Protein AF-A0A1T4S7A8-F1 (afdb_monomer)

Sequence (485 aa):
QTMPAKTAANAIKAVIYYQDGATTKTITIPLTGEWKAGVTKEYKLSQRNSSWGYTFTLADENKAYDYQGNETSSNIAFKVTSYRHSGTTQQPVAWKISKYEEWDYTLNGGTGGWVDKGETKPDWLGDLTDHGNGGTAAEVGNTAVKPAVSDKLAAYNQVLKNATPKGSAGNPYNLANPGGNGTKNHIEETANCYLISAPGHYCIPLVYGNAIKNGITNTKSYQTSNSGTYILRHFKDHAGQDITDPWITQSNSGANAPDNAKVVWADESGLVTHLGLTGSGTNAFVKFEVPASAIKNGNAVIAVTKGGTVVWSWHLWFAPQDALNTVTCTNFQNHEYKFTQETLGWKYTALKVSTYSAPRKVRVKVEQTVANGGVKQFAYITITQNPGNARQGYSTFYQFGRKDAFPGTDTTPDGSFNKDGGDNMSVTNGIQHPETFYTWGSSWYNSPPTGYSYYNLWSMDNTVTGYNDNAVVKTIYDPCPAGFH

Secondary structure (DSSP, 8-state):
-BPPPTT-TT--EEEEEEEETTEEEEEEEE--SB--TT---------SS-SSEEEEEEES-EEEE-TTS-B-SS--EEEEEEEEEETTEEEE--EEEEEEEEEETTHHHHT-EEEE-TT---TTB-----EE--EEEEEE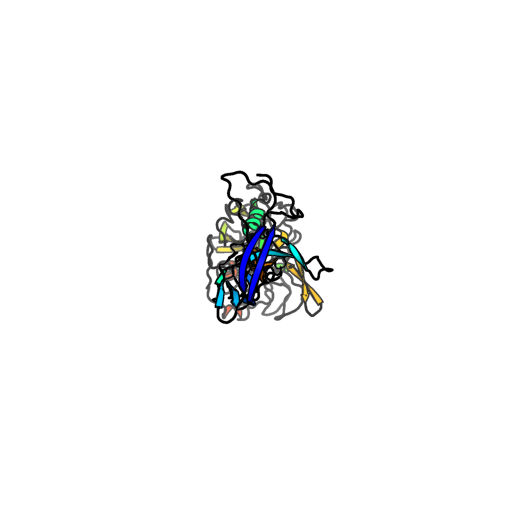EE--B---EEE-HHHHHHHHHHSPPB--SSS-EETT-TTTTT-TT---B--SEEEE-S-EEEEEESB-TT-EETTEE-GGGTB-S--STT--SB-B-TTS-B--SSBTTTTTTTTT---EEEEEEESSTTSSEEEEEE--GGG-EEEEEE-TTT--SEEEEEEEEETTEEEEEEEEEE--GGGG-EEEEE-TTS-EEEEESS-TT-EEEEEEEES-SS-EEEEEEEEESS-BTTB--EEEEEEEE---EEEEEE--B--TT--PPBPSSS--SEE--BS--TT---HHHHHH-TTBPPPSSHHHHSPTTTS---S-SSBTT----S---PPP-B-TT--PBTT--

Solvent-accessible surface area (backbone atoms only — not comparable to full-atom values): 26026 Å² total; per-residue (Å²): 92,81,51,46,54,76,84,41,97,79,38,52,61,52,73,49,79,48,68,62,83,94,42,82,46,76,49,77,43,66,47,65,60,76,51,58,88,96,66,90,83,90,84,85,90,78,77,62,66,61,90,51,48,74,48,69,46,74,42,60,41,62,38,38,25,41,29,74,33,49,76,68,61,91,46,67,46,32,33,40,26,18,25,34,33,50,92,91,48,73,44,56,34,35,32,30,60,67,34,31,25,39,61,39,57,74,37,77,89,55,75,32,43,79,40,83,48,48,74,55,78,60,86,57,49,48,64,60,63,51,63,48,64,44,20,90,61,67,46,81,31,47,65,46,44,50,58,43,66,44,73,44,46,68,55,56,26,46,50,27,37,68,31,75,63,37,52,34,93,91,54,37,22,18,70,28,10,67,91,62,74,13,42,75,95,50,49,39,38,34,40,16,23,46,80,43,40,44,17,32,17,35,25,42,66,48,47,47,19,28,21,33,45,82,60,35,82,26,59,61,16,48,41,50,89,67,79,57,77,45,44,70,34,60,38,61,39,38,84,63,42,62,63,74,42,50,35,38,37,51,14,66,86,34,76,51,40,61,78,47,52,47,68,40,27,15,62,47,58,61,48,70,38,80,65,33,73,46,75,53,65,99,60,22,28,44,32,33,30,27,42,52,91,43,42,46,62,24,40,35,32,41,32,34,15,40,96,84,43,29,53,43,64,36,30,39,26,24,42,60,76,65,42,69,37,72,43,80,47,68,48,99,84,71,50,79,44,77,41,52,64,41,63,71,48,48,22,75,78,36,36,34,36,30,83,48,88,61,64,49,38,37,39,37,33,40,30,41,75,64,56,52,66,82,44,56,53,68,50,63,35,38,44,35,34,36,50,48,69,42,86,40,62,41,38,45,44,69,56,91,56,43,34,48,59,37,75,62,57,93,61,36,77,36,58,47,75,41,82,71,58,46,42,67,51,38,70,29,52,50,38,46,34,50,40,46,37,58,46,91,44,65,17,54,71,35,63,49,92,81,16,53,44,50,50,20,38,40,22,45,79,41,86,65,84,81,94,76,90,71,86,76,37,48,11,39,28,24,44,40,37,63,98,55,117

Organism: NCBI:txid28136

Foldseek 3Di:
DAADDQPDPPFDWDWDWDDDDPDIDIDIHRDHGDDDPPDDDDDDDDDLFDPKAWDWDKPPQEWEAALQWHTDPVRFKIWIATWIDDDPDIGFFKKFFFWKWWWDQPPPVRNIDTHTPTRDDDPQWDDWDGIDRHDRGIDIIGTTGHRQKDFCQVVQFVQQLPPDAAAAPVGAFEQQCVVVSRHLVAGAFFAQEGERRYWYKHKYAQFQGGQDHRRDGDVLQAADPDDDLQADHFHAWLVRDGFPDRHLCPTPNRPRPFDWKFWAFWLFPQQWAPWTWDDHDRSIITMTGGDSVGQHFTKTKMFTHHPLFTGAIHIYGYGHPQQQPWDWDADPVRDIDTDGPHDAGKGWPTWMWGPDDAKIKMWIKMWGPDARSNHIDIDIRIYIYGIDTDGDTFGWDDDPLAQATEDRDCRTPGHHAAAEPEQPDDSNCRRRNSRYDYDDDDQQPPTPPSHPPHQPSQANPGPDDDDDPDDRHGHSRHNDDPPHD

Radius of gyration: 39.29 Å; Cα contacts (8 Å, |Δi|>4): 1199; chains: 1; bounding box: 102×43×109 Å

pLDDT: mean 93.63, std 7.42, range [60.34, 98.88]

Structure (mmCIF, N/CA/C/O backbone):
data_AF-A0A1T4S7A8-F1
#
_entry.id   AF-A0A1T4S7A8-F1
#
loop_
_atom_site.group_PDB
_atom_site.id
_atom_site.type_symbol
_atom_site.label_atom_id
_atom_site.label_alt_id
_atom_site.label_comp_id
_atom_site.label_asym_id
_atom_site.label_entity_id
_atom_site.label_seq_id
_atom_site.pdbx_PDB_ins_code
_atom_site.Cartn_x
_atom_site.Cartn_y
_atom_site.Cartn_z
_atom_site.occupancy
_atom_site.B_iso_or_equiv
_atom_site.auth_seq_id
_atom_site.auth_comp_id
_atom_site.auth_asym_id
_atom_site.auth_atom_id
_atom_site.pdbx_PDB_model_num
ATOM 1 N N . GLN A 1 1 ? -65.223 15.170 58.448 1.00 61.84 1 GLN A N 1
ATOM 2 C CA . GLN A 1 1 ? -64.993 15.552 59.857 1.00 61.84 1 GLN A CA 1
ATOM 3 C C . GLN A 1 1 ? -63.563 16.067 59.949 1.00 61.84 1 GLN A C 1
ATOM 5 O O . GLN A 1 1 ? -62.657 15.370 59.498 1.00 61.84 1 GLN A O 1
ATOM 10 N N . THR A 1 2 ? -63.355 17.298 60.417 1.00 63.62 2 THR A N 1
ATOM 11 C CA . THR A 1 2 ? -62.003 17.855 60.595 1.00 63.62 2 THR A CA 1
ATOM 12 C C . THR A 1 2 ? -61.425 17.260 61.871 1.00 63.62 2 THR A C 1
ATOM 14 O O . THR A 1 2 ? -62.004 17.427 62.944 1.00 63.62 2 THR A O 1
ATOM 17 N N . MET A 1 3 ? -60.349 16.479 61.753 1.00 67.62 3 MET A N 1
ATOM 18 C CA . MET A 1 3 ? -59.767 15.823 62.922 1.00 67.62 3 MET A CA 1
ATOM 19 C C . MET A 1 3 ? -58.987 16.827 63.780 1.00 67.62 3 MET A C 1
ATOM 21 O O . MET A 1 3 ? -58.442 17.792 63.236 1.00 67.62 3 MET A O 1
ATOM 25 N N . PRO A 1 4 ? -58.912 16.618 65.109 1.00 69.44 4 PRO A N 1
ATOM 26 C CA . PRO A 1 4 ? -58.115 17.465 65.990 1.00 69.44 4 PRO A CA 1
ATOM 27 C C . PRO A 1 4 ? -56.652 17.545 65.533 1.00 69.44 4 PRO A C 1
ATOM 29 O O . PRO A 1 4 ? -56.124 16.612 64.924 1.00 69.44 4 PRO A O 1
ATOM 32 N N . ALA A 1 5 ? -55.978 18.654 65.846 1.00 65.50 5 ALA A N 1
ATOM 33 C CA . ALA A 1 5 ? -54.561 18.829 65.534 1.00 65.50 5 ALA A CA 1
ATOM 34 C C . ALA A 1 5 ? -53.704 17.694 66.130 1.00 65.50 5 ALA A C 1
ATOM 36 O O . ALA A 1 5 ? -54.042 17.129 67.168 1.00 65.50 5 ALA A O 1
ATOM 37 N N . LYS A 1 6 ? -52.548 17.400 65.512 1.00 60.34 6 LYS A N 1
ATOM 38 C CA . LYS A 1 6 ? -51.633 16.309 65.919 1.00 60.34 6 LYS A CA 1
ATOM 39 C C . LYS A 1 6 ? -51.266 16.328 67.413 1.00 60.34 6 LYS A C 1
ATOM 41 O O . LYS A 1 6 ? -50.976 15.282 67.985 1.00 60.34 6 LYS A O 1
ATOM 46 N N . THR A 1 7 ? -51.246 17.515 68.015 1.00 68.31 7 THR A N 1
ATOM 47 C CA . THR A 1 7 ? -50.867 17.786 69.409 1.00 68.31 7 THR A CA 1
ATOM 48 C C . THR A 1 7 ? -52.060 17.912 70.360 1.00 68.31 7 THR A C 1
ATOM 50 O O . THR A 1 7 ? -51.862 18.148 71.549 1.00 68.31 7 THR A O 1
ATOM 53 N N . ALA A 1 8 ? -53.295 17.773 69.872 1.00 71.00 8 ALA A N 1
ATOM 54 C CA . ALA A 1 8 ? -54.484 17.870 70.706 1.00 71.00 8 ALA A CA 1
ATOM 55 C C . ALA A 1 8 ? -54.552 16.700 71.699 1.00 71.00 8 ALA A C 1
ATOM 57 O O . ALA A 1 8 ? -54.282 15.551 71.338 1.00 71.00 8 ALA A O 1
ATOM 58 N N . ALA A 1 9 ? -54.994 16.980 72.929 1.00 69.88 9 ALA A N 1
ATOM 59 C CA . ALA A 1 9 ? -55.158 15.967 73.975 1.00 69.88 9 ALA A CA 1
ATOM 60 C C . ALA A 1 9 ? -56.047 14.785 73.527 1.00 69.88 9 ALA A C 1
ATOM 62 O O . ALA A 1 9 ? -55.781 13.641 73.887 1.00 69.88 9 ALA A O 1
ATOM 63 N N . ASN A 1 10 ? -57.026 15.057 72.653 1.00 76.25 10 ASN A N 1
ATOM 64 C CA . ASN A 1 10 ? -57.996 14.087 72.134 1.00 76.25 10 ASN A CA 1
ATOM 65 C C . ASN A 1 10 ? -57.784 13.759 70.642 1.00 76.25 10 ASN A C 1
ATOM 67 O O . ASN A 1 10 ? -58.750 13.528 69.915 1.00 76.25 10 ASN A O 1
ATOM 71 N N . ALA A 1 11 ? -56.543 13.788 70.144 1.00 78.25 11 ALA A N 1
ATOM 72 C CA . ALA A 1 11 ? -56.258 13.382 68.767 1.00 78.25 11 ALA A CA 1
ATOM 73 C C . ALA A 1 11 ? -56.730 11.941 68.493 1.00 78.25 11 ALA A C 1
ATOM 75 O O . ALA A 1 11 ? -56.517 11.042 69.309 1.00 78.25 11 ALA A O 1
ATOM 76 N N . ILE A 1 12 ? -57.327 11.721 67.317 1.00 79.69 12 ILE A N 1
ATOM 77 C CA . ILE A 1 12 ? -57.690 10.385 66.832 1.00 79.69 12 ILE A CA 1
ATOM 78 C C . ILE A 1 12 ? -56.399 9.665 66.439 1.00 79.69 12 ILE A C 1
ATOM 80 O O . ILE A 1 12 ? -55.554 10.227 65.739 1.00 79.69 12 ILE A O 1
ATOM 84 N N . LYS A 1 13 ? -56.220 8.428 66.905 1.00 83.88 13 LYS A N 1
ATOM 85 C CA . LYS A 1 13 ? -54.982 7.664 66.713 1.00 83.88 13 LYS A CA 1
ATOM 86 C C . LYS A 1 13 ? -55.289 6.332 66.044 1.00 83.88 13 LYS A C 1
ATOM 88 O O . LYS A 1 13 ? -56.190 5.622 66.479 1.00 83.88 13 LYS A O 1
ATOM 93 N N . ALA A 1 14 ? -54.506 5.977 65.032 1.00 84.88 14 ALA A N 1
ATOM 94 C CA . ALA A 1 14 ? -54.388 4.593 64.602 1.00 84.88 14 ALA A CA 1
ATOM 95 C C . ALA A 1 14 ? -53.380 3.904 65.522 1.00 84.88 14 ALA A C 1
ATOM 97 O O . ALA A 1 14 ? -52.242 4.362 65.658 1.00 84.88 14 ALA A O 1
ATOM 98 N N . VAL A 1 15 ? -53.811 2.827 66.173 1.00 86.00 15 VAL A N 1
ATOM 99 C CA . VAL A 1 15 ? -52.968 2.030 67.063 1.00 86.00 15 VAL A CA 1
ATOM 100 C C . VAL A 1 15 ? -52.779 0.663 66.433 1.00 86.00 15 VAL A C 1
ATOM 102 O O . VAL A 1 15 ? -53.748 -0.034 66.144 1.00 86.00 15 VAL A O 1
ATOM 105 N N . ILE A 1 16 ? -51.525 0.301 66.200 1.00 84.31 16 ILE A N 1
ATOM 106 C CA . ILE A 1 16 ? -51.136 -0.984 65.635 1.00 84.31 16 ILE A CA 1
ATOM 107 C C . ILE A 1 16 ? -50.426 -1.758 66.736 1.00 84.31 16 ILE A C 1
ATOM 109 O O . ILE A 1 16 ? -49.355 -1.357 67.199 1.00 84.31 16 ILE A O 1
ATOM 113 N N . TYR A 1 17 ? -51.031 -2.869 67.140 1.00 85.25 17 TYR A N 1
ATOM 114 C CA . TYR A 1 17 ? -50.421 -3.845 68.032 1.00 85.25 17 TYR A CA 1
ATOM 115 C C . TYR A 1 17 ? -49.762 -4.929 67.187 1.00 85.25 17 TYR A C 1
ATOM 117 O O . TYR A 1 17 ? -50.389 -5.471 66.277 1.00 85.25 17 TYR A O 1
ATOM 125 N N . TYR A 1 18 ? -48.501 -5.234 67.469 1.00 79.50 18 TYR A N 1
ATOM 126 C CA . TYR A 1 18 ? -47.769 -6.287 66.773 1.00 79.50 18 TYR A CA 1
ATOM 127 C C . TYR A 1 18 ? -46.798 -6.995 67.720 1.00 79.50 18 TYR A C 1
ATOM 129 O O . TYR A 1 18 ? -46.448 -6.475 68.779 1.00 79.50 18 TYR A O 1
ATOM 137 N N . GLN A 1 19 ? -46.379 -8.199 67.341 1.00 76.19 19 GLN A N 1
ATOM 138 C CA . GLN A 1 19 ? -45.348 -8.956 68.049 1.00 76.19 19 GLN A CA 1
ATOM 139 C C . GLN A 1 19 ? -44.025 -8.831 67.290 1.00 76.19 19 GLN A C 1
ATOM 141 O O . GLN A 1 19 ? -43.987 -9.016 66.074 1.00 76.19 19 GLN A O 1
ATOM 146 N N . ASP A 1 20 ? -42.948 -8.527 68.007 1.00 66.69 20 ASP A N 1
ATOM 147 C CA . ASP A 1 20 ? -41.573 -8.625 67.518 1.00 66.69 20 ASP A CA 1
ATOM 148 C C . ASP A 1 20 ? -40.878 -9.738 68.315 1.00 66.69 20 ASP A C 1
ATOM 150 O O . ASP A 1 20 ? -40.495 -9.556 69.477 1.00 66.69 20 ASP A O 1
ATOM 154 N N . GLY A 1 21 ? -40.847 -10.943 67.740 1.00 70.50 21 GLY A N 1
ATOM 155 C CA . GLY A 1 21 ? -40.558 -12.168 68.486 1.00 70.50 21 GLY A CA 1
ATOM 156 C C . GLY A 1 21 ? -41.607 -12.416 69.578 1.00 70.50 21 GLY A C 1
ATOM 157 O O . GLY A 1 21 ? -42.804 -12.401 69.307 1.00 70.50 21 GLY A O 1
ATOM 158 N N . ALA A 1 22 ? -41.161 -12.625 70.819 1.00 75.75 22 ALA A N 1
ATOM 159 C CA . ALA A 1 22 ? -42.039 -12.787 71.985 1.00 75.75 22 ALA A CA 1
ATOM 160 C C . ALA A 1 22 ? -42.458 -11.451 72.639 1.00 75.75 22 ALA A C 1
ATOM 162 O O . ALA A 1 22 ? -43.148 -11.451 73.656 1.00 75.75 22 ALA A O 1
ATOM 163 N N . THR A 1 23 ? -42.010 -10.309 72.102 1.00 67.50 23 THR A N 1
ATOM 164 C CA . THR A 1 23 ? -42.239 -8.992 72.710 1.00 67.50 23 THR A CA 1
ATOM 165 C C . THR A 1 23 ? -43.406 -8.284 72.037 1.00 67.50 23 THR A C 1
ATOM 167 O O . THR A 1 23 ? -43.358 -7.990 70.842 1.00 67.50 23 THR A O 1
ATOM 170 N N . THR A 1 24 ? -44.425 -7.925 72.818 1.00 85.00 24 THR A N 1
ATOM 171 C CA . THR A 1 24 ? -45.547 -7.116 72.326 1.00 85.00 24 THR A CA 1
ATOM 172 C C . THR A 1 24 ? -45.124 -5.660 72.183 1.00 85.00 24 THR A C 1
ATOM 174 O O . THR A 1 24 ? -44.632 -5.047 73.130 1.00 85.00 24 THR A O 1
ATOM 177 N N . LYS A 1 25 ? -45.322 -5.097 70.991 1.00 80.62 25 LYS A N 1
ATOM 178 C CA . LYS A 1 25 ? -45.017 -3.705 70.664 1.00 80.62 25 LYS A CA 1
ATOM 179 C C . LYS A 1 25 ? -46.260 -2.983 70.153 1.00 80.62 25 LYS A C 1
ATOM 181 O O . LYS A 1 25 ? -47.140 -3.570 69.523 1.00 80.62 25 LYS A O 1
ATOM 186 N N . THR A 1 26 ? -46.291 -1.677 70.396 1.00 86.88 26 THR A N 1
ATOM 187 C CA . THR A 1 26 ? -47.402 -0.803 70.012 1.00 86.88 26 THR A CA 1
ATOM 188 C C . THR A 1 26 ? -46.864 0.383 69.232 1.00 86.88 26 THR A C 1
ATOM 190 O O . THR A 1 26 ? -45.968 1.086 69.700 1.00 86.88 26 THR A O 1
ATOM 193 N N . ILE A 1 27 ? -47.417 0.619 68.046 1.00 84.19 27 ILE A N 1
ATOM 194 C CA . ILE A 1 27 ? -47.185 1.838 67.272 1.00 84.19 27 ILE A CA 1
ATOM 195 C C . ILE A 1 27 ? -48.461 2.663 67.299 1.00 84.19 27 ILE A C 1
ATOM 197 O O . ILE A 1 27 ? -49.530 2.189 66.923 1.00 84.19 27 ILE A O 1
ATOM 201 N N . THR A 1 28 ? -48.324 3.916 67.716 1.00 84.94 28 THR A N 1
ATOM 202 C CA . THR A 1 28 ? -49.435 4.857 67.828 1.00 84.94 28 THR A CA 1
ATOM 203 C C . THR A 1 28 ? -49.195 6.019 66.879 1.00 84.94 28 THR A C 1
ATOM 205 O O . THR A 1 28 ? -48.266 6.804 67.067 1.00 84.94 28 THR A O 1
ATOM 208 N N . ILE A 1 29 ? -50.040 6.134 65.859 1.00 83.56 29 ILE A N 1
ATOM 209 C CA . ILE A 1 29 ? -49.948 7.161 64.824 1.00 83.56 29 ILE A CA 1
ATOM 210 C C . ILE A 1 29 ? -51.109 8.137 65.033 1.00 83.56 29 ILE A C 1
ATOM 212 O O . ILE A 1 29 ? -52.262 7.741 64.848 1.00 83.56 29 ILE A O 1
ATOM 216 N N . PRO A 1 30 ? -50.858 9.404 65.412 1.00 83.81 30 PRO A N 1
ATOM 217 C CA . PRO A 1 30 ? -51.907 10.412 65.403 1.00 83.81 30 PRO A CA 1
ATOM 218 C C . PRO A 1 30 ? -52.336 10.648 63.955 1.00 83.81 30 PRO A C 1
ATOM 220 O O . PRO A 1 30 ? -51.517 11.005 63.104 1.00 83.81 30 PRO A O 1
ATOM 223 N N . LEU A 1 31 ? -53.614 10.423 63.675 1.00 81.19 31 LEU A N 1
ATOM 224 C CA . LEU A 1 31 ? -54.183 10.712 62.373 1.00 81.19 31 LEU A CA 1
ATOM 225 C C . LEU A 1 31 ? -54.424 12.221 62.284 1.00 81.19 31 LEU A C 1
ATOM 227 O O . LEU A 1 31 ? -54.896 12.846 63.233 1.00 81.19 31 LEU A O 1
ATOM 231 N N . THR A 1 32 ? -54.103 12.817 61.141 1.00 74.38 32 THR A N 1
ATOM 232 C CA . THR A 1 32 ? -54.242 14.259 60.904 1.00 74.38 32 THR A CA 1
ATOM 233 C C . THR A 1 32 ? -54.945 14.529 59.574 1.00 74.38 32 THR A C 1
ATOM 235 O O . THR A 1 32 ? -55.102 13.630 58.743 1.00 74.38 32 THR A O 1
ATOM 238 N N . GLY A 1 33 ? -55.373 15.778 59.369 1.00 74.12 33 GLY A N 1
ATOM 239 C CA . GLY A 1 33 ? -56.018 16.235 58.137 1.00 74.12 33 GLY A CA 1
ATOM 240 C C . GLY A 1 33 ? -57.536 16.037 58.112 1.00 74.12 33 GLY A C 1
ATOM 241 O O . GLY A 1 33 ? -58.158 15.628 59.094 1.00 74.12 33 GLY A O 1
ATOM 242 N N . GLU A 1 34 ? -58.143 16.358 56.970 1.00 74.88 34 GLU A N 1
ATOM 243 C CA . GLU A 1 34 ? -59.584 16.227 56.761 1.00 74.88 34 GLU A CA 1
ATOM 244 C C . GLU A 1 34 ? -59.941 14.887 56.124 1.00 74.88 34 GLU A C 1
ATOM 246 O O . GLU A 1 34 ? -59.479 14.543 55.031 1.00 74.88 34 GLU A O 1
ATOM 251 N N . TRP A 1 35 ? -60.814 14.143 56.800 1.00 76.31 35 TRP A N 1
ATOM 252 C CA . TRP A 1 35 ? -61.383 12.906 56.282 1.00 76.31 35 TRP A CA 1
ATOM 253 C C . TRP A 1 35 ? -62.824 13.168 55.849 1.00 76.31 35 TRP A C 1
ATOM 255 O O . TRP A 1 35 ? -63.692 13.518 56.660 1.00 76.31 35 TRP A O 1
ATOM 265 N N . LYS A 1 36 ? -63.065 13.045 54.540 1.00 77.88 36 LYS A N 1
ATOM 266 C CA . LYS A 1 36 ? -64.404 13.097 53.945 1.00 77.88 36 LYS A CA 1
ATOM 267 C C . LYS A 1 36 ? -65.018 11.699 53.992 1.00 77.88 36 LYS A C 1
ATOM 269 O O . LYS A 1 36 ? -64.318 10.713 53.767 1.00 77.88 36 LYS A O 1
ATOM 274 N N . ALA A 1 37 ? -66.311 11.624 54.297 1.00 76.81 37 ALA A N 1
ATOM 275 C CA . ALA A 1 37 ? -67.037 10.359 54.277 1.00 76.81 37 ALA A CA 1
ATOM 276 C C . ALA A 1 37 ? -66.936 9.714 52.880 1.00 76.81 37 ALA A C 1
ATOM 278 O O . ALA A 1 37 ? -67.014 10.418 51.875 1.00 76.81 37 ALA A O 1
ATOM 279 N N . GLY A 1 38 ? -66.727 8.396 52.832 1.00 80.50 38 GLY A N 1
ATOM 280 C CA . GLY A 1 38 ? -66.602 7.633 51.583 1.00 80.50 38 GLY A CA 1
ATOM 281 C C . GLY A 1 38 ? -65.219 7.647 50.913 1.00 80.50 38 GLY A C 1
ATOM 282 O O . GLY A 1 38 ? -65.090 7.115 49.816 1.00 80.50 38 GLY A O 1
ATOM 283 N N . VAL A 1 39 ? -64.182 8.226 51.535 1.00 75.94 39 VAL A N 1
ATOM 284 C CA . VAL A 1 39 ? -62.817 8.276 50.973 1.00 75.94 39 VAL A CA 1
ATOM 285 C C . VAL A 1 39 ? -61.867 7.344 51.729 1.00 75.94 39 VAL A C 1
ATOM 287 O O . VAL A 1 39 ? -61.840 7.336 52.957 1.00 75.94 39 VAL A O 1
ATOM 290 N N . THR A 1 40 ? -61.029 6.617 50.987 1.00 80.62 40 THR A N 1
ATOM 291 C CA . THR A 1 40 ? -59.960 5.767 51.534 1.00 80.62 40 THR A CA 1
ATOM 292 C C . THR A 1 40 ? -58.657 6.556 51.672 1.00 80.62 40 THR A C 1
ATOM 294 O O . THR A 1 40 ? -58.283 7.321 50.780 1.00 80.62 40 THR A O 1
ATOM 297 N N . LYS A 1 41 ? -57.942 6.366 52.785 1.00 72.25 41 LYS A N 1
ATOM 298 C CA . LYS A 1 41 ? -56.580 6.876 52.996 1.00 72.25 41 LYS A CA 1
ATOM 299 C C . LYS A 1 41 ? -55.659 5.702 53.308 1.00 72.25 41 LYS A C 1
ATOM 301 O O .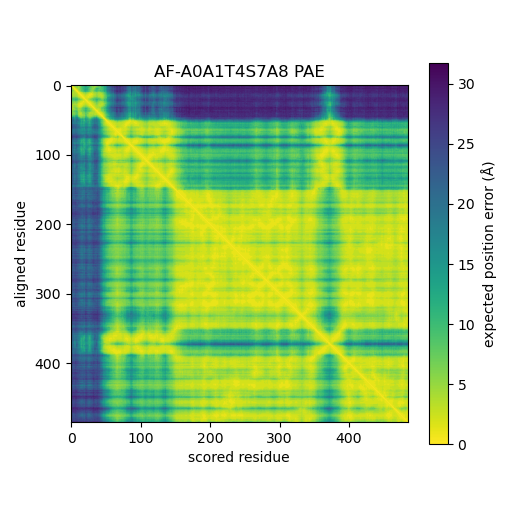 LYS A 1 41 ? -55.949 4.916 54.205 1.00 72.25 41 LYS A O 1
ATOM 306 N N . GLU A 1 42 ? -54.555 5.600 52.580 1.00 76.81 42 GLU A N 1
ATOM 307 C CA . GLU A 1 42 ? -53.570 4.534 52.755 1.00 76.81 42 GLU A CA 1
ATOM 308 C C . GLU A 1 42 ? -52.430 5.003 53.670 1.00 76.81 42 GLU A C 1
ATOM 310 O O . GLU A 1 42 ? -51.829 6.054 53.445 1.00 76.81 42 GLU A O 1
ATOM 315 N N . TYR A 1 43 ? -52.128 4.210 54.699 1.00 70.56 43 TYR A N 1
ATOM 316 C CA . TYR A 1 43 ? -50.990 4.410 55.597 1.00 70.56 43 TYR A CA 1
ATOM 317 C C . TYR A 1 43 ? -50.056 3.208 55.471 1.00 70.56 43 TYR A C 1
ATOM 319 O O . TYR A 1 43 ? -50.498 2.069 55.602 1.00 70.56 43 TYR A O 1
ATOM 327 N N . LYS A 1 44 ? -48.762 3.450 55.229 1.00 65.38 44 LYS A N 1
ATOM 328 C CA . LYS A 1 44 ? -47.750 2.390 55.104 1.00 65.38 44 LYS A CA 1
ATOM 329 C C . LYS A 1 44 ? -46.887 2.328 56.354 1.00 65.38 44 LYS A C 1
ATOM 331 O O . LYS A 1 44 ? -46.301 3.329 56.760 1.00 65.38 44 LYS A O 1
ATOM 336 N N . LEU A 1 45 ? -46.791 1.137 56.937 1.00 68.25 45 LEU A N 1
ATOM 337 C CA . LEU A 1 45 ? -45.836 0.839 57.993 1.00 68.25 45 LEU A CA 1
ATOM 338 C C . LEU A 1 45 ? -44.532 0.355 57.353 1.00 68.25 45 LEU A C 1
ATOM 340 O O . LEU A 1 45 ? -44.521 -0.639 56.633 1.00 68.25 45 LEU A O 1
ATOM 344 N N . SER A 1 46 ? -43.432 1.052 57.622 1.00 63.38 46 SER A N 1
ATOM 345 C CA . SER A 1 46 ? -42.098 0.656 57.169 1.00 63.38 46 SER A CA 1
ATOM 346 C C . SER A 1 46 ? -41.118 0.685 58.330 1.00 63.38 46 SER A C 1
ATOM 348 O O . SER A 1 46 ? -41.098 1.644 59.104 1.00 63.38 46 SER A O 1
ATOM 350 N N . GLN A 1 47 ? -40.265 -0.328 58.425 1.00 64.31 47 GLN A N 1
ATOM 351 C CA . GLN A 1 47 ? -39.195 -0.373 59.410 1.00 64.31 47 GLN A CA 1
ATOM 352 C C . GLN A 1 47 ? -37.932 0.261 58.817 1.00 64.31 47 GLN A C 1
ATOM 354 O O . GLN A 1 47 ? -37.436 -0.190 57.790 1.00 64.31 47 GLN A O 1
ATOM 359 N N . ARG A 1 48 ? -37.412 1.320 59.452 1.00 63.09 48 ARG A N 1
ATOM 360 C CA . ARG A 1 48 ? -36.217 2.034 58.961 1.00 63.09 48 ARG A CA 1
ATOM 361 C C . ARG A 1 48 ? -34.937 1.201 59.108 1.00 63.09 48 ARG A C 1
ATOM 363 O O . ARG A 1 48 ? -34.083 1.237 58.227 1.00 63.09 48 ARG A O 1
ATOM 370 N N . ASN A 1 49 ? -34.847 0.433 60.195 1.00 67.56 49 ASN A N 1
ATOM 371 C CA . ASN A 1 49 ? -33.733 -0.461 60.514 1.00 67.56 49 ASN A CA 1
ATOM 372 C C . ASN A 1 49 ? -34.273 -1.888 60.641 1.00 67.56 49 ASN A C 1
ATOM 374 O O . ASN A 1 49 ? -34.984 -2.191 61.600 1.00 67.56 49 ASN A O 1
ATOM 378 N N . SER A 1 50 ? -33.971 -2.742 59.667 1.00 72.38 50 SER A N 1
ATOM 379 C CA . SER A 1 50 ? -34.347 -4.153 59.679 1.00 72.38 50 SER A CA 1
ATOM 380 C C . SER A 1 50 ? -33.279 -4.973 60.402 1.00 72.38 50 SER A C 1
ATOM 382 O O . SER A 1 50 ? -32.087 -4.746 60.206 1.00 72.38 50 SER A O 1
ATOM 384 N N . SER A 1 51 ? -33.700 -5.957 61.198 1.00 80.75 51 SER A N 1
ATOM 385 C CA . SER A 1 51 ? -32.809 -6.973 61.780 1.00 80.75 51 SER A CA 1
ATOM 386 C C . SER A 1 51 ? -32.310 -7.998 60.753 1.00 80.75 51 SER A C 1
ATOM 388 O O . SER A 1 51 ? -31.518 -8.872 61.095 1.00 80.75 51 SER A O 1
ATOM 390 N N . TRP A 1 52 ? -32.777 -7.921 59.504 1.00 87.44 52 TRP A N 1
ATOM 391 C CA . TRP A 1 52 ? -32.345 -8.806 58.432 1.00 87.44 52 TRP A CA 1
ATOM 392 C C . TRP A 1 52 ? -30.940 -8.427 57.954 1.00 87.44 52 TRP A C 1
ATOM 394 O O . TRP A 1 52 ? -30.652 -7.253 57.712 1.00 87.44 52 TRP A O 1
ATOM 404 N N . GLY A 1 53 ? -30.086 -9.431 57.765 1.00 89.75 53 GLY A N 1
ATOM 405 C CA . GLY A 1 53 ? -28.823 -9.280 57.050 1.00 89.75 53 GLY A CA 1
ATOM 406 C C . GLY A 1 53 ? -29.095 -9.143 55.556 1.00 89.75 53 GLY A C 1
ATOM 407 O O . GLY A 1 53 ? -29.932 -9.862 55.019 1.00 89.75 53 GLY A O 1
ATOM 408 N N . TYR A 1 54 ? -28.432 -8.205 54.884 1.00 93.75 54 TYR A N 1
ATOM 409 C CA . TYR A 1 54 ? -28.549 -8.024 53.437 1.00 93.75 54 TYR A CA 1
ATOM 410 C C . TYR A 1 54 ? -27.275 -8.531 52.776 1.00 93.75 54 TYR A C 1
ATOM 412 O O . TYR A 1 54 ? -26.175 -8.143 53.163 1.00 93.75 54 TYR A O 1
ATOM 420 N N . THR A 1 55 ? -27.441 -9.378 51.769 1.00 95.06 55 THR A N 1
ATOM 421 C CA . THR A 1 55 ? -26.357 -9.922 50.963 1.00 95.06 55 THR A CA 1
ATOM 422 C C . THR A 1 55 ? -26.484 -9.368 49.557 1.00 95.06 55 THR A C 1
ATOM 424 O O . THR A 1 55 ? -27.527 -9.508 48.916 1.00 95.06 55 THR A O 1
ATOM 427 N N . PHE A 1 56 ? -25.409 -8.744 49.089 1.00 97.31 56 PHE A N 1
ATOM 428 C CA . PHE A 1 56 ? -25.253 -8.320 47.711 1.00 97.31 56 PHE A CA 1
ATOM 429 C C . PHE A 1 56 ? -23.858 -8.716 47.246 1.00 97.31 56 PHE A C 1
ATOM 431 O O . PHE A 1 56 ? -22.861 -8.325 47.852 1.00 97.31 56 PHE A O 1
ATOM 438 N N . THR A 1 57 ? -23.788 -9.503 46.185 1.00 97.25 57 THR A N 1
ATOM 439 C CA . THR A 1 57 ? -22.525 -9.906 45.576 1.00 97.25 57 THR A CA 1
ATOM 440 C C . THR A 1 57 ? -22.631 -9.690 44.085 1.00 97.25 57 THR A C 1
ATOM 442 O O . THR A 1 57 ? -23.580 -10.152 43.452 1.00 97.25 57 THR A O 1
ATOM 445 N N . LEU A 1 58 ? -21.644 -8.986 43.547 1.00 96.38 58 LEU A N 1
ATOM 446 C CA . LEU A 1 58 ? -21.415 -8.867 42.123 1.00 96.38 58 LEU A CA 1
ATOM 447 C C . LEU A 1 58 ? -20.165 -9.684 41.806 1.00 96.38 58 LEU A C 1
ATOM 449 O O . LEU A 1 58 ? -19.117 -9.453 42.399 1.00 96.38 58 LEU A O 1
ATOM 453 N N . ALA A 1 59 ? -20.291 -10.656 40.913 1.00 95.00 59 ALA A N 1
ATOM 454 C CA . ALA A 1 59 ? -19.157 -11.384 40.361 1.00 95.00 59 ALA A CA 1
ATOM 455 C C . ALA A 1 59 ? -18.993 -11.036 38.882 1.00 95.00 59 ALA A C 1
ATOM 457 O O . ALA A 1 59 ? -19.933 -10.560 38.235 1.00 95.00 59 ALA A O 1
ATOM 458 N N . ASP A 1 60 ? -17.799 -11.306 38.350 1.00 94.12 60 ASP A N 1
ATOM 459 C CA . ASP A 1 60 ? -17.472 -11.059 36.947 1.00 94.12 60 ASP A CA 1
ATOM 460 C C . ASP A 1 60 ? -17.596 -9.556 36.586 1.00 94.12 60 ASP A C 1
ATOM 462 O O . ASP A 1 60 ? -18.127 -9.170 35.550 1.00 94.12 60 ASP A O 1
ATOM 466 N N . GLU A 1 61 ? -17.109 -8.683 37.470 1.00 92.38 61 GLU A N 1
ATOM 467 C CA . GLU A 1 61 ? -17.349 -7.229 37.460 1.00 92.38 61 GLU A CA 1
ATOM 468 C C . GLU A 1 61 ? -16.611 -6.433 36.371 1.00 92.38 61 GLU A C 1
ATOM 470 O O . GLU A 1 61 ? -16.933 -5.271 36.138 1.00 92.38 61 GLU A O 1
ATOM 475 N N . ASN A 1 62 ? -15.640 -7.032 35.682 1.00 94.44 62 ASN A N 1
ATOM 476 C CA . ASN A 1 62 ? -14.871 -6.364 34.634 1.00 94.44 62 ASN A CA 1
ATOM 477 C C . ASN A 1 62 ? -15.221 -6.937 33.262 1.00 94.44 62 ASN A C 1
ATOM 479 O O . ASN A 1 62 ? -15.232 -8.155 33.077 1.00 94.44 62 ASN A O 1
ATOM 483 N N . LYS A 1 63 ? -15.490 -6.046 32.305 1.00 95.19 63 LYS A N 1
ATOM 484 C CA . LYS A 1 63 ? -15.850 -6.374 30.924 1.00 95.19 63 LYS A CA 1
ATOM 485 C C . LYS A 1 63 ? -14.956 -5.612 29.967 1.00 95.19 63 LYS A C 1
ATOM 487 O O . LYS A 1 63 ? -14.814 -4.395 30.092 1.00 95.19 63 LYS A O 1
ATOM 492 N N . ALA A 1 64 ? -14.359 -6.319 29.017 1.00 96.19 64 ALA A N 1
ATOM 493 C CA . ALA A 1 64 ? -13.508 -5.731 27.996 1.00 96.19 64 ALA A CA 1
ATOM 494 C C . ALA A 1 64 ? -14.066 -6.024 26.604 1.00 96.19 64 ALA A C 1
ATOM 496 O O . ALA A 1 64 ? -14.479 -7.147 26.317 1.00 96.19 64 ALA A O 1
ATOM 497 N N . TYR A 1 65 ? -14.047 -5.003 25.756 1.00 96.62 65 TYR A N 1
ATOM 498 C CA . TYR A 1 65 ? -14.451 -5.072 24.362 1.00 96.62 65 TYR A CA 1
ATOM 499 C C . TYR A 1 65 ? -13.378 -4.470 23.464 1.00 96.62 65 TYR A C 1
ATOM 501 O O . TYR A 1 65 ? -12.653 -3.550 23.861 1.00 96.62 65 TYR A O 1
ATOM 509 N N . ASP A 1 66 ? -13.313 -4.943 22.227 1.00 94.94 66 ASP A N 1
ATOM 510 C CA . ASP A 1 66 ? -12.551 -4.282 21.179 1.00 94.94 66 ASP A CA 1
ATOM 511 C C . ASP A 1 66 ? -13.330 -3.101 20.558 1.00 94.94 66 ASP A C 1
ATOM 513 O O . ASP A 1 66 ? -14.500 -2.823 20.850 1.00 94.94 66 ASP A O 1
ATOM 517 N N . TYR A 1 67 ? -12.661 -2.374 19.669 1.00 93.00 67 TYR A N 1
ATOM 518 C CA . TYR A 1 67 ? -13.228 -1.238 18.940 1.00 93.00 67 TYR A CA 1
ATOM 519 C C . TYR A 1 67 ? -14.373 -1.621 17.981 1.00 93.00 67 TYR A C 1
ATOM 521 O O . TYR A 1 67 ? -15.159 -0.753 17.587 1.00 93.00 67 TYR A O 1
ATOM 529 N N . GLN A 1 68 ? -14.486 -2.905 17.626 1.00 92.81 68 GLN A N 1
ATOM 530 C CA . GLN A 1 68 ? -15.569 -3.468 16.817 1.00 92.81 68 GLN A CA 1
ATOM 531 C C . GLN A 1 68 ? -16.779 -3.872 17.672 1.00 92.81 68 GLN A C 1
ATOM 533 O O . GLN A 1 68 ? -17.840 -4.138 17.120 1.00 92.81 68 GLN A O 1
ATOM 538 N N . GLY A 1 69 ? -16.647 -3.855 18.999 1.00 93.94 69 GLY A N 1
ATOM 539 C CA . GLY A 1 69 ? -17.692 -4.238 19.942 1.00 93.94 69 GLY A CA 1
ATOM 540 C C . GLY A 1 69 ? -17.722 -5.729 20.272 1.00 93.94 69 GLY A C 1
ATOM 541 O O . GLY A 1 69 ? -18.671 -6.176 20.914 1.00 93.94 69 GLY A O 1
ATOM 542 N N . ASN A 1 70 ? -16.695 -6.490 19.886 1.00 94.50 70 ASN A N 1
ATOM 543 C CA . ASN A 1 70 ? -16.561 -7.884 20.294 1.00 94.50 70 ASN A CA 1
ATOM 544 C C . ASN A 1 70 ? -16.054 -7.950 21.733 1.00 94.50 70 ASN A C 1
ATOM 546 O O . ASN A 1 70 ? -15.171 -7.186 22.124 1.00 94.50 70 ASN A O 1
ATOM 550 N N . GLU A 1 71 ? -16.608 -8.868 22.519 1.00 93.56 71 GLU A N 1
ATOM 551 C CA . GLU A 1 71 ? -16.134 -9.148 23.872 1.00 93.56 71 GLU A CA 1
ATOM 552 C C . GLU A 1 71 ? -14.749 -9.809 23.813 1.00 93.56 71 GLU A C 1
ATOM 554 O O . GLU A 1 71 ? -14.507 -10.685 22.984 1.00 93.56 71 GLU A O 1
ATOM 559 N N . THR A 1 72 ? -13.825 -9.360 24.664 1.00 93.62 72 THR A N 1
ATOM 560 C CA . THR A 1 72 ? -12.434 -9.844 24.686 1.00 93.62 72 THR A CA 1
ATOM 561 C C . THR A 1 72 ? -11.995 -10.379 26.047 1.00 93.62 72 THR A C 1
ATOM 563 O O . THR A 1 72 ? -10.878 -10.876 26.171 1.00 93.62 72 THR A O 1
ATOM 566 N N . SER A 1 73 ? -12.820 -10.256 27.090 1.00 88.06 73 SER A N 1
ATOM 567 C CA . SER A 1 73 ? -12.522 -10.780 28.431 1.00 88.06 73 SER A CA 1
ATOM 568 C C . SER A 1 73 ? -12.873 -12.266 28.613 1.00 88.06 73 SER A C 1
ATOM 570 O O . SER A 1 73 ? -12.618 -12.803 29.689 1.00 88.06 73 SER A O 1
ATOM 572 N N . SER A 1 74 ? -13.419 -12.947 27.593 1.00 86.06 74 SER A N 1
ATOM 573 C CA . SER A 1 74 ? -13.938 -14.326 27.682 1.00 86.06 74 SER A CA 1
ATOM 574 C C . SER A 1 74 ? -14.987 -14.508 28.789 1.00 86.06 74 SER A C 1
ATOM 576 O O . SER A 1 74 ? -15.185 -15.603 29.314 1.00 86.06 74 SER A O 1
ATOM 578 N N . ASN A 1 75 ? -15.646 -13.417 29.177 1.00 84.62 75 ASN A N 1
ATOM 579 C CA . ASN A 1 75 ? -16.548 -13.340 30.314 1.00 84.62 75 ASN A CA 1
ATOM 580 C C . ASN A 1 75 ? -17.640 -12.301 30.038 1.00 84.62 75 ASN A C 1
ATOM 582 O O . ASN A 1 75 ? -17.642 -11.200 30.590 1.00 84.62 75 ASN A O 1
ATOM 586 N N . ILE A 1 76 ? -18.575 -12.667 29.161 1.00 82.75 76 ILE A N 1
ATOM 587 C CA . ILE A 1 76 ? -19.592 -11.756 28.618 1.00 82.75 76 ILE A CA 1
ATOM 588 C C . ILE A 1 76 ? -20.656 -11.314 29.630 1.00 82.75 76 ILE A C 1
ATOM 590 O O . ILE A 1 76 ? -21.296 -10.281 29.437 1.00 82.75 76 ILE A O 1
ATOM 594 N N . ALA A 1 77 ? -20.835 -12.064 30.720 1.00 92.31 77 ALA A N 1
ATOM 595 C CA . ALA A 1 77 ? -21.905 -11.826 31.675 1.00 92.31 77 ALA A CA 1
ATOM 596 C C . ALA A 1 77 ? -21.379 -11.468 33.067 1.00 92.31 77 ALA A C 1
ATOM 598 O O . ALA A 1 77 ? -20.364 -11.993 33.516 1.00 92.31 77 ALA A O 1
ATOM 599 N N . PHE A 1 78 ? -22.059 -10.560 33.756 1.00 95.12 78 PHE A N 1
ATOM 600 C CA . PHE A 1 78 ? -21.885 -10.340 35.189 1.00 95.12 78 PHE A CA 1
ATOM 601 C C . PHE A 1 78 ? -22.928 -11.150 35.961 1.00 95.12 78 PHE A C 1
ATOM 603 O O . PHE A 1 78 ? -23.940 -11.577 35.399 1.00 95.12 78 PHE A O 1
ATOM 610 N N . LYS A 1 79 ? -22.692 -11.378 37.252 1.00 97.06 79 LYS A N 1
ATOM 611 C CA . LYS A 1 79 ? -23.590 -12.184 38.087 1.00 97.06 79 LYS A CA 1
ATOM 612 C C . LYS A 1 79 ? -23.952 -11.441 39.357 1.00 97.06 79 LYS A C 1
ATOM 614 O O . LYS A 1 79 ? -23.058 -11.008 40.082 1.00 97.06 79 LYS A O 1
ATOM 619 N N . VAL A 1 80 ? -25.248 -11.315 39.627 1.00 98.12 80 VAL A N 1
ATOM 620 C CA . VAL A 1 80 ? -25.772 -10.614 40.802 1.00 98.12 80 VAL A CA 1
ATOM 621 C C . VAL A 1 80 ? -26.468 -11.598 41.729 1.00 98.12 80 VAL A C 1
ATOM 623 O O . VAL A 1 80 ? -27.463 -12.215 41.362 1.00 98.12 80 VAL A O 1
ATOM 626 N N . THR A 1 81 ? -25.984 -11.695 42.962 1.00 98.25 81 THR A N 1
ATOM 627 C CA . THR A 1 81 ? -26.690 -1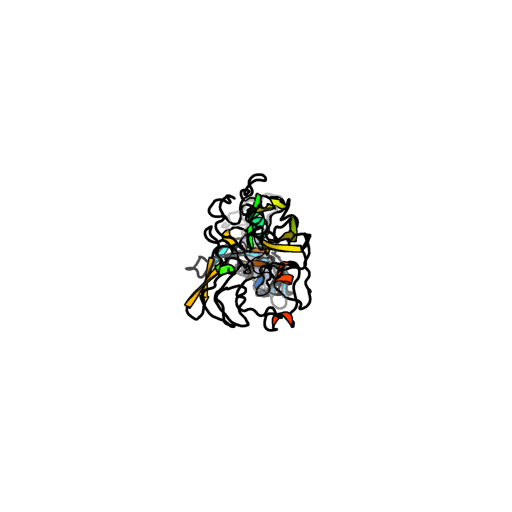2.364 44.059 1.00 98.25 81 THR A CA 1
ATOM 628 C C . THR A 1 81 ? -27.200 -11.291 45.004 1.00 98.25 81 THR A C 1
ATOM 630 O O . THR A 1 81 ? -26.412 -10.503 45.523 1.00 98.25 81 THR A O 1
ATOM 633 N N . SER A 1 82 ? -28.514 -11.234 45.222 1.00 98.00 82 SER A N 1
ATOM 634 C CA . SER A 1 82 ? -29.140 -10.150 45.983 1.00 98.00 82 SER A CA 1
ATOM 635 C C . SER A 1 82 ? -30.330 -10.651 46.789 1.00 98.00 82 SER A C 1
ATOM 637 O O . SER A 1 82 ? -31.419 -10.873 46.260 1.00 98.00 82 SER A O 1
ATOM 639 N N . TYR A 1 83 ? -30.140 -10.816 48.092 1.00 97.31 83 TYR A N 1
ATOM 640 C CA . TYR A 1 83 ? -31.188 -11.265 49.001 1.00 97.31 83 TYR A CA 1
ATOM 641 C C . TYR A 1 83 ? -30.989 -10.666 50.390 1.00 97.31 83 TYR A C 1
ATOM 643 O O . TYR A 1 83 ? -29.973 -10.044 50.699 1.00 97.31 83 TYR A O 1
ATOM 651 N N . ARG A 1 84 ? -31.980 -10.857 51.249 1.00 94.62 84 ARG A N 1
ATOM 652 C CA . ARG A 1 84 ? -31.876 -10.600 52.682 1.00 94.62 84 ARG A CA 1
ATOM 653 C C . ARG A 1 84 ? -32.202 -11.864 53.457 1.00 94.62 84 ARG A C 1
ATOM 655 O O . ARG A 1 84 ? -32.966 -12.698 52.974 1.00 94.62 84 ARG A O 1
ATOM 662 N N . HIS A 1 85 ? -31.660 -12.001 54.658 1.00 92.31 85 HIS A N 1
ATOM 663 C CA . HIS A 1 85 ? -31.890 -13.159 55.508 1.00 92.31 85 HIS A CA 1
ATOM 664 C C . HIS A 1 85 ? -32.139 -12.784 56.972 1.00 92.31 85 HIS A C 1
ATOM 666 O O . HIS A 1 85 ? -31.616 -11.795 57.482 1.00 92.31 85 HIS A O 1
ATOM 672 N N . SER A 1 86 ? -32.932 -13.598 57.661 1.00 89.38 86 SER A N 1
ATOM 673 C CA . SER A 1 86 ? -33.121 -13.545 59.112 1.00 89.38 86 SER A CA 1
ATOM 674 C C . SER A 1 86 ? -33.272 -14.972 59.630 1.00 89.38 86 SER A C 1
ATOM 676 O O . SER A 1 86 ? -34.167 -15.704 59.201 1.00 89.38 86 SER A O 1
ATOM 678 N N . GLY A 1 87 ? -32.344 -15.408 60.487 1.00 85.81 87 GLY A N 1
ATOM 679 C CA . GLY A 1 87 ? -32.204 -16.825 60.827 1.00 85.81 87 GLY A CA 1
ATOM 680 C C . GLY A 1 87 ? -32.014 -17.678 59.566 1.00 85.81 87 GLY A C 1
ATOM 681 O O . GLY A 1 87 ? -31.117 -17.414 58.768 1.00 85.81 87 GLY A O 1
ATOM 682 N N . THR A 1 88 ? -32.885 -18.667 59.370 1.00 86.69 88 THR A N 1
ATOM 683 C CA . THR A 1 88 ? -32.908 -19.556 58.194 1.00 86.69 88 THR A CA 1
ATOM 684 C C . THR A 1 88 ? -33.773 -19.040 57.039 1.00 86.69 88 THR A C 1
ATOM 686 O O . THR A 1 88 ? -33.780 -19.642 55.968 1.00 86.69 88 THR A O 1
ATOM 689 N N . THR A 1 89 ? -34.512 -17.941 57.223 1.00 89.62 89 THR A N 1
ATOM 690 C CA . THR A 1 89 ? -35.397 -17.404 56.179 1.00 89.62 89 THR A CA 1
ATOM 691 C C . THR A 1 89 ? -34.604 -16.502 55.244 1.00 89.62 89 THR A C 1
ATOM 693 O O . THR A 1 89 ? -33.932 -15.579 55.703 1.00 89.62 89 THR A O 1
ATOM 696 N N . GLN A 1 90 ? -34.719 -16.730 53.936 1.00 94.19 90 GLN A N 1
ATOM 697 C CA . GLN A 1 90 ? -34.107 -15.919 52.882 1.00 94.19 90 GLN A CA 1
ATOM 698 C C . GLN A 1 90 ? -35.201 -15.331 51.988 1.00 94.19 90 GLN A C 1
ATOM 700 O O . GLN A 1 90 ? -36.195 -15.994 51.697 1.00 94.19 90 GLN A O 1
ATOM 705 N N . GLN A 1 91 ? -35.036 -14.079 51.567 1.00 94.69 91 GLN A N 1
ATOM 706 C CA . GLN A 1 91 ? -35.968 -13.400 50.669 1.00 94.69 91 GLN A CA 1
ATOM 707 C C . GLN A 1 91 ? -35.211 -12.650 49.574 1.00 94.69 91 GLN A C 1
ATOM 709 O O . GLN A 1 91 ? -34.251 -11.943 49.897 1.00 94.69 91 GLN A O 1
ATOM 714 N N . PRO A 1 92 ? -35.645 -12.756 48.307 1.00 96.88 92 PRO A N 1
ATOM 715 C CA . PRO A 1 92 ? -35.036 -12.018 47.212 1.00 96.88 92 PRO A CA 1
ATOM 716 C C . PRO A 1 92 ? -35.172 -10.511 47.438 1.00 96.88 92 PRO A C 1
ATOM 718 O O . PRO A 1 92 ? -36.170 -10.026 47.981 1.00 96.88 92 PRO A O 1
ATOM 721 N N . VAL A 1 93 ? -34.147 -9.768 47.031 1.00 96.75 93 VAL A N 1
ATOM 722 C CA . VAL A 1 93 ? -34.163 -8.306 47.021 1.00 96.75 93 VAL A CA 1
ATOM 723 C C . VAL A 1 93 ? -33.838 -7.871 45.606 1.00 96.75 93 VAL A C 1
ATOM 725 O O . VAL A 1 93 ? -32.706 -8.044 45.156 1.00 96.75 93 VAL A O 1
ATOM 728 N N . ALA A 1 94 ? -34.815 -7.280 44.921 1.00 98.25 94 ALA A N 1
ATOM 729 C CA . ALA A 1 94 ? -34.618 -6.789 43.565 1.00 98.25 94 ALA A CA 1
ATOM 730 C C . ALA A 1 94 ? -33.459 -5.790 43.501 1.00 98.25 94 ALA A C 1
ATOM 732 O O . ALA A 1 94 ? -33.244 -5.011 44.439 1.00 98.25 94 ALA A O 1
ATOM 733 N N . TRP A 1 95 ? -32.736 -5.787 42.392 1.00 98.19 95 TRP A N 1
ATOM 734 C CA . TRP A 1 95 ? -31.626 -4.878 42.131 1.00 98.19 95 TRP A CA 1
ATOM 735 C C . TRP A 1 95 ? -31.858 -4.129 40.824 1.00 98.19 95 TRP A C 1
ATOM 737 O O . TRP A 1 95 ? -32.639 -4.554 39.974 1.00 98.19 95 TRP A O 1
ATOM 747 N N . LYS A 1 96 ? -31.193 -2.984 40.686 1.00 97.75 96 LYS A N 1
ATOM 748 C CA . LYS A 1 96 ? -31.205 -2.185 39.463 1.00 97.75 96 LYS A CA 1
ATOM 749 C C . LYS A 1 96 ? -29.872 -1.489 39.242 1.00 97.75 96 LYS A C 1
ATOM 751 O O . LYS A 1 96 ? -29.126 -1.252 40.195 1.00 97.75 96 LYS A O 1
ATOM 756 N N . ILE A 1 97 ? -29.616 -1.089 38.007 1.00 97.19 97 ILE A N 1
ATOM 757 C CA . ILE A 1 97 ? -28.620 -0.069 37.709 1.00 97.19 97 ILE A CA 1
ATOM 758 C C . ILE A 1 97 ? -29.172 1.285 38.150 1.00 97.19 97 ILE A C 1
ATOM 760 O O . ILE A 1 97 ? -30.313 1.636 37.850 1.00 97.19 97 ILE A O 1
ATOM 764 N N . SER A 1 98 ? -28.374 2.040 38.899 1.00 96.12 98 SER A N 1
ATOM 765 C CA . SER A 1 98 ? -28.780 3.348 39.431 1.00 96.12 98 SER A CA 1
ATOM 766 C C . SER A 1 98 ? -27.882 4.498 39.008 1.00 96.12 98 SER A C 1
ATOM 768 O O . SER A 1 98 ? -28.221 5.647 39.272 1.00 96.12 98 SER A O 1
ATOM 770 N N . LYS A 1 99 ? -26.716 4.215 38.418 1.00 97.25 99 LYS A N 1
ATOM 771 C CA . LYS A 1 99 ? -25.733 5.253 38.114 1.00 97.25 99 LYS A CA 1
ATOM 772 C C . LYS A 1 99 ? -24.718 4.805 37.068 1.00 97.25 99 LYS A C 1
ATOM 774 O O . LYS A 1 99 ? -24.287 3.651 37.090 1.00 97.25 99 LYS A O 1
ATOM 779 N N . TYR A 1 100 ? -24.271 5.748 36.249 1.00 98.19 100 TYR A N 1
ATOM 780 C CA . TYR A 1 100 ? -23.131 5.620 35.349 1.00 98.19 100 TYR A CA 1
ATOM 781 C C . TYR A 1 100 ? -22.067 6.663 35.682 1.00 98.19 100 TYR A C 1
ATOM 783 O O . TYR A 1 100 ? -22.371 7.812 36.002 1.00 98.19 100 TYR A O 1
ATOM 791 N N . GLU A 1 101 ? -20.805 6.267 35.579 1.00 98.12 101 GLU A N 1
ATOM 792 C CA . GLU A 1 101 ? -19.656 7.160 35.678 1.00 98.12 101 GLU A CA 1
ATOM 793 C C . GLU A 1 101 ? -18.704 6.878 34.518 1.00 98.12 101 GLU A C 1
ATOM 795 O O . GLU A 1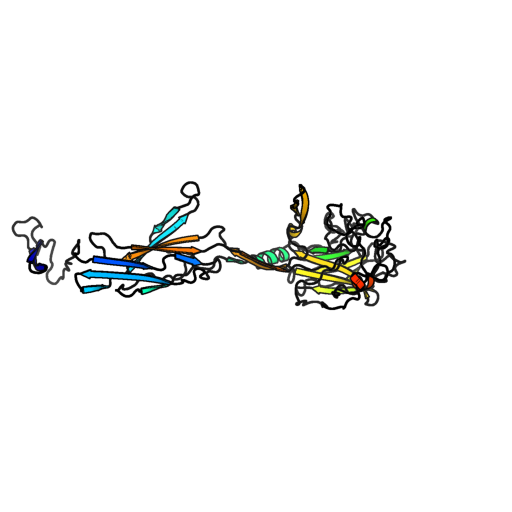 101 ? -18.408 5.720 34.242 1.00 98.12 101 GLU A O 1
ATOM 800 N N . GLU A 1 102 ? -18.210 7.905 33.834 1.00 97.38 102 GLU A N 1
ATOM 801 C CA . GLU A 1 102 ? -17.256 7.743 32.728 1.00 97.38 102 GLU A CA 1
ATOM 802 C C . GLU A 1 102 ? -15.859 8.185 33.143 1.00 97.38 102 GLU A C 1
ATOM 804 O O . GLU A 1 102 ? -15.696 9.140 33.903 1.00 97.38 102 GLU A O 1
ATOM 809 N N . TRP A 1 103 ? -14.843 7.474 32.661 1.00 97.56 103 TRP A N 1
ATOM 810 C CA . TRP A 1 103 ? -13.456 7.822 32.941 1.00 97.56 103 TRP A CA 1
ATOM 811 C C . TRP A 1 103 ? -13.004 8.998 32.077 1.00 97.56 103 TRP A C 1
ATOM 813 O O . TRP A 1 103 ? -13.041 8.928 30.849 1.00 97.56 103 TRP A O 1
ATOM 823 N N . ASP A 1 104 ? -12.518 10.049 32.725 1.00 96.25 104 ASP A N 1
ATOM 824 C CA . ASP A 1 104 ? -11.916 11.214 32.092 1.00 96.25 104 ASP A CA 1
ATOM 825 C C . ASP A 1 104 ? -10.415 11.232 32.393 1.00 96.25 104 ASP A C 1
ATOM 827 O O . ASP A 1 104 ? -10.008 11.352 33.548 1.00 96.25 104 ASP A O 1
ATOM 831 N N . TYR A 1 105 ? -9.587 11.098 31.353 1.00 95.25 105 TYR A N 1
ATOM 832 C CA . TYR A 1 105 ? -8.124 11.078 31.466 1.00 95.25 105 TYR A CA 1
ATOM 833 C C . TYR A 1 105 ? -7.516 12.453 31.781 1.00 95.25 105 TYR A C 1
ATOM 835 O O . TYR A 1 105 ? -6.361 12.516 32.185 1.00 95.25 105 TYR A O 1
ATOM 843 N N . THR A 1 106 ? -8.257 13.550 31.607 1.00 95.44 106 THR A N 1
ATOM 844 C CA . THR A 1 106 ? -7.739 14.913 31.810 1.00 95.44 106 THR A CA 1
ATOM 845 C C . THR A 1 106 ? -7.748 15.343 33.278 1.00 95.44 106 THR A C 1
ATOM 847 O O . THR A 1 106 ? -7.031 16.266 33.668 1.00 95.44 106 THR A O 1
ATOM 850 N N . LEU A 1 107 ? -8.521 14.650 34.119 1.00 94.81 107 LEU A N 1
ATOM 851 C CA . LEU A 1 107 ? -8.605 14.927 35.549 1.00 94.81 107 LEU A CA 1
ATOM 852 C C . LEU A 1 107 ? -7.308 14.574 36.286 1.00 94.81 107 LEU A C 1
ATOM 854 O O . LEU A 1 107 ? -6.477 13.797 35.812 1.00 94.81 107 LEU A O 1
ATOM 858 N N . ASN A 1 108 ? -7.157 15.137 37.489 1.00 94.94 108 ASN A N 1
ATOM 859 C CA . ASN A 1 108 ? -6.073 14.818 38.423 1.00 94.94 108 ASN A CA 1
ATOM 860 C C . ASN A 1 108 ? -4.669 14.962 37.802 1.00 94.94 108 ASN A C 1
ATOM 862 O O . ASN A 1 108 ? -3.814 14.089 37.955 1.00 94.94 108 ASN A O 1
ATOM 866 N N . GLY A 1 109 ? -4.446 16.044 37.048 1.00 88.19 109 GLY A N 1
ATOM 867 C CA . GLY A 1 109 ? -3.159 16.310 36.398 1.00 88.19 109 GLY A CA 1
ATOM 868 C C . GLY A 1 109 ? -2.790 15.292 35.314 1.00 88.19 109 GLY A C 1
ATOM 869 O O . GLY A 1 109 ? -1.610 15.024 35.119 1.00 88.19 109 GLY A O 1
ATOM 870 N N . GLY A 1 110 ? -3.783 14.694 34.644 1.00 89.38 110 GLY A N 1
ATOM 871 C CA . GLY A 1 110 ? -3.574 13.691 33.593 1.00 89.38 110 GLY A CA 1
ATOM 872 C C . GLY A 1 110 ? -3.544 12.238 34.082 1.00 89.38 110 GLY A C 1
ATOM 873 O O . GLY A 1 110 ? -3.359 11.328 33.277 1.00 89.38 110 GLY A O 1
ATOM 874 N N . THR A 1 111 ? -3.729 11.993 35.384 1.00 91.69 111 THR A N 1
ATOM 875 C CA . THR A 1 111 ? -3.814 10.625 35.940 1.00 91.69 111 THR A CA 1
ATOM 876 C C . THR A 1 111 ? -5.216 10.015 35.815 1.00 91.69 111 THR A C 1
ATOM 878 O O . THR A 1 111 ? -5.384 8.800 35.919 1.00 91.69 111 THR A O 1
ATOM 881 N N . GLY A 1 112 ? -6.208 10.853 35.511 1.00 94.88 112 GLY A N 1
ATOM 882 C CA . GLY A 1 112 ? -7.583 10.481 35.224 1.00 94.88 112 GLY A CA 1
ATOM 883 C C . GLY A 1 112 ? -8.478 10.318 36.454 1.00 94.88 112 GLY A C 1
ATOM 884 O O . GLY A 1 112 ? -8.019 10.279 37.597 1.00 94.88 112 GLY A O 1
ATOM 885 N N . GLY A 1 113 ? -9.790 10.254 36.226 1.00 96.81 113 GLY A N 1
ATOM 886 C CA . GLY A 1 113 ? -10.791 10.079 37.278 1.00 96.81 113 GLY A CA 1
ATOM 887 C C . GLY A 1 113 ? -12.184 9.736 36.747 1.00 96.81 113 GLY A C 1
ATOM 888 O O . GLY A 1 113 ? -12.467 9.890 35.563 1.00 96.81 113 GLY A O 1
ATOM 889 N N . TRP A 1 114 ? -13.061 9.264 37.636 1.00 97.44 114 TRP A N 1
ATOM 890 C CA . TRP A 1 114 ? -14.460 8.958 37.316 1.00 97.44 114 TRP A CA 1
ATOM 891 C C . TRP A 1 114 ? -15.334 10.213 37.405 1.00 97.44 114 TRP A C 1
ATOM 893 O O . TRP A 1 114 ? -15.358 10.877 38.441 1.00 97.44 114 TRP A O 1
ATOM 903 N N . VAL A 1 115 ? -16.089 10.499 36.345 1.00 96.94 115 VAL A N 1
ATOM 904 C CA . VAL A 1 115 ? -17.055 11.601 36.269 1.00 96.94 115 VAL A CA 1
ATOM 905 C C . VAL A 1 115 ? -18.470 11.050 36.347 1.00 96.94 115 VAL A C 1
ATOM 907 O O . VAL A 1 115 ? -18.845 10.190 35.555 1.00 96.94 115 VAL A O 1
ATOM 910 N N . ASP A 1 116 ? -19.267 11.586 37.267 1.00 96.31 116 ASP A N 1
ATOM 911 C CA . ASP A 1 116 ? -20.680 11.249 37.433 1.00 96.31 116 ASP A CA 1
ATOM 912 C C . ASP A 1 116 ? -21.520 11.640 36.207 1.00 96.31 116 ASP A C 1
ATOM 914 O O . ASP A 1 116 ? -21.498 12.794 35.775 1.00 96.31 116 ASP A O 1
ATOM 918 N N . LYS A 1 117 ? -22.264 10.677 35.653 1.00 95.81 117 LYS A N 1
ATOM 919 C CA . LYS A 1 117 ? -23.210 10.870 34.542 1.00 95.81 117 LYS A CA 1
ATOM 920 C C . LYS A 1 117 ? -24.669 10.647 34.958 1.00 95.81 117 LYS A C 1
ATOM 922 O O . LYS A 1 117 ? -25.562 10.685 34.112 1.00 95.81 117 LYS A O 1
ATOM 927 N N . GLY A 1 118 ? -24.932 10.447 36.249 1.00 96.00 118 GLY A N 1
ATOM 928 C CA . GLY A 1 118 ? -26.264 10.179 36.778 1.00 96.00 118 GLY A CA 1
ATOM 929 C C . GLY A 1 118 ? -26.848 8.875 36.235 1.00 96.00 118 GLY A C 1
ATOM 930 O O . GLY A 1 118 ? -26.147 7.874 36.097 1.00 96.00 118 GLY A O 1
ATOM 931 N N . GLU A 1 119 ? -28.143 8.883 35.927 1.00 94.88 119 GLU A N 1
ATOM 932 C CA . GLU A 1 119 ? -28.878 7.717 35.411 1.00 94.88 119 GLU A CA 1
ATOM 933 C C . GLU A 1 119 ? -28.806 7.589 33.875 1.00 94.88 119 GLU A C 1
ATOM 935 O O . GLU A 1 119 ? -29.327 6.632 33.301 1.00 94.88 119 GLU A O 1
ATOM 940 N N . THR A 1 120 ? -28.140 8.526 33.192 1.00 92.19 120 THR A N 1
ATOM 941 C CA . THR A 1 120 ? -28.035 8.538 31.729 1.00 92.19 120 THR A CA 1
ATOM 942 C C . THR A 1 120 ? -27.017 7.503 31.255 1.00 92.19 120 THR A C 1
ATOM 944 O O . THR A 1 120 ? -25.815 7.648 31.480 1.00 92.19 120 THR A O 1
ATOM 947 N N . LYS A 1 121 ? -27.494 6.466 30.557 1.00 94.75 121 LYS A N 1
ATOM 948 C CA . LYS A 1 121 ? -26.636 5.457 29.922 1.00 94.75 121 LYS A CA 1
ATOM 949 C C . LYS A 1 121 ? -25.775 6.112 28.825 1.00 94.75 121 LYS A C 1
ATOM 951 O O . LYS A 1 121 ? -26.356 6.725 27.932 1.00 94.75 121 LYS A O 1
ATOM 956 N N . PRO A 1 122 ? -24.435 5.960 28.834 1.00 95.62 122 PRO A N 1
ATOM 957 C CA . PRO A 1 122 ? -23.586 6.474 27.761 1.00 95.62 122 PRO A CA 1
ATOM 958 C C . PRO A 1 122 ? -23.967 5.918 26.386 1.00 95.62 122 PRO A C 1
ATOM 960 O O . PRO A 1 122 ? -24.194 4.716 26.236 1.00 95.62 122 PRO A O 1
ATOM 963 N N . ASP A 1 123 ? -23.958 6.775 25.363 1.00 95.06 123 ASP A N 1
ATOM 964 C CA . ASP A 1 123 ? -24.420 6.424 24.012 1.00 95.06 123 ASP A CA 1
ATOM 965 C C . ASP A 1 123 ? -23.636 5.283 23.365 1.00 95.06 123 ASP A C 1
ATOM 967 O O . ASP A 1 123 ? -24.165 4.588 22.497 1.00 95.06 123 ASP A O 1
ATOM 971 N N . TRP A 1 124 ? -22.375 5.095 23.759 1.00 95.25 124 TRP A N 1
ATOM 972 C CA . TRP A 1 124 ? -21.514 4.044 23.226 1.00 95.25 124 TRP A CA 1
ATOM 973 C C . TRP A 1 124 ? -21.744 2.676 23.875 1.00 95.25 124 TRP A C 1
ATOM 975 O O . TRP A 1 124 ? -21.243 1.682 23.353 1.00 95.25 124 TRP A O 1
ATOM 985 N N . LEU A 1 125 ? -22.516 2.595 24.962 1.00 96.06 125 LEU A N 1
ATOM 986 C CA . LEU A 1 125 ? -22.984 1.315 25.481 1.00 96.06 125 LEU A CA 1
ATOM 987 C C . LEU A 1 125 ? -24.128 0.772 24.624 1.00 96.06 125 LEU A C 1
ATOM 989 O O . LEU A 1 125 ? -24.986 1.508 24.131 1.00 96.06 125 LEU A O 1
ATOM 993 N N . GLY A 1 126 ? -24.123 -0.545 24.452 1.00 94.88 126 GLY A N 1
ATOM 994 C CA . GLY A 1 126 ? -25.202 -1.297 23.830 1.00 94.88 126 GLY A CA 1
ATOM 995 C C . GLY A 1 126 ? -26.285 -1.663 24.843 1.00 94.88 126 GLY A C 1
ATOM 996 O O . GLY A 1 126 ? -26.600 -0.897 25.765 1.00 94.88 126 GLY A O 1
ATOM 997 N N . ASP A 1 127 ? -26.860 -2.844 24.656 1.00 93.00 127 ASP A N 1
ATOM 998 C CA . ASP A 1 127 ? -27.832 -3.410 25.584 1.00 93.00 127 ASP A CA 1
ATOM 999 C C . ASP A 1 127 ? -27.147 -3.918 26.854 1.00 93.00 127 ASP A C 1
ATOM 1001 O O . ASP A 1 127 ? -26.030 -4.441 26.835 1.00 93.00 127 ASP A O 1
ATOM 1005 N N . LEU A 1 128 ? -27.822 -3.705 27.977 1.00 93.69 128 LEU A N 1
ATOM 1006 C CA . LEU A 1 128 ? -27.315 -3.981 29.310 1.00 93.69 128 LEU A CA 1
ATOM 1007 C C . LEU A 1 128 ? -28.475 -4.497 30.152 1.00 93.69 128 LEU A C 1
ATOM 1009 O O . LEU A 1 128 ? -29.534 -3.871 30.170 1.00 93.69 128 LEU A O 1
ATOM 1013 N N . THR A 1 129 ? -28.285 -5.615 30.851 1.00 96.00 129 THR A N 1
ATOM 1014 C CA . THR A 1 129 ? -29.266 -6.064 31.846 1.00 96.00 129 THR A CA 1
ATOM 1015 C C . THR A 1 129 ? -29.283 -5.059 32.994 1.00 96.00 129 THR A C 1
ATOM 1017 O O . THR A 1 129 ? -28.297 -4.919 33.714 1.00 96.00 129 THR A O 1
ATOM 1020 N N . ASP A 1 130 ? -30.384 -4.331 33.150 1.00 95.75 130 ASP A N 1
ATOM 1021 C CA . ASP A 1 130 ? -30.458 -3.157 34.022 1.00 95.75 130 ASP A CA 1
ATOM 1022 C C . ASP A 1 130 ? -31.239 -3.374 35.320 1.00 95.75 130 ASP A C 1
ATOM 1024 O O . ASP A 1 130 ? -31.201 -2.517 36.206 1.00 95.75 130 ASP A O 1
ATOM 1028 N N . HIS A 1 131 ? -31.890 -4.523 35.478 1.00 97.25 131 HIS A N 1
ATOM 1029 C CA . HIS A 1 131 ? -32.575 -4.914 36.703 1.00 97.25 131 HIS A CA 1
ATOM 1030 C C . HIS A 1 131 ? -32.694 -6.434 36.836 1.00 97.25 131 HIS A C 1
ATOM 1032 O O . HIS A 1 131 ? -32.531 -7.180 35.871 1.00 97.25 131 HIS A O 1
ATOM 1038 N N . GLY A 1 132 ? -33.026 -6.874 38.047 1.00 97.50 132 GLY A N 1
ATOM 1039 C CA . GLY A 1 132 ? -33.332 -8.265 38.350 1.00 97.50 132 GLY A CA 1
ATOM 1040 C C . GLY A 1 132 ? -34.121 -8.406 39.647 1.00 97.50 132 GLY A C 1
ATOM 1041 O O . GLY A 1 132 ? -34.206 -7.470 40.452 1.00 97.50 132 GLY A O 1
ATOM 1042 N N . ASN A 1 133 ? -34.740 -9.569 39.843 1.00 97.75 133 ASN A N 1
ATOM 1043 C CA . ASN A 1 133 ? -35.612 -9.823 40.993 1.00 97.75 133 ASN A CA 1
ATOM 1044 C C . ASN A 1 133 ? -34.809 -10.116 42.265 1.00 97.75 133 ASN A C 1
ATOM 1046 O O . ASN A 1 133 ? -35.322 -9.950 43.375 1.00 97.75 133 ASN A O 1
ATOM 1050 N N . GLY A 1 134 ? -33.540 -10.493 42.106 1.00 96.69 134 GLY A N 1
ATOM 1051 C CA . GLY A 1 134 ? -32.694 -10.958 43.186 1.00 96.69 134 GLY A CA 1
ATOM 1052 C C . GLY A 1 134 ? -33.076 -12.361 43.650 1.00 96.69 134 GLY A C 1
ATOM 1053 O O . GLY A 1 134 ? -34.060 -12.969 43.236 1.00 96.69 134 GLY A O 1
ATOM 1054 N N . GLY A 1 135 ? -32.274 -12.889 44.557 1.00 97.19 135 GLY A N 1
ATOM 1055 C CA . GLY A 1 135 ? -32.371 -14.256 45.027 1.00 97.19 135 GLY A CA 1
ATOM 1056 C C . GLY A 1 135 ? -31.047 -14.738 45.590 1.00 97.19 135 GLY A C 1
ATOM 1057 O O . GLY A 1 135 ? -30.055 -14.008 45.638 1.00 97.19 135 GLY A O 1
ATOM 1058 N N . THR A 1 136 ? -31.068 -15.980 46.054 1.00 96.12 136 THR A N 1
ATOM 1059 C CA . THR A 1 136 ? -29.898 -16.693 46.578 1.00 96.12 136 THR A CA 1
ATOM 1060 C C . THR A 1 136 ? -29.084 -17.338 45.459 1.00 96.12 136 THR A C 1
ATOM 1062 O O . THR A 1 136 ? -27.875 -17.504 45.600 1.00 96.12 136 THR A O 1
ATOM 1065 N N . ALA A 1 137 ? -29.732 -17.658 44.337 1.00 96.88 137 ALA A N 1
ATOM 1066 C CA . ALA A 1 137 ? -29.071 -17.981 43.083 1.00 96.88 137 ALA A CA 1
ATOM 1067 C C . ALA A 1 137 ? -28.631 -16.694 42.374 1.00 96.88 137 ALA A C 1
ATOM 1069 O O . ALA A 1 137 ? -29.330 -15.681 42.423 1.00 96.88 137 ALA A O 1
ATOM 1070 N N . ALA A 1 138 ? -27.480 -16.752 41.709 1.00 96.81 138 ALA A N 1
ATOM 1071 C CA . ALA A 1 138 ? -26.962 -15.618 40.966 1.00 96.81 138 ALA A CA 1
ATOM 1072 C C . ALA A 1 138 ? -27.766 -15.400 39.674 1.00 96.81 138 ALA A C 1
ATOM 1074 O O . ALA A 1 138 ? -27.897 -16.310 38.855 1.00 96.81 138 ALA A O 1
ATOM 1075 N N . GLU A 1 139 ? -28.269 -14.184 39.481 1.00 97.69 139 GLU A N 1
ATOM 1076 C CA . GLU A 1 139 ? -28.886 -13.749 38.232 1.00 97.69 139 GLU A CA 1
ATOM 1077 C C . GLU A 1 139 ? -27.796 -13.303 37.251 1.00 97.69 139 GLU A C 1
ATOM 1079 O O . GLU A 1 139 ? -26.899 -12.534 37.605 1.00 97.69 139 GLU A O 1
ATOM 1084 N N . VAL A 1 140 ? -27.861 -13.808 36.020 1.00 96.56 140 VAL A N 1
ATOM 1085 C CA . VAL A 1 140 ? -26.896 -13.513 34.953 1.00 96.56 140 VAL A CA 1
ATOM 1086 C C . VAL A 1 140 ? -27.342 -12.256 34.210 1.00 96.56 140 VAL A C 1
ATOM 1088 O O . VAL A 1 140 ? -28.474 -12.190 33.735 1.00 96.56 140 VAL A O 1
ATOM 1091 N N . GLY A 1 141 ? -26.451 -11.276 34.088 1.00 95.44 141 GLY A N 1
ATOM 1092 C CA . GLY A 1 141 ? -26.674 -10.056 33.321 1.00 95.44 141 GLY A CA 1
ATOM 1093 C C . GLY A 1 141 ? -25.654 -9.897 32.202 1.00 95.44 141 GLY A C 1
ATOM 1094 O O . GLY A 1 141 ? -24.483 -10.220 32.372 1.00 95.44 141 GLY A O 1
ATOM 1095 N N . ASN A 1 142 ? -26.089 -9.389 31.054 1.00 93.94 142 ASN A N 1
ATOM 1096 C CA . ASN A 1 142 ? -25.244 -9.202 29.875 1.00 93.94 142 ASN A CA 1
ATOM 1097 C C . ASN A 1 142 ? -24.858 -7.736 29.707 1.00 93.94 142 ASN A C 1
ATOM 1099 O O . ASN A 1 142 ? -25.617 -6.843 30.085 1.00 93.94 142 ASN A O 1
ATOM 1103 N N . THR A 1 143 ? -23.700 -7.501 29.095 1.00 94.75 143 THR A N 1
ATOM 1104 C CA . THR A 1 143 ? -23.213 -6.174 28.703 1.00 94.75 143 THR A CA 1
ATOM 1105 C C . THR A 1 143 ? -22.927 -6.151 27.200 1.00 94.75 143 THR A C 1
ATOM 1107 O O . THR A 1 143 ? -22.613 -7.182 26.601 1.00 94.75 143 THR A O 1
ATOM 1110 N N . ALA A 1 144 ? -22.997 -4.975 26.581 1.00 95.19 144 ALA A N 1
ATOM 1111 C CA . ALA A 1 144 ? -22.588 -4.763 25.197 1.00 95.19 144 ALA A CA 1
ATOM 1112 C C . ALA A 1 144 ? -22.099 -3.326 24.986 1.00 95.19 144 ALA A C 1
ATOM 1114 O O . ALA A 1 144 ? -22.438 -2.413 25.744 1.00 95.19 144 ALA A O 1
ATOM 1115 N N . VAL A 1 145 ? -21.334 -3.113 23.917 1.00 96.12 145 VAL A N 1
ATOM 1116 C CA . VAL A 1 145 ? -20.872 -1.793 23.467 1.00 96.12 145 VAL A CA 1
ATOM 1117 C C . VAL A 1 145 ? -21.142 -1.647 21.974 1.00 96.12 145 VAL A C 1
ATOM 1119 O O . VAL A 1 145 ? -21.206 -2.635 21.245 1.00 96.12 145 VAL A O 1
ATOM 1122 N N . LYS A 1 146 ? -21.295 -0.414 21.500 1.00 95.88 146 LYS A N 1
ATOM 1123 C CA . LYS A 1 146 ? -21.455 -0.133 20.074 1.00 95.88 146 LYS A CA 1
ATOM 1124 C C . LYS A 1 146 ? -20.082 -0.095 19.386 1.00 95.88 146 LYS A C 1
ATOM 1126 O O . LYS A 1 146 ? -19.134 0.466 19.957 1.00 95.88 146 LYS A O 1
ATOM 1131 N N . PRO A 1 147 ? -19.963 -0.619 18.152 1.00 93.25 147 PRO A N 1
ATOM 1132 C CA . PRO A 1 147 ? -18.777 -0.407 17.333 1.00 93.25 147 PRO A CA 1
ATOM 1133 C C . PRO A 1 147 ? -18.525 1.094 17.157 1.00 93.25 147 PRO A C 1
ATOM 1135 O O . PRO A 1 147 ? -19.456 1.870 16.942 1.00 93.25 147 PRO A O 1
ATOM 1138 N N . ALA A 1 148 ? -17.268 1.515 17.230 1.00 88.56 148 ALA A N 1
ATOM 1139 C CA . ALA A 1 148 ? -16.886 2.913 17.034 1.00 88.56 148 ALA A CA 1
ATOM 1140 C C . ALA A 1 148 ? -15.693 2.987 16.091 1.00 88.56 148 ALA A C 1
ATOM 1142 O O . ALA A 1 148 ? -14.580 3.366 16.459 1.00 88.56 148 ALA A O 1
ATOM 1143 N N . VAL A 1 149 ? -15.962 2.570 14.857 1.00 86.94 149 VAL A N 1
ATOM 1144 C CA . VAL A 1 149 ? -14.978 2.404 13.795 1.00 86.94 149 VAL A CA 1
ATOM 1145 C C . VAL A 1 149 ? -15.280 3.390 12.679 1.00 86.94 149 VAL A C 1
ATOM 1147 O O . VAL A 1 149 ? -16.401 3.451 12.182 1.00 86.94 149 VAL A O 1
ATOM 1150 N N . SER A 1 150 ? -14.269 4.140 12.257 1.00 88.06 150 SER A N 1
ATOM 1151 C CA . SER A 1 150 ? -14.314 4.901 11.014 1.00 88.06 150 SER A CA 1
ATOM 1152 C C . SER A 1 150 ? -13.644 4.074 9.924 1.00 88.06 150 SER A C 1
ATOM 1154 O O . SER A 1 150 ? -12.454 3.767 10.026 1.00 88.06 150 SER A O 1
ATOM 1156 N N . ASP A 1 151 ? -14.405 3.711 8.890 1.00 86.19 151 ASP A N 1
ATOM 1157 C CA . ASP A 1 151 ? -13.833 3.172 7.658 1.00 86.19 151 ASP A CA 1
ATOM 1158 C C . ASP A 1 151 ? -13.213 4.320 6.859 1.00 86.19 151 ASP A C 1
ATOM 1160 O O . ASP A 1 151 ? -13.896 5.238 6.399 1.00 86.19 151 ASP A O 1
ATOM 1164 N N . LYS A 1 152 ? -11.887 4.300 6.762 1.00 92.94 152 LYS A N 1
ATOM 1165 C CA . LYS A 1 152 ? -11.095 5.298 6.052 1.00 92.94 152 LYS A CA 1
ATOM 1166 C C . LYS A 1 152 ? -10.741 4.846 4.641 1.00 92.94 152 LYS A C 1
ATOM 1168 O O . LYS A 1 152 ? -10.303 5.691 3.871 1.00 92.94 152 LYS A O 1
ATOM 1173 N N . LEU A 1 153 ? -10.942 3.578 4.268 1.00 94.88 153 LEU A N 1
ATOM 1174 C CA . LEU A 1 153 ? -10.578 3.080 2.939 1.00 94.88 153 LEU A CA 1
ATOM 1175 C C . LEU A 1 153 ? -11.474 3.682 1.854 1.00 94.88 153 LEU A C 1
ATOM 1177 O O . LEU A 1 153 ? -10.989 4.139 0.821 1.00 94.88 153 LEU A O 1
ATOM 1181 N N . ALA A 1 154 ? -12.782 3.750 2.115 1.00 92.00 154 ALA A N 1
ATOM 1182 C CA . ALA A 1 154 ? -13.719 4.408 1.208 1.00 92.00 154 ALA A CA 1
ATOM 1183 C C . ALA A 1 154 ? -13.352 5.888 1.004 1.00 92.00 154 ALA A C 1
ATOM 1185 O O . ALA A 1 154 ? -13.299 6.362 -0.129 1.00 92.00 154 ALA A O 1
ATOM 1186 N N . ALA A 1 155 ? -13.028 6.599 2.089 1.00 93.50 155 ALA A N 1
ATOM 1187 C CA . ALA A 1 155 ? -12.591 7.992 2.028 1.00 93.50 155 ALA A CA 1
ATOM 1188 C C . ALA A 1 155 ? -11.251 8.153 1.287 1.00 93.50 155 ALA A C 1
ATOM 1190 O O . ALA A 1 155 ? -11.126 9.049 0.459 1.00 93.50 155 ALA A O 1
ATOM 1191 N N . TYR A 1 156 ? -10.284 7.263 1.528 1.00 95.38 156 TYR A N 1
ATOM 1192 C CA . TYR A 1 156 ? -8.989 7.234 0.842 1.00 95.38 156 TYR A CA 1
ATOM 1193 C C . TYR A 1 156 ? -9.162 7.114 -0.679 1.00 95.38 156 TYR A C 1
ATOM 1195 O O . TYR A 1 156 ? -8.598 7.895 -1.440 1.00 95.38 156 TYR A O 1
ATOM 1203 N N . ASN A 1 157 ? -10.028 6.204 -1.127 1.00 96.69 157 ASN A N 1
ATOM 1204 C CA . ASN A 1 157 ? -10.350 6.047 -2.546 1.00 96.69 157 ASN A CA 1
ATOM 1205 C C . ASN A 1 157 ? -11.156 7.217 -3.110 1.00 96.69 157 ASN A C 1
ATOM 1207 O O . ASN A 1 157 ? -10.958 7.607 -4.259 1.00 96.69 157 ASN A O 1
ATOM 1211 N N . GLN A 1 158 ? -12.032 7.819 -2.307 1.00 95.56 158 GLN A N 1
ATOM 1212 C CA . GLN A 1 158 ? -12.785 8.995 -2.728 1.00 95.56 158 GLN A CA 1
ATOM 1213 C C . GLN A 1 158 ? -11.879 10.211 -2.968 1.00 95.56 158 GLN A C 1
ATOM 1215 O O . GLN A 1 158 ? -12.162 10.993 -3.873 1.00 95.56 158 GLN A O 1
ATOM 1220 N N . VAL A 1 159 ? -10.781 10.355 -2.215 1.00 96.56 159 VAL A N 1
ATOM 1221 C CA . VAL A 1 159 ? -9.773 11.404 -2.457 1.00 96.56 159 VAL A CA 1
ATOM 1222 C C . VAL A 1 159 ? -9.191 11.280 -3.865 1.00 96.56 159 VAL A C 1
ATOM 1224 O O . VAL A 1 159 ? -9.140 12.281 -4.574 1.00 96.56 159 VAL A O 1
ATOM 1227 N N . LEU A 1 160 ? -8.838 10.066 -4.304 1.00 98.12 160 LEU A N 1
ATOM 1228 C CA . LEU A 1 160 ? -8.336 9.827 -5.663 1.00 98.12 160 LEU A CA 1
ATOM 1229 C C . LEU A 1 160 ? -9.381 10.188 -6.723 1.00 98.12 160 LEU A C 1
ATOM 1231 O O . LEU A 1 160 ? -9.063 10.868 -7.691 1.00 98.12 160 LEU A O 1
ATOM 1235 N N . LYS A 1 161 ? -10.641 9.780 -6.520 1.00 97.75 161 LYS A N 1
ATOM 1236 C CA . LYS A 1 161 ? -11.745 10.054 -7.459 1.00 97.75 161 LYS A CA 1
ATOM 1237 C C . LYS A 1 161 ? -12.079 11.539 -7.589 1.00 97.75 161 LYS A C 1
ATOM 1239 O O . LYS A 1 161 ? -12.427 11.989 -8.675 1.00 97.75 161 LYS A O 1
ATOM 1244 N N . ASN A 1 162 ? -11.994 12.282 -6.486 1.00 97.25 162 ASN A N 1
ATOM 1245 C CA . ASN A 1 162 ? -12.337 13.704 -6.430 1.00 97.25 162 ASN A CA 1
ATOM 1246 C C . ASN A 1 162 ? -11.170 14.628 -6.796 1.00 97.25 162 ASN A C 1
ATOM 1248 O O . ASN A 1 162 ? -11.377 15.836 -6.916 1.00 97.25 162 ASN A O 1
ATOM 1252 N N . ALA A 1 163 ? -9.952 14.099 -6.923 1.00 98.19 163 ALA A N 1
ATOM 1253 C CA . ALA A 1 163 ? -8.798 14.897 -7.295 1.00 98.19 163 ALA A CA 1
ATOM 1254 C C . ALA A 1 163 ? -8.993 15.521 -8.686 1.00 98.19 163 ALA A C 1
ATOM 1256 O O . ALA A 1 163 ? -9.562 14.909 -9.591 1.00 98.19 163 ALA A O 1
ATOM 1257 N N . THR A 1 164 ? -8.504 16.752 -8.857 1.00 98.00 164 THR A N 1
ATOM 1258 C CA . THR A 1 164 ? -8.599 17.476 -10.130 1.00 98.00 164 THR A CA 1
ATOM 1259 C C . THR A 1 164 ? -7.971 16.651 -11.256 1.00 98.00 164 THR A C 1
ATOM 1261 O O . THR A 1 164 ? -6.777 16.340 -11.158 1.00 98.00 164 THR A O 1
ATOM 1264 N N . PRO A 1 165 ? -8.725 16.334 -12.329 1.00 98.38 165 PRO A N 1
ATOM 1265 C CA . PRO A 1 165 ? -8.201 15.532 -13.419 1.00 98.38 165 PRO A CA 1
ATOM 1266 C C . PRO A 1 165 ? -6.943 16.135 -14.050 1.00 98.38 165 PRO A C 1
ATOM 1268 O O . PRO A 1 165 ? -6.830 17.355 -14.200 1.00 98.38 165 PRO A O 1
ATOM 1271 N N . LYS A 1 166 ? -5.994 15.281 -14.438 1.00 98.25 166 LYS A N 1
ATOM 1272 C CA . LYS A 1 166 ? -4.738 15.691 -15.080 1.00 98.25 166 LYS A CA 1
ATOM 1273 C C . LYS A 1 166 ? -4.797 15.495 -16.594 1.00 98.25 166 LYS A C 1
ATOM 1275 O O . LYS A 1 166 ? -5.202 14.445 -17.080 1.00 98.25 166 LYS A O 1
ATOM 1280 N N . GLY A 1 167 ? -4.323 16.492 -17.340 1.00 98.06 167 GLY A N 1
ATOM 1281 C CA . GLY A 1 167 ? -4.232 16.427 -18.801 1.00 98.06 167 GLY A CA 1
ATOM 1282 C C . GLY A 1 167 ? -5.586 16.322 -19.515 1.00 98.06 167 GLY A C 1
ATOM 1283 O O . GLY A 1 167 ? -6.655 16.422 -18.917 1.00 98.06 167 GLY A O 1
ATOM 1284 N N . SER A 1 168 ? -5.528 16.137 -20.830 1.00 97.62 168 SER A N 1
ATOM 1285 C CA . SER A 1 168 ? -6.681 15.890 -21.702 1.00 97.62 168 SER A CA 1
ATOM 1286 C C . SER A 1 168 ? -6.306 14.899 -22.806 1.00 97.62 168 SER A C 1
ATOM 1288 O O . SER A 1 168 ? -5.123 14.658 -23.043 1.00 97.62 168 SER A O 1
ATOM 1290 N N . ALA A 1 169 ? -7.282 14.344 -23.528 1.00 96.00 169 ALA A N 1
ATOM 1291 C CA . ALA A 1 169 ? -7.004 13.397 -24.613 1.00 96.00 169 ALA A CA 1
ATOM 1292 C C . ALA A 1 169 ? -6.046 13.960 -25.689 1.00 96.00 169 ALA A C 1
ATOM 1294 O O . ALA A 1 169 ? -5.210 13.230 -26.224 1.00 96.00 169 ALA A O 1
ATOM 1295 N N . GLY A 1 170 ? -6.146 15.264 -25.988 1.00 95.69 170 GLY A N 1
ATOM 1296 C CA . GLY A 1 170 ? -5.264 15.958 -26.934 1.00 95.69 170 GLY A CA 1
ATOM 1297 C C . GLY A 1 170 ? -3.926 16.407 -26.334 1.00 95.69 170 GLY A C 1
ATOM 1298 O O . GLY A 1 170 ? -2.936 16.512 -27.056 1.00 95.69 170 GLY A O 1
ATOM 1299 N N . ASN A 1 171 ? -3.878 16.641 -25.020 1.00 97.06 171 ASN A N 1
ATOM 1300 C CA . ASN A 1 171 ? -2.677 17.052 -24.297 1.00 97.06 171 ASN A CA 1
ATOM 1301 C C . ASN A 1 171 ? -2.534 16.246 -22.991 1.00 97.06 171 ASN A C 1
ATOM 1303 O O . ASN A 1 171 ? -2.858 16.756 -21.912 1.00 97.06 171 ASN A O 1
ATOM 1307 N N . PRO A 1 172 ? -2.120 14.969 -23.077 1.00 98.31 172 PRO A N 1
ATOM 1308 C CA . PRO A 1 172 ? -1.983 14.122 -21.902 1.00 98.31 172 PRO A CA 1
ATOM 1309 C C . PRO A 1 172 ? -0.854 14.621 -20.995 1.00 98.31 172 PRO A C 1
ATOM 1311 O O . PRO A 1 172 ? 0.154 15.148 -21.465 1.00 98.31 172 PRO A O 1
ATOM 1314 N N . TYR A 1 173 ? -1.023 14.420 -19.692 1.00 98.69 173 TYR A N 1
ATOM 1315 C CA . TYR A 1 173 ? -0.074 14.801 -18.656 1.00 98.69 173 TYR A CA 1
ATOM 1316 C C . TYR A 1 173 ? 1.164 13.894 -18.694 1.00 98.69 173 TYR A C 1
ATOM 1318 O O . TYR A 1 173 ? 1.057 12.682 -18.504 1.00 98.69 173 TYR A O 1
ATOM 1326 N N . ASN A 1 174 ? 2.341 14.468 -18.942 1.00 98.56 174 ASN A N 1
ATOM 1327 C CA . ASN A 1 174 ? 3.618 13.756 -18.926 1.00 98.56 174 ASN A CA 1
ATOM 1328 C C . ASN A 1 174 ? 4.048 13.427 -17.488 1.00 98.56 174 ASN A C 1
ATOM 1330 O O . ASN A 1 174 ? 4.451 14.314 -16.735 1.00 98.56 174 ASN A O 1
ATOM 1334 N N . LEU A 1 175 ? 4.018 12.146 -17.122 1.00 98.31 175 LEU A N 1
ATOM 1335 C CA . LEU A 1 175 ? 4.403 11.676 -15.786 1.00 98.31 175 LEU A CA 1
ATOM 1336 C C . LEU A 1 175 ? 5.899 11.838 -15.486 1.00 98.31 175 LEU A C 1
ATOM 1338 O O . LEU A 1 175 ? 6.283 11.862 -14.322 1.00 98.31 175 LEU A O 1
ATOM 1342 N N . ALA A 1 176 ? 6.733 12.002 -16.514 1.00 98.00 176 ALA A N 1
ATOM 1343 C CA . ALA A 1 176 ? 8.160 12.285 -16.375 1.00 98.00 176 ALA A CA 1
ATOM 1344 C C . ALA A 1 176 ? 8.476 13.793 -16.289 1.00 98.00 176 ALA A C 1
ATOM 1346 O O . ALA A 1 176 ? 9.628 14.183 -16.448 1.00 98.00 176 ALA A O 1
ATOM 1347 N N . ASN A 1 177 ? 7.471 14.656 -16.101 1.00 97.38 177 ASN A N 1
ATOM 1348 C CA . ASN A 1 177 ? 7.646 16.100 -15.910 1.00 97.38 177 ASN A CA 1
ATOM 1349 C C . ASN A 1 177 ?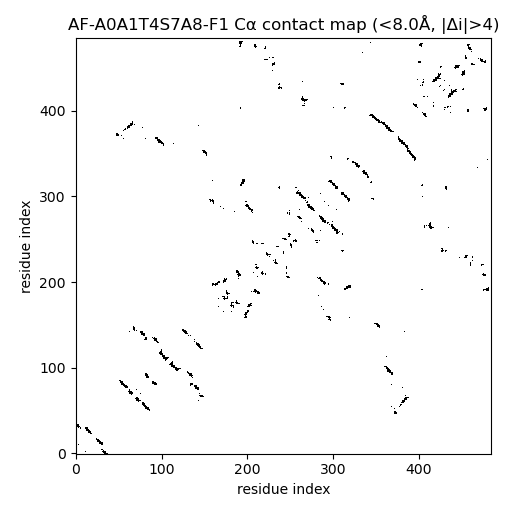 6.666 16.667 -14.859 1.00 97.38 177 ASN A C 1
ATOM 1351 O O . ASN A 1 177 ? 5.843 17.536 -15.177 1.00 97.38 177 ASN A O 1
ATOM 1355 N N . PRO A 1 178 ? 6.681 16.156 -13.615 1.00 92.25 178 PRO A N 1
ATOM 1356 C CA . PRO A 1 178 ? 5.770 16.627 -12.580 1.00 92.25 178 PRO A CA 1
ATOM 1357 C C . PRO A 1 178 ? 5.986 18.110 -12.231 1.00 92.25 178 PRO A C 1
ATOM 1359 O O . PRO A 1 178 ? 4.998 18.832 -12.068 1.00 92.25 178 PRO A O 1
ATOM 1362 N N . GLY A 1 179 ? 7.236 18.593 -12.180 1.00 91.94 179 GLY A N 1
ATOM 1363 C CA . GLY A 1 179 ? 7.567 19.985 -11.860 1.00 91.94 179 GLY A CA 1
ATOM 1364 C C . GLY A 1 179 ? 7.121 20.981 -12.935 1.00 91.94 179 GLY A C 1
ATOM 1365 O O . GLY A 1 179 ? 6.671 22.082 -12.620 1.00 91.94 179 GLY A O 1
ATOM 1366 N N . GLY A 1 180 ? 7.143 20.576 -14.208 1.00 93.50 180 GLY A N 1
ATOM 1367 C CA . GLY A 1 180 ? 6.649 21.357 -15.348 1.00 93.50 180 GLY A CA 1
ATOM 1368 C C . GLY A 1 180 ? 5.163 21.153 -15.660 1.00 93.50 180 GLY A C 1
ATOM 1369 O O . GLY A 1 180 ? 4.755 21.298 -16.818 1.00 93.50 180 GLY A O 1
ATOM 1370 N N . ASN A 1 181 ? 4.360 20.770 -14.660 1.00 94.12 181 ASN A N 1
ATOM 1371 C CA . ASN A 1 181 ? 2.919 20.516 -14.770 1.00 94.12 181 ASN A CA 1
ATOM 1372 C C . ASN A 1 181 ? 2.544 19.540 -15.907 1.00 94.12 181 ASN A C 1
ATOM 1374 O O . ASN A 1 181 ? 1.534 19.711 -16.590 1.00 94.12 181 ASN A O 1
ATOM 1378 N N . GLY A 1 182 ? 3.372 18.517 -16.123 1.00 96.56 182 GLY A N 1
ATOM 1379 C CA . GLY A 1 182 ? 3.138 17.463 -17.106 1.00 96.56 182 GLY A CA 1
ATOM 1380 C C . GLY A 1 182 ? 3.252 17.909 -18.561 1.00 96.56 182 GLY A C 1
ATOM 1381 O O . GLY A 1 182 ? 2.682 17.261 -19.439 1.00 96.56 182 GLY A O 1
ATOM 1382 N N . THR A 1 183 ? 3.966 18.998 -18.853 1.00 96.25 183 THR A N 1
ATOM 1383 C CA . THR A 1 183 ? 4.163 19.442 -20.241 1.00 96.25 183 THR A CA 1
ATOM 1384 C C . THR A 1 183 ? 5.002 18.420 -21.019 1.00 96.25 183 THR A C 1
ATOM 1386 O O . THR A 1 183 ? 6.037 17.961 -20.539 1.00 96.25 183 THR A O 1
ATOM 1389 N N . LYS A 1 184 ? 4.577 18.062 -22.237 1.00 95.00 184 LYS A N 1
ATOM 1390 C CA . LYS A 1 184 ? 5.221 17.012 -23.051 1.00 95.00 184 LYS A CA 1
ATOM 1391 C C . LYS A 1 184 ? 6.565 17.390 -23.673 1.00 95.00 184 LYS A C 1
ATOM 1393 O O . LYS A 1 184 ? 7.368 16.510 -23.945 1.00 95.00 184 LYS A O 1
ATOM 1398 N N . ASN A 1 185 ? 6.796 18.671 -23.948 1.00 92.12 185 ASN A N 1
ATOM 1399 C CA . ASN A 1 185 ? 8.021 19.138 -24.611 1.00 92.12 185 ASN A CA 1
ATOM 1400 C C . ASN A 1 185 ? 9.249 19.152 -23.684 1.00 92.12 185 ASN A C 1
ATOM 1402 O O . ASN A 1 185 ? 10.338 19.511 -24.122 1.00 92.12 185 ASN A O 1
ATOM 1406 N N . HIS A 1 186 ? 9.067 18.787 -22.417 1.00 94.56 186 HIS A N 1
ATOM 1407 C CA . HIS A 1 186 ? 10.123 18.674 -21.434 1.00 94.56 186 HIS A CA 1
ATOM 1408 C C . HIS A 1 186 ? 9.964 17.363 -20.668 1.00 94.56 186 HIS A C 1
ATOM 1410 O O . HIS A 1 186 ? 8.852 16.953 -20.333 1.00 94.56 186 HIS A O 1
ATOM 1416 N N . ILE A 1 187 ? 11.090 16.711 -20.406 1.00 97.06 187 ILE A N 1
ATOM 1417 C CA . ILE A 1 187 ? 11.206 15.540 -19.546 1.00 97.06 187 ILE A CA 1
ATOM 1418 C C . ILE A 1 187 ? 12.145 15.957 -18.428 1.00 97.06 187 ILE A C 1
ATOM 1420 O O . ILE A 1 187 ? 13.271 16.352 -18.701 1.00 97.06 187 ILE A O 1
ATOM 1424 N N . GLU A 1 188 ? 11.676 15.896 -17.195 1.00 96.56 188 GLU A N 1
ATOM 1425 C CA . GLU A 1 188 ? 12.451 16.241 -16.010 1.00 96.56 188 GLU A CA 1
ATOM 1426 C C . GLU A 1 188 ? 13.299 15.036 -15.583 1.00 96.56 188 GLU A C 1
ATOM 1428 O O . GLU A 1 188 ? 14.528 15.089 -15.629 1.00 96.56 188 GLU A O 1
ATOM 1433 N N . GLU A 1 189 ? 12.648 13.919 -15.256 1.00 96.81 189 GLU A N 1
ATOM 1434 C CA . GLU A 1 189 ? 13.284 12.670 -14.832 1.00 96.81 189 GLU A CA 1
ATOM 1435 C C . GLU A 1 189 ? 12.405 11.475 -15.224 1.00 96.81 189 GLU A C 1
ATOM 1437 O O . GLU A 1 189 ? 11.187 11.479 -15.019 1.00 96.81 189 GLU A O 1
ATOM 1442 N N . THR A 1 190 ? 13.013 10.443 -15.809 1.00 98.31 190 THR A N 1
ATOM 1443 C CA . THR A 1 190 ? 12.322 9.197 -16.164 1.00 98.31 190 THR A CA 1
ATOM 1444 C C . THR A 1 190 ? 12.556 8.119 -15.105 1.00 98.31 190 THR A C 1
ATOM 1446 O O . THR A 1 190 ? 13.564 8.119 -14.406 1.00 98.31 190 THR A O 1
ATOM 1449 N N . ALA A 1 191 ? 11.607 7.198 -14.949 1.00 97.75 191 ALA A N 1
ATOM 1450 C CA . ALA A 1 191 ? 11.661 6.136 -13.948 1.00 97.75 191 ALA A CA 1
ATOM 1451 C C . ALA A 1 191 ? 10.897 4.895 -14.431 1.00 97.75 191 ALA A C 1
ATOM 1453 O O . ALA A 1 191 ? 10.282 4.912 -15.498 1.00 97.75 191 ALA A O 1
ATOM 1454 N N . ASN A 1 192 ? 10.923 3.816 -13.643 1.00 98.31 192 ASN A N 1
ATOM 1455 C CA . ASN A 1 192 ? 10.137 2.610 -13.928 1.00 98.31 192 ASN A CA 1
ATOM 1456 C C . ASN A 1 192 ? 8.819 2.536 -13.148 1.00 98.31 192 ASN A C 1
ATOM 1458 O O . ASN A 1 192 ? 7.940 1.775 -13.546 1.00 98.31 192 ASN A O 1
ATOM 1462 N N . CYS A 1 193 ? 8.651 3.349 -12.102 1.00 98.44 193 CYS A N 1
ATOM 1463 C CA . CYS A 1 193 ? 7.392 3.506 -11.382 1.00 98.44 193 CYS A CA 1
ATOM 1464 C C . CYS A 1 193 ? 6.907 4.959 -11.429 1.00 98.44 193 CYS A C 1
ATOM 1466 O O . CYS A 1 193 ? 7.685 5.891 -11.224 1.00 98.44 193 CYS A O 1
ATOM 1468 N N . TYR A 1 194 ? 5.605 5.149 -11.633 1.00 98.50 194 TYR A N 1
ATOM 1469 C CA . TYR A 1 194 ? 4.951 6.453 -11.584 1.00 98.50 194 TYR A CA 1
ATOM 1470 C C . TYR A 1 194 ? 3.733 6.419 -10.659 1.00 98.50 194 TYR A C 1
ATOM 1472 O O . TYR A 1 194 ? 2.886 5.531 -10.761 1.00 98.50 194 TYR A O 1
ATOM 1480 N N . LEU A 1 195 ? 3.643 7.408 -9.766 1.00 98.25 195 LEU A N 1
ATOM 1481 C CA . LEU A 1 195 ? 2.498 7.592 -8.878 1.00 98.25 195 LEU A CA 1
ATOM 1482 C C . LEU A 1 195 ? 1.349 8.287 -9.624 1.00 98.25 195 LEU A C 1
ATOM 1484 O O . LEU A 1 195 ? 1.539 9.347 -10.221 1.00 98.25 195 LEU A O 1
ATOM 1488 N N . ILE A 1 196 ? 0.147 7.725 -9.533 1.00 98.62 196 ILE A N 1
ATOM 1489 C CA . ILE A 1 196 ? -1.092 8.260 -10.095 1.00 98.62 196 ILE A CA 1
ATOM 1490 C C . ILE A 1 196 ? -2.043 8.618 -8.949 1.00 98.62 196 ILE A C 1
ATOM 1492 O O . ILE A 1 196 ? -2.630 7.745 -8.313 1.00 98.62 196 ILE A O 1
ATOM 1496 N N . SER A 1 197 ? -2.213 9.915 -8.697 1.00 97.94 197 SER A N 1
ATOM 1497 C CA . SER A 1 197 ? -3.012 10.430 -7.574 1.00 97.94 197 SER A CA 1
ATOM 1498 C C . SER A 1 197 ? -4.348 11.066 -7.980 1.00 97.94 197 SER A C 1
ATOM 1500 O O . SER A 1 197 ? -5.059 11.591 -7.123 1.00 97.94 197 SER A O 1
ATOM 1502 N N . ALA A 1 198 ? -4.695 11.043 -9.271 1.00 98.44 198 ALA A N 1
ATOM 1503 C CA . ALA A 1 198 ? -5.904 11.657 -9.817 1.00 98.44 198 ALA A CA 1
ATOM 1504 C C . ALA A 1 198 ? -6.375 10.938 -11.097 1.00 98.44 198 ALA A C 1
ATOM 1506 O O . ALA A 1 198 ? -5.586 10.230 -11.726 1.00 98.44 198 ALA A O 1
ATOM 1507 N N . PRO A 1 199 ? -7.644 11.101 -11.508 1.00 98.81 199 PRO A N 1
ATOM 1508 C CA . PRO A 1 199 ? -8.086 10.719 -12.844 1.00 98.81 199 PRO A CA 1
ATOM 1509 C C . PRO A 1 199 ? -7.447 11.599 -13.923 1.00 98.81 199 PRO A C 1
ATOM 1511 O O . PRO A 1 199 ? -6.900 12.666 -13.640 1.00 98.81 199 PRO A O 1
ATOM 1514 N N . GLY A 1 200 ? -7.566 11.194 -15.186 1.00 98.62 200 GLY A N 1
ATOM 1515 C CA . GLY A 1 200 ? -7.147 12.027 -16.312 1.00 98.62 200 GLY A CA 1
ATOM 1516 C C . GLY A 1 200 ? -6.525 11.262 -17.469 1.00 98.62 200 GLY A C 1
ATOM 1517 O O . GLY A 1 200 ? -6.621 10.041 -17.558 1.00 98.62 200 GLY A O 1
ATOM 1518 N N . HIS A 1 201 ? -5.867 12.002 -18.357 1.00 98.88 201 HIS A N 1
ATOM 1519 C CA . HIS A 1 201 ? -5.121 11.459 -19.485 1.00 98.88 201 HIS A CA 1
ATOM 1520 C C . HIS A 1 201 ? -3.633 11.652 -19.245 1.00 98.88 201 HIS A C 1
ATOM 1522 O O . HIS A 1 201 ? -3.168 12.776 -19.054 1.00 98.88 201 HIS A O 1
ATOM 1528 N N . TYR A 1 202 ? -2.887 10.559 -19.303 1.00 98.88 202 TYR A N 1
ATOM 1529 C CA . TYR A 1 202 ? -1.479 10.501 -18.947 1.00 98.88 202 TYR A CA 1
ATOM 1530 C C . TYR A 1 202 ? -0.636 10.012 -20.113 1.00 98.88 202 TYR A C 1
ATOM 1532 O O . TYR A 1 202 ? -1.120 9.349 -21.035 1.00 98.88 202 TYR A O 1
ATOM 1540 N N . CYS A 1 203 ? 0.648 10.343 -20.069 1.00 98.81 203 CYS A N 1
ATOM 1541 C CA . CYS A 1 203 ? 1.640 9.767 -20.954 1.00 98.81 203 CYS A CA 1
ATOM 1542 C C . CYS A 1 203 ? 2.995 9.596 -20.261 1.00 98.81 203 CYS A C 1
ATOM 1544 O O . CYS A 1 203 ? 3.319 10.313 -19.313 1.00 98.81 203 CYS A O 1
ATOM 1546 N N . ILE A 1 204 ? 3.772 8.631 -20.747 1.00 98.75 204 ILE A N 1
ATOM 1547 C CA . ILE A 1 204 ? 5.142 8.340 -20.317 1.00 98.75 204 ILE A CA 1
ATOM 1548 C C . ILE A 1 204 ? 6.016 8.346 -21.578 1.00 98.75 204 ILE A C 1
ATOM 1550 O O . ILE A 1 204 ? 5.632 7.718 -22.572 1.00 98.75 204 ILE A O 1
ATOM 1554 N N . PRO A 1 205 ? 7.151 9.068 -21.595 1.00 98.56 205 PRO A N 1
ATOM 1555 C CA . PRO A 1 205 ? 8.048 9.073 -22.745 1.00 98.56 205 PRO A CA 1
ATOM 1556 C C . PRO A 1 205 ? 8.641 7.679 -22.965 1.00 98.56 205 PRO A C 1
ATOM 1558 O O . PRO A 1 205 ? 8.926 6.960 -22.009 1.00 98.56 205 PRO A O 1
ATOM 1561 N N . LEU A 1 206 ? 8.850 7.291 -24.226 1.00 98.75 206 LEU A N 1
ATOM 1562 C CA . LEU A 1 206 ? 9.444 5.995 -24.579 1.00 98.75 206 LEU A CA 1
ATOM 1563 C C . LEU A 1 206 ? 10.963 6.003 -24.359 1.00 98.75 206 LEU A C 1
ATOM 1565 O O . LEU A 1 206 ? 11.755 5.990 -25.302 1.00 98.75 206 LEU A O 1
ATOM 1569 N N . VAL A 1 207 ? 11.348 6.040 -23.087 1.00 98.75 207 VAL A N 1
ATOM 1570 C CA . VAL A 1 207 ? 12.719 6.115 -22.577 1.00 98.75 207 VAL A CA 1
ATOM 1571 C C . VAL A 1 207 ? 12.953 4.946 -21.626 1.00 98.75 207 VAL A C 1
ATOM 1573 O O . VAL A 1 207 ? 12.061 4.570 -20.863 1.00 98.75 207 VAL A O 1
ATOM 1576 N N . TYR A 1 208 ? 14.152 4.368 -21.661 1.00 98.69 208 TYR A N 1
ATOM 1577 C CA . TYR A 1 208 ? 14.536 3.292 -20.750 1.00 98.69 208 TYR A CA 1
ATOM 1578 C C . TYR A 1 208 ? 14.667 3.804 -19.311 1.00 98.69 208 TYR A C 1
ATOM 1580 O O . TYR A 1 208 ? 15.632 4.492 -18.996 1.00 98.69 208 TYR A O 1
ATOM 1588 N N . GLY A 1 209 ? 13.733 3.449 -18.425 1.00 97.31 209 GLY A N 1
ATOM 1589 C CA . GLY A 1 209 ? 13.828 3.681 -16.976 1.00 97.31 209 GLY A CA 1
ATOM 1590 C C . GLY A 1 209 ? 14.408 5.049 -16.600 1.00 97.31 209 GLY A C 1
ATOM 1591 O O . GLY A 1 209 ? 13.866 6.073 -16.989 1.00 97.31 209 GLY A O 1
ATOM 1592 N N . ASN A 1 210 ? 15.536 5.073 -15.887 1.00 97.50 210 ASN A N 1
ATOM 1593 C CA . ASN A 1 210 ? 16.233 6.278 -15.408 1.00 97.50 210 ASN A CA 1
ATOM 1594 C C . ASN A 1 210 ? 17.179 6.958 -16.435 1.00 97.50 210 ASN A C 1
ATOM 1596 O O . ASN A 1 210 ? 18.100 7.684 -16.049 1.00 97.50 210 ASN A O 1
ATOM 1600 N N . ALA A 1 211 ? 17.012 6.706 -17.739 1.00 98.44 211 ALA A N 1
ATOM 1601 C CA . ALA A 1 211 ? 17.954 7.160 -18.768 1.00 98.44 211 ALA A CA 1
ATOM 1602 C C . ALA A 1 211 ? 17.891 8.661 -19.102 1.00 98.44 211 ALA A C 1
ATOM 1604 O O . ALA A 1 211 ? 18.783 9.152 -19.797 1.00 98.44 211 ALA A O 1
ATOM 1605 N N . ILE A 1 212 ? 16.910 9.410 -18.589 1.00 98.31 212 ILE A N 1
ATOM 1606 C CA . ILE A 1 212 ? 16.898 10.878 -18.604 1.00 98.31 212 ILE A CA 1
ATOM 1607 C C . ILE A 1 212 ? 16.777 11.395 -17.171 1.00 98.31 212 ILE A C 1
ATOM 1609 O O . ILE A 1 212 ? 15.889 10.982 -16.427 1.00 98.31 212 ILE A O 1
ATOM 1613 N N . LYS A 1 213 ? 17.650 12.338 -16.805 1.00 96.81 213 LYS A N 1
ATOM 1614 C CA . LYS A 1 213 ? 17.635 13.024 -15.510 1.00 96.81 213 LYS A CA 1
ATOM 1615 C C . LYS A 1 213 ? 17.984 14.494 -15.694 1.00 96.81 213 LYS A C 1
ATOM 1617 O O . LYS A 1 213 ? 18.937 14.811 -16.401 1.00 96.81 213 LYS A O 1
ATOM 1622 N N . ASN A 1 214 ? 17.231 15.387 -15.056 1.00 94.75 214 ASN A N 1
ATOM 1623 C CA . ASN A 1 214 ? 17.333 16.839 -15.232 1.00 94.75 214 ASN A CA 1
ATOM 1624 C C . ASN A 1 214 ? 17.265 17.266 -16.714 1.00 94.75 214 ASN A C 1
ATOM 1626 O O . ASN A 1 214 ? 18.006 18.146 -17.152 1.00 94.75 214 ASN A O 1
ATOM 1630 N N . GLY A 1 215 ? 16.424 16.594 -17.507 1.00 94.81 215 GLY A N 1
ATOM 1631 C CA . GLY A 1 215 ? 16.249 16.864 -18.940 1.00 94.81 215 GLY A CA 1
ATOM 1632 C C . GLY A 1 215 ? 17.422 16.533 -19.856 1.00 94.81 215 GLY A C 1
ATOM 1633 O O . GLY A 1 215 ? 17.376 16.885 -21.033 1.00 94.81 215 GLY A O 1
ATOM 1634 N N . ILE A 1 216 ? 18.442 15.831 -19.360 1.00 96.81 216 ILE A N 1
ATOM 1635 C CA . ILE A 1 216 ? 19.582 15.369 -20.158 1.00 96.81 216 ILE A CA 1
ATOM 1636 C C . ILE A 1 216 ? 19.750 13.852 -20.068 1.00 96.81 216 ILE A C 1
ATOM 1638 O O . ILE A 1 216 ? 19.275 13.207 -19.130 1.00 96.81 216 ILE A O 1
ATOM 1642 N N . THR A 1 217 ? 20.453 13.278 -21.044 1.00 98.19 217 THR A N 1
ATOM 1643 C CA . THR A 1 217 ? 20.801 11.853 -21.052 1.00 98.19 217 THR A CA 1
ATOM 1644 C C . THR A 1 217 ? 21.611 11.484 -19.811 1.00 98.19 217 THR A C 1
ATOM 1646 O O . THR A 1 217 ? 22.665 12.058 -19.538 1.00 98.19 217 THR A O 1
ATOM 1649 N N . ASN A 1 218 ? 21.142 10.473 -19.088 1.00 97.94 218 ASN A N 1
ATOM 1650 C CA . ASN A 1 218 ? 21.783 9.919 -17.907 1.00 97.94 218 ASN A CA 1
ATOM 1651 C C . ASN A 1 218 ? 22.497 8.604 -18.248 1.00 97.94 218 ASN A C 1
ATOM 1653 O O . ASN A 1 218 ? 22.063 7.519 -17.855 1.00 97.94 218 ASN A O 1
ATOM 1657 N N . THR A 1 219 ? 23.616 8.690 -18.971 1.00 97.75 219 THR A N 1
ATOM 1658 C CA . THR A 1 219 ? 24.400 7.515 -19.401 1.00 97.75 219 THR A CA 1
ATOM 1659 C C . THR A 1 219 ? 24.833 6.626 -18.231 1.00 97.75 219 THR A C 1
ATOM 1661 O O . THR A 1 219 ? 24.875 5.406 -18.367 1.00 97.75 219 THR A O 1
ATOM 1664 N N . LYS A 1 220 ? 25.058 7.209 -17.044 1.00 96.81 220 LYS A N 1
ATOM 1665 C CA . LYS A 1 220 ? 25.409 6.477 -15.815 1.00 96.81 220 LYS A CA 1
ATOM 1666 C C . LYS A 1 220 ? 24.308 5.542 -15.303 1.00 96.81 220 LYS A C 1
ATOM 1668 O O . LYS A 1 220 ? 24.556 4.775 -14.386 1.00 96.81 220 LYS A O 1
ATOM 1673 N N . SER A 1 221 ? 23.103 5.582 -15.868 1.00 97.69 221 SER A N 1
ATOM 1674 C CA . SER A 1 221 ? 22.043 4.628 -15.522 1.00 97.69 221 SER A CA 1
ATOM 1675 C C . SER A 1 221 ? 22.075 3.339 -16.352 1.00 97.69 221 SER A C 1
ATOM 1677 O O . SER A 1 221 ? 21.438 2.363 -15.960 1.00 97.69 221 SER A O 1
ATOM 1679 N N . TYR A 1 222 ? 22.814 3.299 -17.469 1.00 98.19 222 TYR A N 1
ATOM 1680 C CA . TYR A 1 222 ? 22.886 2.121 -18.348 1.00 98.19 222 TYR A CA 1
ATOM 1681 C C . TYR A 1 222 ? 24.294 1.795 -18.878 1.00 98.19 222 TYR A C 1
ATOM 1683 O O . TYR A 1 222 ? 24.455 0.817 -19.610 1.00 98.19 222 TYR A O 1
ATOM 1691 N N . GLN A 1 223 ? 25.323 2.565 -18.504 1.00 97.81 223 GLN A N 1
ATOM 1692 C CA . GLN A 1 223 ? 26.725 2.260 -18.801 1.00 97.81 223 GLN A CA 1
ATOM 1693 C C . GLN A 1 223 ? 27.656 2.609 -17.629 1.00 97.81 223 GLN A C 1
ATOM 1695 O O . GLN A 1 223 ? 27.460 3.617 -16.948 1.00 97.81 223 GLN A O 1
ATOM 1700 N N . THR A 1 224 ? 28.712 1.812 -17.441 1.00 97.50 224 THR A N 1
ATOM 1701 C CA . THR A 1 224 ? 29.784 2.064 -16.463 1.00 97.50 224 THR A CA 1
ATOM 1702 C C . THR A 1 224 ? 31.163 1.703 -17.007 1.00 97.50 224 THR A C 1
ATOM 1704 O O . THR A 1 224 ? 31.314 0.802 -17.833 1.00 97.50 224 THR A O 1
ATOM 1707 N N . SER A 1 225 ? 32.191 2.389 -16.503 1.00 96.50 225 SER A N 1
ATOM 1708 C CA . SER A 1 225 ? 33.598 2.032 -16.710 1.00 96.50 225 SER A CA 1
ATOM 1709 C C . SER A 1 225 ? 34.087 0.938 -15.756 1.00 96.50 225 SER A C 1
ATOM 1711 O O . SER A 1 225 ? 35.194 0.427 -15.939 1.00 96.50 225 SER A O 1
ATOM 1713 N N . ASN A 1 226 ? 33.297 0.579 -14.735 1.00 95.81 226 ASN A N 1
ATOM 1714 C CA . ASN A 1 226 ? 33.641 -0.498 -13.813 1.00 95.81 226 ASN A CA 1
ATOM 1715 C C . ASN A 1 226 ? 33.833 -1.819 -14.567 1.00 95.81 226 ASN A C 1
ATOM 1717 O O . ASN A 1 226 ? 33.313 -2.042 -15.660 1.00 95.81 226 ASN A O 1
ATOM 1721 N N . SER A 1 227 ? 34.640 -2.708 -13.999 1.00 94.69 227 SER A N 1
ATOM 1722 C CA . SER A 1 227 ? 35.041 -3.951 -14.648 1.00 94.69 227 SER A CA 1
ATOM 1723 C C . SER A 1 227 ? 34.981 -5.128 -13.695 1.00 94.69 227 SER A C 1
ATOM 1725 O O . SER A 1 227 ? 35.096 -4.963 -12.486 1.00 94.69 227 SER A O 1
ATOM 1727 N N . GLY A 1 228 ? 34.802 -6.320 -14.255 1.00 95.44 228 GLY A N 1
ATOM 1728 C CA . GLY A 1 228 ? 34.758 -7.566 -13.503 1.00 95.44 228 GLY A CA 1
ATOM 1729 C C . GLY A 1 228 ? 33.731 -8.525 -14.083 1.00 95.44 228 GLY A C 1
ATOM 1730 O O . GLY A 1 228 ? 32.837 -8.118 -14.823 1.00 95.44 228 GLY A O 1
ATOM 1731 N N . THR A 1 229 ? 33.860 -9.803 -13.734 1.00 96.25 229 THR A N 1
ATOM 1732 C CA . THR A 1 229 ? 32.965 -10.876 -14.196 1.00 96.25 229 THR A CA 1
ATOM 1733 C C . THR A 1 229 ? 31.498 -10.605 -13.850 1.00 96.25 229 THR A C 1
ATOM 1735 O O . THR A 1 229 ? 30.613 -10.918 -14.637 1.00 96.25 229 THR A O 1
ATOM 1738 N N . TYR A 1 230 ? 31.248 -9.975 -12.700 1.00 97.25 230 TYR A N 1
ATOM 1739 C CA . TYR A 1 230 ? 29.909 -9.728 -12.154 1.00 97.25 230 TYR A CA 1
ATOM 1740 C C . TYR A 1 230 ? 29.399 -8.297 -12.382 1.00 97.25 230 TYR A C 1
ATOM 1742 O O .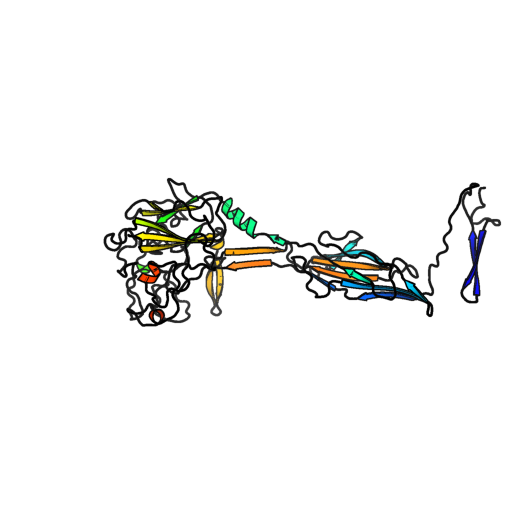 TYR A 1 230 ? 28.421 -7.883 -11.762 1.00 97.25 230 TYR A O 1
ATOM 1750 N N . ILE A 1 231 ? 30.045 -7.530 -13.267 1.00 97.62 231 ILE A N 1
ATOM 1751 C CA . ILE A 1 231 ? 29.659 -6.150 -13.586 1.00 97.62 231 ILE A CA 1
ATOM 1752 C C . ILE A 1 231 ? 29.111 -6.086 -15.009 1.00 97.62 231 ILE A C 1
ATOM 1754 O O . ILE A 1 231 ? 29.833 -6.336 -15.978 1.00 97.62 231 ILE A O 1
ATOM 1758 N N . LEU A 1 232 ? 27.840 -5.704 -15.147 1.00 97.81 232 LEU A N 1
ATOM 1759 C CA . LEU A 1 232 ? 27.243 -5.433 -16.448 1.00 97.81 232 LEU A CA 1
ATOM 1760 C C . LEU A 1 232 ? 27.658 -4.028 -16.893 1.00 97.81 232 LEU A C 1
ATOM 1762 O O . LEU A 1 232 ? 27.120 -3.034 -16.412 1.00 97.81 232 LEU A O 1
ATOM 1766 N N . ARG A 1 233 ? 28.650 -3.947 -17.786 1.00 97.12 233 ARG A N 1
ATOM 1767 C CA . ARG A 1 233 ? 29.204 -2.660 -18.249 1.00 97.12 233 ARG A CA 1
ATOM 1768 C C . ARG A 1 233 ? 28.255 -1.867 -19.135 1.00 97.12 233 ARG A C 1
ATOM 1770 O O . ARG A 1 233 ? 28.201 -0.648 -19.027 1.00 97.12 233 ARG A O 1
ATOM 1777 N N . HIS A 1 234 ? 27.540 -2.570 -20.004 1.00 97.81 234 HIS A N 1
ATOM 1778 C CA . HIS A 1 234 ? 26.562 -2.013 -20.928 1.00 97.81 234 HIS A CA 1
ATOM 1779 C C . HIS A 1 234 ? 25.249 -2.750 -20.704 1.00 97.81 234 HIS A C 1
ATOM 1781 O O . HIS A 1 234 ? 25.180 -3.975 -20.838 1.00 97.81 234 HIS A O 1
ATOM 1787 N N . PHE A 1 235 ? 24.230 -2.012 -20.276 1.00 98.44 235 PHE A N 1
ATOM 1788 C CA . PHE A 1 235 ? 22.924 -2.590 -20.004 1.00 98.44 235 PHE A CA 1
ATOM 1789 C C . PHE A 1 235 ? 22.235 -2.936 -21.320 1.00 98.44 235 PHE A C 1
ATOM 1791 O O . PHE A 1 235 ? 22.488 -2.322 -22.360 1.00 98.44 235 PHE A O 1
ATOM 1798 N N . LYS A 1 236 ? 21.389 -3.961 -21.260 1.00 98.31 236 LYS A N 1
ATOM 1799 C CA . LYS A 1 236 ? 20.827 -4.628 -22.424 1.00 98.31 236 LYS A CA 1
ATOM 1800 C C . LYS A 1 236 ? 19.357 -4.275 -22.618 1.00 98.31 236 LYS A C 1
ATOM 1802 O O . LYS A 1 236 ? 18.619 -4.043 -21.665 1.00 98.31 236 LYS A O 1
ATOM 1807 N N . ASP A 1 237 ? 18.927 -4.263 -23.865 1.00 98.44 237 ASP A N 1
ATOM 1808 C CA . ASP A 1 237 ? 17.520 -4.166 -24.219 1.00 98.44 237 ASP A CA 1
ATOM 1809 C C . ASP A 1 237 ? 16.823 -5.540 -24.190 1.00 98.44 237 ASP A C 1
ATOM 1811 O O . ASP A 1 237 ? 17.401 -6.575 -23.840 1.00 98.44 237 ASP A O 1
ATOM 1815 N N . HIS A 1 238 ? 15.552 -5.548 -24.593 1.00 98.38 238 HIS A N 1
ATOM 1816 C CA . HIS A 1 238 ? 14.736 -6.754 -24.705 1.00 98.38 238 HIS A CA 1
ATOM 1817 C C . HIS A 1 238 ? 15.305 -7.817 -25.660 1.00 98.38 238 HIS A C 1
ATOM 1819 O O . HIS A 1 238 ? 14.924 -8.977 -25.549 1.00 98.38 238 HIS A O 1
ATOM 1825 N N . ALA A 1 239 ? 16.191 -7.458 -26.592 1.00 98.06 239 ALA A N 1
ATOM 1826 C CA . ALA A 1 239 ? 16.823 -8.363 -27.550 1.00 98.06 239 ALA A CA 1
ATOM 1827 C C . ALA A 1 239 ? 18.240 -8.786 -27.111 1.00 98.06 239 ALA A C 1
ATOM 1829 O O . ALA A 1 239 ? 18.969 -9.421 -27.877 1.00 98.06 239 ALA A O 1
ATOM 1830 N N . GLY A 1 240 ? 18.647 -8.430 -25.885 1.00 97.31 240 GLY A N 1
ATOM 1831 C CA . GLY A 1 240 ? 19.980 -8.717 -25.357 1.00 97.31 240 GLY A CA 1
ATOM 1832 C C . GLY A 1 240 ? 21.089 -7.862 -25.982 1.00 97.31 240 GLY A C 1
ATOM 1833 O O . GLY A 1 240 ? 22.270 -8.146 -25.763 1.00 97.31 240 GLY A O 1
ATOM 1834 N N . GLN A 1 241 ? 20.736 -6.827 -26.750 1.00 98.19 241 GLN A N 1
ATOM 1835 C CA . GLN A 1 241 ? 21.685 -5.895 -27.356 1.00 98.19 241 GLN A CA 1
ATOM 1836 C C . GLN A 1 241 ? 22.014 -4.769 -26.386 1.00 98.19 241 GLN A C 1
ATOM 1838 O O . GLN A 1 241 ? 21.191 -4.409 -25.548 1.00 98.19 241 GLN A O 1
ATOM 1843 N N . ASP A 1 242 ? 23.213 -4.201 -26.492 1.00 98.44 242 ASP A N 1
ATOM 1844 C CA . ASP A 1 242 ? 23.561 -3.017 -25.707 1.00 98.44 242 ASP A CA 1
ATOM 1845 C C . ASP A 1 242 ? 22.624 -1.854 -26.044 1.00 98.44 242 ASP A C 1
ATOM 1847 O O . ASP A 1 242 ? 22.278 -1.618 -27.204 1.00 98.44 242 ASP A O 1
ATOM 1851 N N . ILE A 1 243 ? 22.218 -1.104 -25.024 1.00 98.50 243 ILE A N 1
ATOM 1852 C CA . ILE A 1 243 ? 21.438 0.115 -25.221 1.00 98.50 243 ILE A CA 1
ATOM 1853 C C . ILE A 1 243 ? 22.365 1.208 -25.758 1.00 98.50 243 ILE A C 1
ATOM 1855 O O . ILE A 1 243 ? 23.278 1.675 -25.069 1.00 98.50 243 ILE A O 1
ATOM 1859 N N . THR A 1 244 ? 22.109 1.628 -26.997 1.00 97.88 244 THR A N 1
ATOM 1860 C CA . THR A 1 244 ? 22.910 2.649 -27.691 1.00 97.88 244 THR A CA 1
ATOM 1861 C C . THR A 1 244 ? 22.364 4.065 -27.522 1.00 97.88 244 THR A C 1
ATOM 1863 O O . THR A 1 244 ? 23.080 5.023 -27.793 1.00 97.88 244 THR A O 1
ATOM 1866 N N . ASP A 1 245 ? 21.106 4.208 -27.105 1.00 98.25 245 ASP A N 1
ATOM 1867 C CA . ASP A 1 245 ? 20.411 5.490 -26.964 1.00 98.25 245 ASP A CA 1
ATOM 1868 C C . ASP A 1 245 ? 19.368 5.407 -25.827 1.00 98.25 245 ASP A C 1
ATOM 1870 O O . ASP A 1 245 ? 18.745 4.349 -25.671 1.00 98.25 245 ASP A O 1
ATOM 1874 N N . PRO A 1 246 ? 19.161 6.472 -25.020 1.00 98.12 246 PRO A N 1
ATOM 1875 C CA . PRO A 1 246 ? 18.154 6.474 -23.953 1.00 98.12 246 PRO A CA 1
ATOM 1876 C C . PRO A 1 246 ? 16.717 6.289 -24.467 1.00 98.12 246 PRO A C 1
ATOM 1878 O O . PRO A 1 246 ? 15.871 5.755 -23.744 1.00 98.12 246 PRO A O 1
ATOM 1881 N N . TRP A 1 247 ? 16.427 6.715 -25.698 1.00 98.56 247 TRP A N 1
ATOM 1882 C CA . TRP A 1 247 ? 15.115 6.604 -26.317 1.00 98.56 247 TRP A CA 1
ATOM 1883 C C . TRP A 1 247 ? 14.941 5.222 -26.938 1.00 98.56 247 TRP A C 1
ATOM 1885 O O . TRP A 1 247 ? 15.663 4.828 -27.856 1.00 98.56 247 TRP A O 1
ATOM 1895 N N . ILE A 1 248 ? 13.911 4.499 -26.501 1.00 98.69 248 ILE A N 1
ATOM 1896 C CA . ILE A 1 248 ? 13.576 3.159 -27.007 1.00 98.69 248 ILE A CA 1
ATOM 1897 C C . ILE A 1 248 ? 13.375 3.199 -28.530 1.00 98.69 248 ILE A C 1
ATOM 1899 O O . ILE A 1 248 ? 13.788 2.298 -29.250 1.00 98.69 248 ILE A O 1
ATOM 1903 N N . THR A 1 249 ? 12.803 4.287 -29.045 1.00 98.38 249 THR A N 1
ATOM 1904 C CA . THR A 1 249 ? 12.549 4.497 -30.477 1.00 98.38 249 THR A CA 1
ATOM 1905 C C . THR A 1 249 ? 13.795 4.759 -31.315 1.00 98.38 249 THR A C 1
ATOM 1907 O O . THR A 1 249 ? 13.697 4.705 -32.538 1.00 98.38 249 THR A O 1
ATOM 1910 N N . GLN A 1 250 ? 14.931 5.106 -30.708 1.00 98.19 250 GLN A N 1
ATOM 1911 C CA . GLN A 1 250 ? 16.180 5.439 -31.408 1.00 98.19 250 GLN A CA 1
ATOM 1912 C C . GLN A 1 250 ? 17.271 4.395 -31.163 1.00 98.19 250 GLN A C 1
ATOM 1914 O O . GLN A 1 250 ? 18.125 4.172 -32.022 1.00 98.19 250 GLN A O 1
ATOM 1919 N N . SER A 1 251 ? 17.208 3.712 -30.020 1.00 97.00 251 SER A N 1
ATOM 1920 C CA . SER A 1 251 ? 18.138 2.657 -29.640 1.00 97.00 251 SER A CA 1
ATOM 1921 C C . SER A 1 251 ? 18.236 1.570 -30.713 1.00 97.00 251 SER A C 1
ATOM 1923 O O . SER A 1 251 ? 17.236 1.183 -31.330 1.00 97.00 251 SER A O 1
ATOM 1925 N N . ASN A 1 252 ? 19.467 1.116 -30.959 1.00 97.19 252 ASN A N 1
ATOM 1926 C CA . ASN A 1 252 ? 19.824 0.152 -31.995 1.00 97.19 252 ASN A CA 1
ATOM 1927 C C . ASN A 1 252 ? 19.315 0.555 -33.392 1.00 97.19 252 ASN A C 1
ATOM 1929 O O . ASN A 1 252 ? 18.705 -0.235 -34.107 1.00 97.19 252 ASN A O 1
ATOM 1933 N N . SER A 1 253 ? 19.558 1.812 -33.788 1.00 96.69 253 SER A N 1
ATOM 1934 C CA . SER A 1 253 ? 19.122 2.387 -35.077 1.00 96.69 253 SER A CA 1
ATOM 1935 C C . SER A 1 253 ? 17.604 2.305 -35.303 1.00 96.69 253 SER A C 1
ATOM 1937 O O . SER A 1 253 ? 17.136 2.082 -36.418 1.00 96.69 253 SER A O 1
ATOM 1939 N N . GLY A 1 254 ? 16.822 2.441 -34.228 1.00 96.06 254 GLY A N 1
ATOM 1940 C CA . GLY A 1 254 ? 15.362 2.326 -34.256 1.00 96.06 254 GLY A CA 1
ATOM 1941 C C . GLY A 1 254 ? 14.832 0.890 -34.315 1.00 96.06 254 GLY A C 1
ATOM 1942 O O . GLY A 1 254 ? 13.619 0.680 -34.412 1.00 96.06 254 GLY A O 1
ATOM 1943 N N . ALA A 1 255 ? 15.700 -0.121 -34.189 1.00 96.75 255 ALA A N 1
ATOM 1944 C CA . ALA A 1 255 ? 15.293 -1.523 -34.128 1.00 96.75 255 ALA A CA 1
ATOM 1945 C C . ALA A 1 255 ? 14.397 -1.841 -32.919 1.00 96.75 255 ALA A C 1
ATOM 1947 O O . ALA A 1 255 ? 13.717 -2.862 -32.932 1.00 96.75 255 ALA A O 1
ATOM 1948 N N . ASN A 1 256 ? 14.310 -0.953 -31.930 1.00 97.19 256 ASN A N 1
ATOM 1949 C CA . ASN A 1 256 ? 13.483 -1.136 -30.739 1.00 97.19 256 ASN A CA 1
ATOM 1950 C C . ASN A 1 256 ? 12.175 -0.331 -30.756 1.00 97.19 256 ASN A C 1
ATOM 1952 O O . ASN A 1 256 ? 11.400 -0.430 -29.809 1.00 97.19 256 ASN A O 1
ATOM 1956 N N . ALA A 1 257 ? 11.901 0.435 -31.822 1.00 97.94 257 ALA A N 1
ATOM 1957 C CA . ALA A 1 257 ? 10.701 1.263 -31.931 1.00 97.94 257 ALA A CA 1
ATOM 1958 C C . ALA A 1 257 ? 9.412 0.436 -31.719 1.00 97.94 257 ALA A C 1
ATOM 1960 O O . ALA A 1 257 ? 9.136 -0.447 -32.538 1.00 97.94 257 ALA A O 1
ATOM 1961 N N . PRO A 1 258 ? 8.638 0.698 -30.645 1.00 98.25 258 PRO A N 1
ATOM 1962 C CA . PRO A 1 258 ? 7.419 -0.050 -30.360 1.00 98.25 258 PRO A CA 1
ATOM 1963 C C . PRO A 1 258 ? 6.301 0.291 -31.352 1.00 98.25 258 PRO A C 1
ATOM 1965 O O . PRO A 1 258 ? 6.201 1.430 -31.811 1.00 98.25 258 PRO A O 1
ATOM 1968 N N . ASP A 1 259 ? 5.435 -0.680 -31.636 1.00 98.19 259 ASP A N 1
ATOM 1969 C CA . ASP A 1 259 ? 4.277 -0.553 -32.532 1.00 98.19 259 ASP A CA 1
ATOM 1970 C C . ASP A 1 259 ? 2.926 -0.678 -31.810 1.00 98.19 259 ASP A C 1
ATOM 1972 O O . ASP A 1 259 ? 1.899 -0.269 -32.353 1.00 98.19 259 ASP A O 1
ATOM 1976 N N . ASN A 1 260 ? 2.913 -1.190 -30.577 1.00 98.56 260 ASN A N 1
ATOM 1977 C CA . ASN A 1 260 ? 1.694 -1.374 -29.797 1.00 98.56 260 ASN A CA 1
ATOM 1978 C C . ASN A 1 260 ? 1.960 -1.272 -28.280 1.00 98.56 260 ASN A C 1
ATOM 1980 O O . ASN A 1 260 ? 3.102 -1.133 -27.835 1.00 98.56 260 ASN A O 1
ATOM 1984 N N . ALA A 1 261 ? 0.898 -1.307 -27.475 1.00 98.62 261 ALA A N 1
ATOM 1985 C CA . ALA A 1 261 ? 0.952 -1.299 -26.018 1.00 98.62 261 ALA A CA 1
ATOM 1986 C C . ALA A 1 261 ? -0.120 -2.218 -25.414 1.00 98.62 261 ALA A C 1
ATOM 1988 O O . ALA A 1 261 ? -1.173 -2.437 -26.011 1.00 98.62 261 ALA A O 1
ATOM 1989 N N . LYS A 1 262 ? 0.138 -2.753 -24.217 1.00 98.62 262 LYS A N 1
ATOM 1990 C CA . LYS A 1 262 ? -0.798 -3.616 -23.482 1.00 98.62 262 LYS A CA 1
ATOM 1991 C C . LYS A 1 262 ? -0.737 -3.381 -21.974 1.00 98.62 262 LYS A C 1
ATOM 1993 O O . LYS A 1 262 ? 0.309 -3.010 -21.440 1.00 98.62 262 LYS A O 1
ATOM 1998 N N . VAL A 1 263 ? -1.848 -3.643 -21.288 1.00 98.75 263 VAL A N 1
ATOM 1999 C CA . VAL A 1 263 ? -1.840 -3.859 -19.836 1.00 98.75 263 VAL A CA 1
ATOM 2000 C C . VAL A 1 263 ? -1.285 -5.263 -19.598 1.00 98.75 263 VAL A C 1
ATOM 2002 O O . VAL A 1 263 ? -1.750 -6.224 -20.206 1.00 98.75 263 VAL A O 1
ATOM 2005 N N . VAL A 1 264 ? -0.247 -5.366 -18.774 1.00 98.69 264 VAL A N 1
ATOM 2006 C CA . VAL A 1 264 ? 0.383 -6.638 -18.396 1.00 98.69 264 VAL A CA 1
ATOM 2007 C C . VAL A 1 264 ? -0.443 -7.295 -17.298 1.00 98.69 264 VAL A C 1
ATOM 2009 O O . VAL A 1 264 ? -0.888 -8.429 -17.453 1.00 98.69 264 VAL A O 1
ATOM 2012 N N . TRP A 1 265 ? -0.681 -6.549 -16.220 1.00 98.69 265 TRP A N 1
ATOM 2013 C CA . TRP A 1 265 ? -1.605 -6.903 -15.152 1.00 98.69 265 TRP A CA 1
ATOM 2014 C C . TRP A 1 265 ? -2.087 -5.633 -14.430 1.00 98.69 265 TRP A C 1
ATOM 2016 O O . TRP A 1 265 ? -1.384 -4.620 -14.421 1.00 98.69 265 TRP A O 1
ATOM 2026 N N . ALA A 1 266 ? -3.256 -5.688 -13.800 1.00 98.56 266 ALA A N 1
ATOM 2027 C CA . ALA A 1 266 ? -3.716 -4.719 -12.809 1.00 98.56 266 ALA A CA 1
ATOM 2028 C C . ALA A 1 266 ? -4.433 -5.445 -11.672 1.00 98.56 266 ALA A C 1
ATOM 2030 O O . ALA A 1 266 ? -5.121 -6.432 -11.916 1.00 98.56 266 ALA A O 1
ATOM 2031 N N . ASP A 1 267 ? -4.272 -4.967 -10.438 1.00 98.00 267 ASP A N 1
ATOM 2032 C CA . ASP A 1 267 ? -4.923 -5.551 -9.255 1.00 98.00 267 ASP A CA 1
ATOM 2033 C C . ASP A 1 267 ? -6.326 -4.976 -8.978 1.00 98.00 267 ASP A C 1
ATOM 2035 O O . ASP A 1 267 ? -7.001 -5.374 -8.027 1.00 98.00 267 ASP A O 1
ATOM 2039 N N . GLU A 1 268 ? -6.770 -4.043 -9.817 1.00 97.56 268 GLU A N 1
ATOM 2040 C CA . GLU A 1 268 ? -8.115 -3.484 -9.878 1.00 97.56 268 GLU A CA 1
ATOM 2041 C C . GLU A 1 268 ? -8.493 -3.284 -11.344 1.00 97.56 268 GLU A C 1
ATOM 2043 O O . GLU A 1 268 ? -7.669 -2.855 -12.152 1.00 97.56 268 GLU A O 1
ATOM 2048 N N . SER A 1 269 ? -9.748 -3.572 -11.684 1.00 97.19 269 SER A N 1
ATOM 2049 C CA . SER A 1 269 ? -10.210 -3.459 -13.068 1.00 97.19 269 SER A CA 1
ATOM 2050 C C . SER A 1 269 ? -10.454 -2.009 -13.478 1.00 97.19 269 SER A C 1
ATOM 2052 O O . SER A 1 269 ? -10.963 -1.201 -12.691 1.00 97.19 269 SER A O 1
ATOM 2054 N N . GLY A 1 270 ? -10.142 -1.697 -14.733 1.00 97.62 270 GLY A N 1
ATOM 2055 C CA . GLY A 1 270 ? -10.474 -0.432 -15.379 1.00 97.62 270 GLY A CA 1
ATOM 2056 C C . GLY A 1 270 ? -9.603 0.744 -14.943 1.00 97.62 270 GLY A C 1
ATOM 2057 O O . GLY A 1 270 ? -9.932 1.884 -15.269 1.00 97.62 270 GLY A O 1
ATOM 2058 N N . LEU A 1 271 ? -8.501 0.497 -14.222 1.00 98.25 271 LEU A N 1
ATOM 2059 C CA . LEU A 1 271 ? -7.554 1.545 -13.819 1.00 98.25 271 LEU A CA 1
ATOM 2060 C C . LEU A 1 271 ? -6.883 2.225 -15.022 1.00 98.25 271 LEU A C 1
ATOM 2062 O O . LEU A 1 271 ? -6.543 3.405 -14.949 1.00 98.25 271 LEU A O 1
ATOM 2066 N N . VAL A 1 272 ? -6.696 1.486 -16.119 1.00 98.62 272 VAL A N 1
ATOM 2067 C CA . VAL A 1 272 ? -6.037 1.950 -17.345 1.00 98.62 272 VAL A CA 1
ATOM 2068 C C . VAL A 1 272 ? -6.937 1.655 -18.540 1.00 98.62 272 VAL A C 1
ATOM 2070 O O . VAL A 1 272 ? -7.263 0.506 -18.823 1.00 98.62 272 VAL A O 1
ATOM 2073 N N . THR A 1 273 ? -7.305 2.695 -19.278 1.00 98.50 273 THR A N 1
ATOM 2074 C CA . THR A 1 273 ? -8.120 2.613 -20.499 1.00 98.50 273 THR A CA 1
ATOM 2075 C C . THR A 1 273 ? -7.469 3.411 -21.627 1.00 98.50 273 THR A C 1
ATOM 2077 O O . THR A 1 273 ? -6.526 4.166 -21.389 1.00 98.50 273 THR A O 1
ATOM 2080 N N . HIS A 1 274 ? -7.918 3.221 -22.872 1.00 98.06 274 HIS A N 1
ATOM 2081 C CA . HIS A 1 274 ? -7.388 3.934 -24.048 1.00 98.06 274 HIS A CA 1
ATOM 2082 C C . HIS A 1 274 ? -5.849 3.904 -24.164 1.00 98.06 274 HIS A C 1
ATOM 2084 O O . HIS A 1 274 ? -5.224 4.879 -24.592 1.00 98.06 274 HIS A O 1
ATOM 2090 N N . LEU A 1 275 ? -5.239 2.786 -23.757 1.00 98.62 275 LEU A N 1
ATOM 2091 C CA . LEU A 1 275 ? -3.798 2.584 -23.820 1.00 98.62 275 LEU A CA 1
ATOM 2092 C C . LEU A 1 275 ? -3.340 2.539 -25.283 1.00 98.62 275 LEU A C 1
ATOM 2094 O O . LEU A 1 275 ? -3.914 1.824 -26.101 1.00 98.62 275 LEU A O 1
ATOM 2098 N N . GLY A 1 276 ? -2.292 3.286 -25.613 1.00 98.44 276 GLY A N 1
ATOM 2099 C CA . GLY A 1 276 ? -1.727 3.287 -26.957 1.00 98.44 276 GLY A CA 1
ATOM 2100 C C . GLY A 1 276 ? -0.465 4.126 -27.073 1.00 98.44 276 GLY A C 1
ATOM 2101 O O . GLY A 1 276 ? 0.040 4.663 -26.089 1.00 98.44 276 GLY A O 1
ATOM 2102 N N . LEU A 1 277 ? 0.042 4.258 -28.296 1.00 98.50 277 LEU A N 1
ATOM 2103 C CA . LEU A 1 277 ? 1.241 5.037 -28.604 1.00 98.50 277 LEU A CA 1
ATOM 2104 C C . LEU A 1 277 ? 0.884 6.370 -29.272 1.00 98.50 277 LEU A C 1
ATOM 2106 O O . LEU A 1 277 ? -0.179 6.532 -29.876 1.00 98.50 277 LEU A O 1
ATOM 2110 N N . THR A 1 278 ? 1.769 7.354 -29.152 1.00 97.12 278 THR A N 1
ATOM 2111 C CA . THR A 1 278 ? 1.654 8.632 -29.861 1.00 97.12 278 THR A CA 1
ATOM 2112 C C . THR A 1 278 ? 3.022 9.254 -30.101 1.00 97.12 278 THR A C 1
ATOM 2114 O O . THR A 1 278 ? 3.921 9.121 -29.276 1.00 97.12 278 THR A O 1
ATOM 2117 N N . GLY A 1 279 ? 3.145 10.025 -31.182 1.00 96.06 279 GLY A N 1
ATOM 2118 C CA . GLY A 1 279 ? 4.391 10.709 -31.529 1.00 96.06 279 GLY A CA 1
ATOM 2119 C C . GLY A 1 279 ? 5.436 9.777 -32.145 1.00 96.06 279 GLY A C 1
ATOM 2120 O O . GLY A 1 279 ? 5.129 8.654 -32.535 1.00 96.06 279 GLY A O 1
ATOM 2121 N N . SER A 1 280 ? 6.665 10.270 -32.274 1.00 94.88 280 SER A N 1
ATOM 2122 C CA . SER A 1 280 ? 7.764 9.580 -32.960 1.00 94.88 280 SER A CA 1
ATOM 2123 C C . SER A 1 280 ? 9.121 10.075 -32.461 1.00 94.88 280 SER A C 1
ATOM 2125 O O . SER A 1 280 ? 9.216 11.168 -31.899 1.00 94.88 280 SER A O 1
ATOM 2127 N N . GLY A 1 281 ? 10.180 9.293 -32.696 1.00 94.69 281 GLY A N 1
ATOM 2128 C CA . GLY A 1 281 ? 11.546 9.654 -32.307 1.00 94.69 281 GLY A CA 1
ATOM 2129 C C . GLY A 1 281 ? 11.656 9.988 -30.818 1.00 94.69 281 GLY A C 1
ATOM 2130 O O . GLY A 1 281 ? 11.083 9.287 -29.982 1.00 94.69 281 GLY A O 1
ATOM 2131 N N . THR A 1 282 ? 12.322 11.096 -30.502 1.00 95.56 282 THR A N 1
ATOM 2132 C CA . THR A 1 282 ? 12.481 11.629 -29.136 1.00 95.56 282 THR A CA 1
ATOM 2133 C C . THR A 1 282 ? 11.239 12.365 -28.610 1.00 95.56 282 THR A C 1
ATOM 2135 O O . THR A 1 282 ? 11.296 13.073 -27.613 1.00 95.56 282 THR A O 1
ATOM 2138 N N . ASN A 1 283 ? 10.105 12.269 -29.304 1.00 95.94 283 ASN A N 1
ATOM 2139 C CA . ASN A 1 283 ? 8.821 12.842 -28.894 1.00 95.94 283 ASN A CA 1
ATOM 2140 C C . ASN A 1 283 ? 7.719 11.769 -28.931 1.00 95.94 283 ASN A C 1
ATOM 2142 O O . ASN A 1 283 ? 6.558 12.058 -29.234 1.00 95.94 283 ASN A O 1
ATOM 2146 N N . ALA A 1 284 ? 8.100 10.513 -28.688 1.00 97.69 284 ALA A N 1
ATOM 2147 C CA . ALA A 1 284 ? 7.200 9.371 -28.637 1.00 97.69 284 ALA A CA 1
ATOM 2148 C C . ALA A 1 284 ? 6.831 9.016 -27.191 1.00 97.69 284 ALA A C 1
ATOM 2150 O O . ALA A 1 284 ? 7.678 9.041 -26.296 1.00 97.69 284 ALA A O 1
ATOM 2151 N N . PHE A 1 285 ? 5.568 8.653 -26.979 1.00 98.69 285 PHE A N 1
ATOM 2152 C CA . PHE A 1 285 ? 5.014 8.342 -25.665 1.00 98.69 285 PHE A CA 1
ATOM 2153 C C . PHE A 1 285 ? 4.081 7.135 -25.732 1.00 98.69 285 PHE A C 1
ATOM 2155 O O . PHE A 1 285 ? 3.359 6.958 -26.718 1.00 98.69 285 PHE A O 1
ATOM 2162 N N . VAL A 1 286 ? 4.016 6.379 -24.638 1.00 98.81 286 VAL A N 1
ATOM 2163 C CA . VAL A 1 286 ? 2.832 5.580 -24.311 1.00 98.81 286 VAL A CA 1
ATOM 2164 C C . VAL A 1 286 ? 1.831 6.489 -23.603 1.00 98.81 286 VAL A C 1
ATOM 2166 O O . VAL A 1 286 ? 2.215 7.286 -22.748 1.00 98.81 286 VAL A O 1
ATOM 2169 N N . LYS A 1 287 ? 0.557 6.426 -23.984 1.00 98.69 287 LYS A N 1
ATOM 2170 C CA . LYS A 1 287 ? -0.533 7.229 -23.418 1.00 98.69 287 LYS A CA 1
ATOM 2171 C C . LYS A 1 287 ? -1.671 6.341 -22.947 1.00 98.69 287 LYS A C 1
ATOM 2173 O O . LYS A 1 287 ? -1.893 5.282 -23.525 1.00 98.69 287 LYS A O 1
ATOM 2178 N N . PHE A 1 288 ? -2.389 6.793 -21.930 1.00 98.88 288 PHE A N 1
ATOM 2179 C CA . PHE A 1 288 ? -3.543 6.098 -21.373 1.00 98.88 288 PHE A CA 1
ATOM 2180 C C . PHE A 1 288 ? -4.472 7.074 -20.648 1.00 98.88 288 PHE A C 1
ATOM 2182 O O . PHE A 1 288 ? -4.109 8.214 -20.354 1.00 98.88 288 PHE A O 1
ATOM 2189 N N . GLU A 1 289 ? -5.680 6.618 -20.359 1.00 98.81 289 GLU A N 1
ATOM 2190 C CA . GLU A 1 289 ? -6.671 7.304 -19.543 1.00 98.81 289 GLU A CA 1
ATOM 2191 C C . GLU A 1 289 ? -6.906 6.540 -18.240 1.00 98.81 289 GLU A C 1
ATOM 2193 O O . GLU A 1 289 ? -6.992 5.310 -18.230 1.00 98.81 289 GLU A O 1
ATOM 2198 N N . VAL A 1 290 ? -7.048 7.293 -17.153 1.00 98.88 290 VAL A N 1
ATOM 2199 C CA . VAL A 1 290 ? -7.445 6.820 -15.828 1.00 98.88 290 VAL A CA 1
ATOM 2200 C C . VAL A 1 290 ? -8.845 7.373 -15.535 1.00 98.88 290 VAL A C 1
ATOM 2202 O O . VAL A 1 290 ? -8.974 8.561 -15.211 1.00 98.88 290 VAL A O 1
ATOM 2205 N N . PRO A 1 291 ? -9.907 6.556 -15.658 1.00 98.50 291 PRO A N 1
ATOM 2206 C CA . PRO A 1 291 ? -11.278 7.019 -15.471 1.00 98.50 291 PRO A CA 1
ATOM 2207 C C . PRO A 1 291 ? -11.580 7.378 -14.012 1.00 98.50 291 PRO A C 1
ATOM 2209 O O . PRO A 1 291 ? -11.305 6.601 -13.095 1.00 98.50 291 PRO A O 1
ATOM 2212 N N . ALA A 1 292 ? -12.256 8.509 -13.783 1.00 97.81 292 ALA A N 1
ATOM 2213 C CA . ALA A 1 292 ? -12.688 8.930 -12.442 1.00 97.81 292 ALA A CA 1
ATOM 2214 C C . ALA A 1 292 ? -13.656 7.936 -11.772 1.00 97.81 292 ALA A C 1
ATOM 2216 O O . ALA A 1 292 ? -13.699 7.821 -10.548 1.00 97.81 292 ALA A O 1
ATOM 2217 N N . SER A 1 293 ? -14.423 7.188 -12.567 1.00 97.19 293 SER A N 1
ATOM 2218 C CA . SER A 1 293 ? -15.325 6.142 -12.076 1.00 97.19 293 SER A CA 1
ATOM 2219 C C . SER A 1 293 ? -14.584 4.910 -11.541 1.00 97.19 293 SER A C 1
ATOM 2221 O O . SER A 1 293 ? -15.095 4.250 -10.632 1.00 97.19 293 SER A O 1
ATOM 2223 N N . ALA A 1 294 ? -13.389 4.620 -12.067 1.00 97.25 294 ALA A N 1
ATOM 2224 C CA . ALA A 1 294 ? -12.634 3.403 -11.781 1.00 97.25 294 ALA A CA 1
ATOM 2225 C C . ALA A 1 294 ? -11.469 3.614 -10.800 1.00 97.25 294 ALA A C 1
ATOM 2227 O O . ALA A 1 294 ? -11.174 2.699 -10.028 1.00 97.25 294 ALA A O 1
ATOM 2228 N N . ILE A 1 295 ? -10.844 4.803 -10.788 1.00 98.31 295 ILE A N 1
ATOM 2229 C CA . ILE A 1 295 ? -9.655 5.072 -9.968 1.00 98.31 295 ILE A CA 1
ATOM 2230 C C . ILE A 1 295 ? -9.892 4.778 -8.480 1.00 98.31 295 ILE A C 1
ATOM 2232 O O . ILE A 1 295 ? -10.894 5.180 -7.878 1.00 98.31 295 ILE A O 1
ATOM 2236 N N . LYS A 1 296 ? -8.942 4.049 -7.898 1.00 97.25 296 LYS A N 1
ATOM 2237 C CA . LYS A 1 296 ? -8.847 3.682 -6.483 1.00 97.25 296 LYS A CA 1
ATOM 2238 C C . LYS A 1 296 ? -7.420 3.213 -6.193 1.00 97.25 296 LYS A C 1
ATOM 2240 O O . LYS A 1 296 ? -6.623 3.079 -7.119 1.00 97.25 296 LYS A O 1
ATOM 2245 N N . ASN A 1 297 ? -7.102 2.976 -4.927 1.00 98.00 297 ASN A N 1
ATOM 2246 C CA . ASN A 1 297 ? -5.787 2.525 -4.518 1.00 98.00 297 ASN A CA 1
ATOM 2247 C C . ASN A 1 297 ? -5.474 1.148 -5.112 1.00 98.00 297 ASN A C 1
ATOM 2249 O O . ASN A 1 297 ? -6.292 0.233 -5.013 1.00 98.00 297 ASN A O 1
ATOM 2253 N N . GLY A 1 298 ? -4.301 0.994 -5.713 1.00 98.25 298 GLY A N 1
ATOM 2254 C CA . GLY A 1 298 ? -3.972 -0.220 -6.451 1.00 98.25 298 GLY A CA 1
ATOM 2255 C C . GLY A 1 298 ? -2.756 -0.057 -7.342 1.00 98.25 298 GLY A C 1
ATOM 2256 O O . GLY A 1 298 ? -2.019 0.927 -7.255 1.00 98.25 298 GLY A O 1
ATOM 2257 N N . ASN A 1 299 ? -2.551 -1.044 -8.202 1.00 98.81 299 ASN A N 1
ATOM 2258 C CA . ASN A 1 299 ? -1.372 -1.149 -9.044 1.00 98.81 299 ASN A CA 1
ATOM 2259 C C . ASN A 1 299 ? -1.731 -1.665 -10.432 1.00 98.81 299 ASN A C 1
ATOM 2261 O O . ASN A 1 299 ? -2.607 -2.518 -10.585 1.00 98.81 299 ASN A O 1
ATOM 2265 N N . ALA A 1 300 ? -0.990 -1.194 -11.430 1.00 98.81 300 ALA A N 1
ATOM 2266 C CA . ALA A 1 300 ? -0.987 -1.773 -12.763 1.00 98.81 300 ALA A CA 1
ATOM 2267 C C . ALA A 1 300 ? 0.426 -1.778 -13.346 1.00 98.81 300 ALA A C 1
ATOM 2269 O O . ALA A 1 300 ? 1.235 -0.903 -13.044 1.00 98.81 300 ALA A O 1
ATOM 2270 N N . VAL A 1 301 ? 0.710 -2.728 -14.228 1.00 98.88 301 VAL A N 1
ATOM 2271 C CA . VAL A 1 301 ? 1.885 -2.697 -15.098 1.00 98.88 301 VAL A CA 1
ATOM 2272 C C . VAL A 1 301 ? 1.409 -2.569 -16.535 1.00 98.88 301 VAL A C 1
ATOM 2274 O O . VAL A 1 301 ? 0.585 -3.353 -17.005 1.00 98.88 301 VAL A O 1
ATOM 2277 N N . ILE A 1 302 ? 1.943 -1.579 -17.244 1.00 98.88 302 ILE A N 1
ATOM 2278 C CA . ILE A 1 302 ? 1.720 -1.392 -18.679 1.00 98.88 302 ILE A CA 1
ATOM 2279 C C . ILE A 1 302 ? 3.016 -1.645 -19.434 1.00 98.88 302 ILE A C 1
ATOM 2281 O O . ILE A 1 302 ? 4.104 -1.389 -18.924 1.00 98.88 302 ILE A O 1
ATOM 2285 N N . ALA A 1 303 ? 2.906 -2.131 -20.662 1.00 98.88 303 ALA A N 1
ATOM 2286 C CA . ALA A 1 303 ? 4.041 -2.435 -21.513 1.00 98.88 303 ALA A CA 1
ATOM 2287 C C . ALA A 1 303 ? 3.840 -1.896 -22.923 1.00 98.88 303 ALA A C 1
ATOM 2289 O O . ALA A 1 303 ? 2.715 -1.807 -23.413 1.00 98.88 303 ALA A O 1
ATOM 2290 N N . VAL A 1 304 ? 4.951 -1.594 -23.584 1.00 98.88 304 VAL A N 1
ATOM 2291 C CA . VAL A 1 304 ? 4.994 -1.353 -25.026 1.00 98.88 304 VAL A CA 1
ATOM 2292 C C . VAL A 1 304 ? 5.648 -2.537 -25.716 1.00 98.88 304 VAL A C 1
ATOM 2294 O O . VAL A 1 304 ? 6.536 -3.189 -25.158 1.00 98.88 304 VAL A O 1
ATOM 2297 N N . THR A 1 305 ? 5.181 -2.841 -26.920 1.00 98.81 305 THR A N 1
ATOM 2298 C CA . THR A 1 305 ? 5.584 -4.030 -27.666 1.00 98.81 305 THR A CA 1
ATOM 2299 C C . THR A 1 305 ? 6.084 -3.675 -29.052 1.00 98.81 305 THR A C 1
ATOM 2301 O O . THR A 1 305 ? 5.676 -2.663 -29.618 1.00 98.81 305 THR A O 1
ATOM 2304 N N . LYS A 1 306 ? 6.914 -4.552 -29.612 1.00 98.31 306 LYS A N 1
ATOM 2305 C CA . LYS A 1 306 ? 7.297 -4.564 -31.020 1.00 98.31 306 LYS A CA 1
ATOM 2306 C C . LYS A 1 306 ? 7.042 -5.956 -31.581 1.00 98.31 306 LYS A C 1
ATOM 2308 O O . LYS A 1 306 ? 7.589 -6.926 -31.061 1.00 98.31 306 LYS A O 1
ATOM 2313 N N . GLY A 1 307 ? 6.195 -6.072 -32.603 1.00 97.50 307 GLY A N 1
ATOM 2314 C CA . GLY A 1 307 ? 5.844 -7.374 -33.179 1.00 97.50 307 GLY A CA 1
ATOM 2315 C C . GLY A 1 307 ? 5.260 -8.362 -32.157 1.00 97.50 307 GLY A C 1
ATOM 2316 O O . GLY A 1 307 ? 5.467 -9.564 -32.279 1.00 97.50 307 GLY A O 1
ATOM 2317 N N . GLY A 1 308 ? 4.580 -7.859 -31.119 1.00 97.62 308 GLY A N 1
ATOM 2318 C CA . GLY A 1 308 ? 4.017 -8.659 -30.022 1.00 97.62 308 GLY A CA 1
ATOM 2319 C C . GLY A 1 308 ? 4.958 -8.921 -28.837 1.00 97.62 308 GLY A C 1
ATOM 2320 O O . GLY A 1 308 ? 4.475 -9.230 -27.748 1.00 97.62 308 GLY A O 1
ATOM 2321 N N . THR A 1 309 ? 6.268 -8.726 -28.995 1.00 98.62 309 THR A N 1
ATOM 2322 C CA . THR A 1 309 ? 7.255 -8.878 -27.913 1.00 98.62 309 THR A CA 1
ATOM 2323 C C . THR A 1 309 ? 7.307 -7.621 -27.056 1.00 98.62 309 THR A C 1
ATOM 2325 O O . THR A 1 309 ? 7.389 -6.518 -27.595 1.00 98.62 309 THR A O 1
ATOM 2328 N N . VAL A 1 310 ? 7.279 -7.754 -25.725 1.00 98.81 310 VAL A N 1
ATOM 2329 C CA . VAL A 1 310 ? 7.459 -6.602 -24.828 1.00 98.81 310 VAL A CA 1
ATOM 2330 C C . VAL A 1 310 ? 8.884 -6.080 -24.948 1.00 98.81 310 VAL A C 1
ATOM 2332 O O . VAL A 1 310 ? 9.844 -6.830 -24.787 1.00 98.81 310 VAL A O 1
ATOM 2335 N N . VAL A 1 311 ? 9.008 -4.779 -25.207 1.00 98.69 311 VAL A N 1
ATOM 2336 C CA . VAL A 1 311 ? 10.311 -4.112 -25.299 1.00 98.69 311 VAL A CA 1
ATOM 2337 C C . VAL A 1 311 ? 10.632 -3.293 -24.054 1.00 98.69 311 VAL A C 1
ATOM 2339 O O . VAL A 1 311 ? 11.801 -3.121 -23.724 1.00 98.69 311 VAL A O 1
ATOM 2342 N N . TRP A 1 312 ? 9.604 -2.810 -23.346 1.00 98.81 312 TRP A N 1
ATOM 2343 C CA . TRP A 1 312 ? 9.726 -2.184 -22.030 1.00 98.81 312 TRP A CA 1
ATOM 2344 C C . TRP A 1 312 ? 8.370 -2.124 -21.315 1.00 98.81 312 TRP A C 1
ATOM 2346 O O . TRP A 1 312 ? 7.317 -2.201 -21.952 1.00 98.81 312 TRP A O 1
ATOM 2356 N N . SER A 1 313 ? 8.390 -1.958 -19.994 1.00 98.81 313 SER A N 1
ATOM 2357 C CA . SER A 1 313 ? 7.190 -1.842 -19.157 1.00 98.81 313 SER A CA 1
ATOM 2358 C C . SER A 1 313 ? 7.420 -0.880 -17.993 1.00 98.81 313 SER A C 1
ATOM 2360 O O . SER A 1 313 ? 8.569 -0.626 -17.621 1.00 98.81 313 SER A O 1
ATOM 2362 N N . TRP A 1 314 ? 6.324 -0.375 -17.430 1.00 98.88 314 TRP A N 1
ATOM 2363 C CA . TRP A 1 314 ? 6.299 0.557 -16.306 1.00 98.88 314 TRP A CA 1
ATOM 2364 C C . TRP A 1 314 ? 5.234 0.149 -15.293 1.00 98.88 314 TRP A C 1
ATOM 2366 O O . TRP A 1 314 ? 4.153 -0.315 -15.664 1.00 98.88 314 TRP A O 1
ATOM 2376 N N . HIS A 1 315 ? 5.530 0.378 -14.018 1.00 98.81 315 HIS A N 1
ATOM 2377 C CA . HIS A 1 315 ? 4.599 0.255 -12.904 1.00 98.81 315 HIS A CA 1
ATOM 2378 C C . HIS A 1 315 ? 3.859 1.578 -12.683 1.00 98.81 315 HIS A C 1
ATOM 2380 O O . HIS A 1 315 ? 4.454 2.650 -12.577 1.00 98.81 315 HIS A O 1
ATOM 2386 N N . LEU A 1 316 ? 2.537 1.497 -12.625 1.00 98.88 316 LEU A N 1
ATOM 2387 C CA . LEU A 1 316 ? 1.637 2.570 -12.236 1.00 98.88 316 LEU A CA 1
ATOM 2388 C C . LEU A 1 316 ? 1.129 2.270 -10.826 1.00 98.88 316 LEU A C 1
ATOM 2390 O O . LEU A 1 316 ? 0.436 1.271 -10.613 1.00 98.88 316 LEU A O 1
ATOM 2394 N N . TRP A 1 317 ? 1.471 3.131 -9.873 1.00 98.81 317 TRP A N 1
ATOM 2395 C CA . TRP A 1 317 ? 1.021 3.020 -8.490 1.00 98.81 317 TRP A CA 1
ATOM 2396 C C . TRP A 1 317 ? -0.069 4.051 -8.217 1.00 98.81 317 TRP A C 1
ATOM 2398 O O . TRP A 1 317 ? 0.174 5.255 -8.261 1.00 98.81 317 TRP A O 1
ATOM 2408 N N . PHE A 1 318 ? -1.284 3.588 -7.943 1.00 98.75 318 PHE A N 1
ATOM 2409 C CA . PHE A 1 318 ? -2.433 4.444 -7.684 1.00 98.75 318 PHE A CA 1
ATOM 2410 C C . PHE A 1 318 ? -2.534 4.687 -6.182 1.00 98.75 318 PHE A C 1
ATOM 2412 O O . PHE A 1 318 ? -2.960 3.811 -5.429 1.00 98.75 318 PHE A O 1
ATOM 2419 N N . ALA A 1 319 ? -2.113 5.868 -5.743 1.00 98.25 319 ALA A N 1
ATOM 2420 C CA . ALA A 1 319 ? -2.151 6.285 -4.347 1.00 98.25 319 ALA A CA 1
ATOM 2421 C C . ALA A 1 319 ? -2.104 7.824 -4.244 1.00 98.25 319 ALA A C 1
ATOM 2423 O O . ALA A 1 319 ? -1.724 8.500 -5.206 1.00 98.25 319 ALA A O 1
ATOM 2424 N N . PRO A 1 320 ? -2.527 8.415 -3.110 1.00 96.69 320 PRO A N 1
ATOM 2425 C CA . PRO A 1 320 ? -2.445 9.848 -2.891 1.00 96.69 320 PRO A CA 1
ATOM 2426 C C . PRO A 1 320 ? -0.993 10.331 -2.929 1.00 96.69 320 PRO A C 1
ATOM 2428 O O . PRO A 1 320 ? -0.054 9.573 -2.695 1.00 96.69 320 PRO A O 1
ATOM 2431 N N . GLN A 1 321 ? -0.811 11.615 -3.242 1.00 93.06 321 GLN A N 1
ATOM 2432 C CA . GLN A 1 321 ? 0.510 12.194 -3.505 1.00 93.06 321 GLN A CA 1
ATOM 2433 C C . GLN A 1 321 ? 1.480 12.086 -2.317 1.00 93.06 321 GLN A C 1
ATOM 2435 O O . GLN A 1 321 ? 2.689 11.987 -2.517 1.00 93.06 321 GLN A O 1
ATOM 2440 N N . ASP A 1 322 ? 0.954 12.071 -1.093 1.00 94.94 322 ASP A N 1
ATOM 2441 C CA . ASP A 1 322 ? 1.730 11.952 0.141 1.00 94.94 322 ASP A CA 1
ATOM 2442 C C . ASP A 1 322 ? 2.346 10.560 0.354 1.00 94.94 322 ASP A C 1
ATOM 2444 O O . ASP A 1 322 ? 3.222 10.418 1.202 1.00 94.94 322 ASP A O 1
ATOM 2448 N N . ALA A 1 323 ? 1.978 9.553 -0.444 1.00 96.06 323 ALA A N 1
ATOM 2449 C CA . ALA A 1 323 ? 2.611 8.236 -0.408 1.00 96.06 323 ALA A CA 1
ATOM 2450 C C . ALA A 1 323 ? 4.127 8.303 -0.691 1.00 96.06 323 ALA A C 1
ATOM 2452 O O . ALA A 1 323 ? 4.887 7.481 -0.179 1.00 96.06 323 ALA A O 1
ATOM 2453 N N . LEU A 1 324 ? 4.565 9.313 -1.458 1.00 95.75 324 LEU A N 1
ATOM 2454 C CA . LEU A 1 324 ? 5.975 9.606 -1.739 1.00 95.75 324 LEU A CA 1
ATOM 2455 C C . LEU A 1 324 ? 6.607 10.621 -0.774 1.00 95.75 324 LEU A C 1
ATOM 2457 O O . LEU A 1 324 ? 7.765 10.984 -0.960 1.00 95.75 324 LEU A O 1
ATOM 2461 N N . ASN A 1 325 ? 5.907 11.094 0.260 1.00 96.50 325 ASN A N 1
ATOM 2462 C CA . ASN A 1 325 ? 6.575 11.862 1.314 1.00 96.50 325 ASN A CA 1
ATOM 2463 C C . ASN A 1 325 ? 7.646 11.001 1.985 1.00 96.50 325 ASN A C 1
ATOM 2465 O O . ASN A 1 325 ? 7.543 9.778 1.996 1.00 96.50 325 ASN A O 1
ATOM 2469 N N . THR A 1 326 ? 8.670 11.624 2.565 1.00 95.81 326 THR A N 1
ATOM 2470 C CA . THR A 1 326 ? 9.786 10.878 3.155 1.00 95.81 326 THR A CA 1
ATOM 2471 C C . THR A 1 326 ? 9.688 10.770 4.670 1.00 95.81 326 THR A C 1
ATOM 2473 O O . THR A 1 326 ? 9.458 11.773 5.346 1.00 95.81 326 THR A O 1
ATOM 2476 N N . VAL A 1 327 ? 9.985 9.587 5.201 1.00 95.88 327 VAL A N 1
ATOM 2477 C CA . VAL A 1 327 ? 10.262 9.336 6.617 1.00 95.88 327 VAL A CA 1
ATOM 2478 C C . VAL A 1 327 ? 11.751 9.031 6.768 1.00 95.88 327 VAL A C 1
ATOM 2480 O O . VAL A 1 327 ? 12.284 8.158 6.079 1.00 95.88 327 VAL A O 1
ATOM 2483 N N . THR A 1 328 ? 12.433 9.752 7.659 1.00 96.25 328 THR A N 1
ATOM 2484 C CA . THR A 1 328 ? 13.846 9.493 7.961 1.00 96.25 328 THR A CA 1
ATOM 2485 C C . THR A 1 328 ? 13.972 8.304 8.910 1.00 96.25 328 THR A C 1
ATOM 2487 O O . THR A 1 328 ? 13.336 8.272 9.963 1.00 96.25 328 THR A O 1
ATOM 2490 N N . CYS A 1 329 ? 14.819 7.345 8.552 1.00 94.62 329 CYS A N 1
ATOM 2491 C CA . CYS A 1 329 ? 15.198 6.211 9.381 1.00 94.62 329 CYS A CA 1
ATOM 2492 C C . CYS A 1 329 ? 16.713 6.229 9.588 1.00 94.62 329 CYS A C 1
ATOM 2494 O O . CYS A 1 329 ? 17.473 6.252 8.624 1.00 94.62 329 CYS A O 1
ATOM 2496 N N . THR A 1 330 ? 17.149 6.217 10.843 1.00 95.56 330 THR A N 1
ATOM 2497 C CA . THR A 1 330 ? 18.569 6.249 11.201 1.00 95.56 330 THR A CA 1
ATOM 2498 C C . THR A 1 330 ? 19.019 4.854 11.619 1.00 95.56 330 THR A C 1
ATOM 2500 O O . THR A 1 330 ? 18.408 4.244 12.499 1.00 95.56 330 THR A O 1
ATOM 2503 N N . ASN A 1 331 ? 20.072 4.330 10.987 1.00 92.25 331 ASN A N 1
ATOM 2504 C CA . ASN A 1 331 ? 20.622 3.019 11.332 1.00 92.25 331 ASN A CA 1
ATOM 2505 C C . ASN A 1 331 ? 21.474 3.074 12.623 1.00 92.25 331 ASN A C 1
ATOM 2507 O O . ASN A 1 331 ? 21.731 4.143 13.179 1.00 92.25 331 ASN A O 1
ATOM 2511 N N . PHE A 1 332 ? 21.960 1.919 13.098 1.00 93.75 332 PHE A N 1
ATOM 2512 C CA . PHE A 1 332 ? 22.760 1.830 14.333 1.00 93.75 332 PHE A CA 1
ATOM 2513 C C . PHE A 1 332 ? 24.116 2.567 14.268 1.00 93.75 332 PHE A C 1
ATOM 2515 O O . PHE A 1 332 ? 24.740 2.788 15.304 1.00 93.75 332 PHE A O 1
ATOM 2522 N N . GLN A 1 333 ? 24.575 2.932 13.065 1.00 93.50 333 GLN A N 1
ATOM 2523 C CA . GLN A 1 333 ? 25.812 3.675 12.796 1.00 93.50 333 GLN A CA 1
ATOM 2524 C C . GLN A 1 333 ? 25.556 5.179 12.607 1.00 93.50 333 GLN A C 1
ATOM 2526 O O . GLN A 1 333 ? 26.463 5.905 12.205 1.00 93.50 333 GLN A O 1
ATOM 2531 N N . ASN A 1 334 ? 24.341 5.655 12.902 1.00 94.62 334 ASN A N 1
ATOM 2532 C CA . ASN A 1 334 ? 23.883 7.028 12.683 1.00 94.62 334 ASN A CA 1
ATOM 2533 C C . ASN A 1 334 ? 23.828 7.463 11.207 1.00 94.62 334 ASN A C 1
ATOM 2535 O O . ASN A 1 334 ? 23.825 8.660 10.924 1.00 94.62 334 ASN A O 1
ATOM 2539 N N . HIS A 1 335 ? 23.759 6.522 10.261 1.00 94.56 335 HIS A N 1
ATOM 2540 C CA . HIS A 1 335 ? 23.481 6.842 8.862 1.00 94.56 335 HIS A CA 1
ATOM 2541 C C . HIS A 1 335 ? 21.977 7.050 8.657 1.00 94.56 335 HIS A C 1
ATOM 2543 O O . HIS A 1 335 ? 21.168 6.233 9.105 1.00 94.56 335 HIS A O 1
ATOM 2549 N N . GLU A 1 336 ? 21.602 8.132 7.978 1.00 95.00 336 GLU A N 1
ATOM 2550 C CA . GLU A 1 336 ? 20.208 8.489 7.719 1.00 95.00 336 GLU A CA 1
ATOM 2551 C C . GLU A 1 336 ? 19.752 8.033 6.332 1.00 95.00 336 GLU A C 1
ATOM 2553 O O . GLU A 1 336 ? 20.329 8.405 5.314 1.00 95.00 336 GLU A O 1
ATOM 2558 N N . TYR A 1 337 ? 18.645 7.300 6.300 1.00 93.81 337 TYR A N 1
ATOM 2559 C CA . TYR A 1 337 ? 17.940 6.894 5.093 1.00 93.81 337 TYR A CA 1
ATOM 2560 C C . TYR A 1 337 ? 16.602 7.618 4.997 1.00 93.81 337 TYR A C 1
ATOM 2562 O O . TYR A 1 337 ? 15.928 7.827 6.006 1.00 93.81 337 TYR A O 1
ATOM 2570 N N . LYS A 1 338 ? 16.185 7.972 3.780 1.00 94.06 338 LYS A N 1
ATOM 2571 C CA . LYS A 1 338 ? 14.865 8.556 3.516 1.00 94.06 338 LYS A CA 1
ATOM 2572 C C . LYS A 1 338 ? 14.009 7.542 2.773 1.00 94.06 338 LYS A C 1
ATOM 2574 O O . LYS A 1 338 ? 14.233 7.301 1.593 1.00 94.06 338 LYS A O 1
ATOM 2579 N N . PHE A 1 339 ? 13.027 6.976 3.461 1.00 94.44 339 PHE A N 1
ATOM 2580 C CA . PHE A 1 339 ? 12.071 6.040 2.873 1.00 94.44 339 PHE A CA 1
ATOM 2581 C C . PHE A 1 339 ? 10.773 6.750 2.513 1.00 94.44 339 PHE A C 1
ATOM 2583 O O . PHE A 1 339 ? 10.417 7.738 3.150 1.00 94.44 339 PHE A O 1
ATOM 2590 N N . THR A 1 340 ? 10.049 6.245 1.517 1.00 95.44 340 THR A N 1
ATOM 2591 C CA . THR A 1 340 ? 8.681 6.692 1.237 1.00 95.44 340 THR A CA 1
ATOM 2592 C C . THR A 1 340 ? 7.768 6.417 2.438 1.00 95.44 340 THR A C 1
ATOM 2594 O O . THR A 1 340 ? 7.973 5.467 3.194 1.00 95.44 340 THR A O 1
ATOM 2597 N N . GLN A 1 341 ? 6.750 7.257 2.621 1.00 94.75 341 GLN A N 1
ATOM 2598 C CA . GLN A 1 341 ? 5.777 7.153 3.707 1.00 94.75 341 GLN A CA 1
ATOM 2599 C C . GLN A 1 341 ? 4.968 5.854 3.615 1.00 94.75 341 GLN A C 1
ATOM 2601 O O . GLN A 1 341 ? 4.583 5.293 4.639 1.00 94.75 341 GLN A O 1
ATOM 2606 N N . GLU A 1 342 ? 4.724 5.372 2.397 1.00 95.44 342 GLU A N 1
ATOM 2607 C CA . GLU A 1 342 ? 4.123 4.066 2.143 1.00 95.44 342 GLU A CA 1
ATOM 2608 C C . GLU A 1 342 ? 5.103 3.170 1.379 1.00 95.44 342 GLU A C 1
ATOM 2610 O O . GLU A 1 342 ? 5.893 3.645 0.559 1.00 95.44 342 GLU A O 1
ATOM 2615 N N . THR A 1 343 ? 5.046 1.860 1.626 1.00 95.75 343 THR A N 1
ATOM 2616 C CA . THR A 1 343 ? 5.797 0.870 0.841 1.00 95.75 343 THR A CA 1
ATOM 2617 C C . THR A 1 343 ? 5.438 0.997 -0.642 1.00 95.75 343 THR A C 1
ATOM 2619 O O . THR A 1 343 ? 4.269 1.177 -0.984 1.00 95.75 343 THR A O 1
ATOM 2622 N N . LEU A 1 344 ? 6.428 0.887 -1.532 1.00 96.69 344 LEU A N 1
ATOM 2623 C CA . LEU A 1 344 ? 6.206 0.957 -2.976 1.00 96.69 344 LEU A CA 1
ATOM 2624 C C . LEU A 1 344 ? 5.131 -0.051 -3.414 1.00 96.69 344 LEU A C 1
ATOM 2626 O O . LEU A 1 344 ? 5.192 -1.234 -3.080 1.00 96.69 344 LEU A O 1
ATOM 2630 N N . GLY A 1 345 ? 4.121 0.440 -4.131 1.00 97.69 345 GLY A N 1
ATOM 2631 C CA . GLY A 1 345 ? 2.997 -0.373 -4.588 1.00 97.69 345 GLY A CA 1
ATOM 2632 C C . GLY A 1 345 ? 2.032 -0.821 -3.486 1.00 97.69 345 GLY A C 1
ATOM 2633 O O . GLY A 1 345 ? 1.237 -1.736 -3.711 1.00 97.69 345 GLY A O 1
ATOM 2634 N N . TRP A 1 346 ? 2.081 -0.220 -2.290 1.00 98.00 346 TRP A N 1
ATOM 2635 C CA . TRP A 1 346 ? 1.155 -0.553 -1.209 1.00 98.00 346 TRP A CA 1
ATOM 2636 C C . TRP A 1 346 ? -0.300 -0.290 -1.608 1.00 98.00 346 TRP A C 1
ATOM 2638 O O . TRP A 1 346 ? -0.656 0.790 -2.092 1.00 98.00 346 TRP A O 1
ATOM 2648 N N . LYS A 1 347 ? -1.151 -1.283 -1.346 1.00 97.56 347 LYS A N 1
ATOM 2649 C CA . LYS A 1 347 ? -2.595 -1.254 -1.536 1.00 97.56 347 LYS A CA 1
ATOM 2650 C C . LYS A 1 347 ? -3.289 -1.674 -0.246 1.00 97.56 347 LYS A C 1
ATOM 2652 O O . LYS A 1 347 ? -3.146 -2.805 0.209 1.00 97.56 347 LYS A O 1
ATOM 2657 N N . TYR A 1 348 ? -4.119 -0.794 0.301 1.00 97.31 348 TYR A N 1
ATOM 2658 C CA . TYR A 1 348 ? -5.019 -1.128 1.398 1.00 97.31 348 TYR A CA 1
ATOM 2659 C C . TYR A 1 348 ? -6.175 -2.020 0.948 1.00 97.31 348 TYR A C 1
ATOM 2661 O O . TYR A 1 348 ? -6.846 -1.724 -0.040 1.00 97.31 348 TYR A O 1
ATOM 2669 N N . THR A 1 349 ? -6.452 -3.049 1.745 1.00 96.12 349 THR A N 1
ATOM 2670 C CA . THR A 1 349 ? -7.678 -3.864 1.702 1.00 96.12 349 THR A CA 1
ATOM 2671 C C . THR A 1 349 ? -8.572 -3.603 2.914 1.00 96.12 349 THR A C 1
ATOM 2673 O O . THR A 1 349 ? -9.788 -3.763 2.835 1.00 96.12 349 THR A O 1
ATOM 2676 N N . ALA A 1 350 ? -7.995 -3.119 4.019 1.00 94.44 350 ALA A N 1
ATOM 2677 C CA . ALA A 1 350 ? -8.728 -2.529 5.129 1.00 94.44 350 ALA A CA 1
ATOM 2678 C C . ALA A 1 350 ? -7.948 -1.344 5.701 1.00 94.44 350 ALA A C 1
ATOM 2680 O O . ALA A 1 350 ? -6.762 -1.454 6.014 1.00 94.44 350 ALA A O 1
ATOM 2681 N N . LEU A 1 351 ? -8.637 -0.219 5.876 1.00 94.25 351 LEU A N 1
ATOM 2682 C CA . LEU A 1 351 ? -8.119 0.945 6.582 1.00 94.25 351 LEU A CA 1
ATOM 2683 C C . LEU A 1 351 ? -9.207 1.439 7.531 1.00 94.25 351 LEU A C 1
ATOM 2685 O O . LEU A 1 351 ? -10.090 2.205 7.154 1.00 94.25 351 LEU A O 1
ATOM 2689 N N . LYS A 1 352 ? -9.180 0.937 8.761 1.00 90.94 352 LYS A N 1
ATOM 2690 C CA . LYS A 1 352 ? -10.170 1.224 9.799 1.00 90.94 352 LYS A CA 1
ATOM 2691 C C . LYS A 1 352 ? -9.462 1.710 11.046 1.00 90.94 352 LYS A C 1
ATOM 2693 O O . LYS A 1 352 ? -8.429 1.165 11.420 1.00 90.94 352 LYS A O 1
ATOM 2698 N N . VAL A 1 353 ? -10.027 2.708 11.708 1.00 91.44 353 VAL A N 1
ATOM 2699 C CA . VAL A 1 353 ? -9.488 3.237 12.964 1.00 91.44 353 VAL A CA 1
ATOM 2700 C C . VAL A 1 353 ? -10.627 3.531 13.922 1.00 91.44 353 VAL A C 1
ATOM 2702 O O . VAL A 1 353 ? -11.705 3.962 13.499 1.00 91.44 353 VAL A O 1
ATOM 2705 N N . SER A 1 354 ? -10.410 3.284 15.209 1.00 91.31 354 SER A N 1
ATOM 2706 C CA . SER A 1 354 ? -11.334 3.723 16.244 1.00 91.31 354 SER A CA 1
ATOM 2707 C C . SER A 1 354 ? -11.484 5.245 16.221 1.00 91.31 354 SER A C 1
ATOM 2709 O O . SER A 1 354 ? -10.534 5.980 15.959 1.00 91.31 354 SER A O 1
ATOM 2711 N N . THR A 1 355 ? -12.675 5.752 16.531 1.00 90.38 355 THR A N 1
ATOM 2712 C CA . THR A 1 355 ? -12.927 7.207 16.607 1.00 90.38 355 THR A CA 1
ATOM 2713 C C . THR A 1 355 ? -12.349 7.863 17.869 1.00 90.38 355 THR A C 1
ATOM 2715 O O . THR A 1 355 ? -12.618 9.027 18.148 1.00 90.38 355 THR A O 1
ATOM 2718 N N . TYR A 1 356 ? -11.579 7.108 18.649 1.00 90.81 356 TYR A N 1
ATOM 2719 C CA . TYR A 1 356 ? -10.969 7.479 19.918 1.00 90.81 356 TYR A CA 1
ATOM 2720 C C . TYR A 1 356 ? -9.590 6.811 20.027 1.00 90.81 356 TYR A C 1
ATOM 2722 O O . TYR A 1 356 ? -9.374 5.737 19.460 1.00 90.81 356 TYR A O 1
ATOM 2730 N N . SER A 1 357 ? -8.658 7.443 20.744 1.00 91.06 357 SER A N 1
ATOM 2731 C CA . SER A 1 357 ? -7.252 7.014 20.856 1.00 91.06 357 SER A CA 1
ATOM 2732 C C . SER A 1 357 ? -6.886 6.375 22.201 1.00 91.06 357 SER A C 1
ATOM 2734 O O . SER A 1 357 ? -5.849 5.727 22.297 1.00 91.06 357 SER A O 1
ATOM 2736 N N . ALA A 1 358 ? -7.735 6.508 23.225 1.00 93.81 358 ALA A N 1
ATOM 2737 C CA . ALA A 1 358 ? -7.557 5.905 24.548 1.00 93.81 358 ALA A CA 1
ATOM 2738 C C . ALA A 1 358 ? -8.805 5.096 24.947 1.00 93.81 358 ALA A C 1
ATOM 2740 O O . ALA A 1 358 ? -9.904 5.480 24.547 1.00 93.81 358 ALA A O 1
ATOM 2741 N N . PRO A 1 359 ? -8.685 4.007 25.733 1.00 96.19 359 PRO A N 1
ATOM 2742 C CA . PRO A 1 359 ? -9.829 3.166 26.083 1.00 96.19 359 PRO A CA 1
ATOM 2743 C C . PRO A 1 359 ? -10.979 3.955 26.705 1.00 96.19 359 PRO A C 1
ATOM 2745 O O . PRO A 1 359 ? -10.770 4.682 27.681 1.00 96.19 359 PRO A O 1
ATOM 2748 N N . ARG A 1 360 ? -12.192 3.765 26.178 1.00 95.94 360 ARG A N 1
ATOM 2749 C CA . ARG A 1 360 ? -13.419 4.275 26.801 1.00 95.94 360 ARG A CA 1
ATOM 2750 C C . ARG A 1 360 ? -13.756 3.389 27.988 1.00 95.94 360 ARG A C 1
ATOM 2752 O O . ARG A 1 360 ? -13.711 2.166 27.859 1.00 95.94 360 ARG A O 1
ATOM 2759 N N . LYS A 1 361 ? -14.071 3.984 29.136 1.00 97.62 361 LYS A N 1
ATOM 2760 C CA . LYS A 1 361 ? -14.423 3.234 30.344 1.00 97.62 361 LYS A CA 1
ATOM 2761 C C . LYS A 1 361 ? -15.667 3.824 30.978 1.00 97.62 361 LYS A C 1
ATOM 2763 O O . LYS A 1 361 ? -15.736 5.036 31.178 1.00 97.62 361 LYS A O 1
ATOM 2768 N N . VAL A 1 362 ? -16.601 2.954 31.337 1.00 97.88 362 VAL A N 1
ATOM 2769 C CA . VAL A 1 362 ? -17.744 3.290 32.184 1.00 97.88 362 VAL A CA 1
ATOM 2770 C C . VAL A 1 362 ? -17.734 2.401 33.419 1.00 97.88 362 VAL A C 1
ATOM 2772 O O . VAL A 1 362 ? -17.416 1.213 33.349 1.00 97.88 362 VAL A O 1
ATOM 2775 N N . ARG A 1 363 ? -18.107 2.985 34.550 1.00 97.62 363 ARG A N 1
ATOM 2776 C CA . ARG A 1 363 ? -18.408 2.292 35.789 1.00 97.62 363 ARG A CA 1
ATOM 2777 C C . ARG A 1 363 ? -19.913 2.373 36.027 1.00 97.62 363 ARG A C 1
ATOM 2779 O O . ARG A 1 363 ? -20.488 3.457 36.070 1.00 97.62 363 ARG A O 1
ATOM 2786 N N . VAL A 1 364 ? -20.553 1.217 36.135 1.00 97.75 364 VAL A N 1
ATOM 2787 C CA . VAL A 1 364 ? -22.005 1.054 36.237 1.00 97.75 364 VAL A CA 1
ATOM 2788 C C . VAL A 1 364 ? -22.340 0.616 37.652 1.00 97.75 364 VAL A C 1
ATOM 2790 O O . VAL A 1 364 ? -21.908 -0.451 38.084 1.00 97.75 364 VAL A O 1
ATOM 2793 N N . LYS A 1 365 ? -23.098 1.426 38.389 1.00 97.81 365 LYS A N 1
ATOM 2794 C CA . LYS A 1 365 ? -23.516 1.095 39.752 1.00 97.81 365 LYS A CA 1
ATOM 2795 C C . LYS A 1 365 ? -24.729 0.178 39.722 1.00 97.81 365 LYS A C 1
ATOM 2797 O O . LYS A 1 365 ? -25.796 0.596 39.275 1.00 97.81 365 LYS A O 1
ATOM 2802 N N . VAL A 1 366 ? -24.574 -1.024 40.263 1.00 97.75 366 VAL A N 1
ATOM 2803 C CA . VAL A 1 366 ? -25.664 -1.976 40.496 1.00 97.75 366 VAL A CA 1
ATOM 2804 C C . VAL A 1 366 ? -25.993 -1.953 41.982 1.00 97.75 366 VAL A C 1
ATOM 2806 O O . VAL A 1 366 ? -25.106 -2.162 42.807 1.00 97.75 366 VAL A O 1
ATOM 2809 N N . GLU A 1 367 ? -27.244 -1.677 42.344 1.00 97.50 367 GLU A N 1
ATOM 2810 C CA . GLU A 1 367 ? -27.661 -1.554 43.742 1.00 97.50 367 GLU A CA 1
ATOM 2811 C C . GLU A 1 367 ? -28.972 -2.278 44.043 1.00 97.50 367 GLU A C 1
ATOM 2813 O O . GLU A 1 367 ? -29.853 -2.413 43.193 1.00 97.50 367 GLU A O 1
ATOM 2818 N N . GLN A 1 368 ? -29.137 -2.679 45.301 1.00 97.25 368 GLN A N 1
ATOM 2819 C CA . GLN A 1 368 ? -30.416 -3.166 45.805 1.00 97.25 368 GLN A CA 1
ATOM 2820 C C . GLN A 1 368 ? -31.480 -2.063 45.792 1.00 97.25 368 GLN A C 1
ATOM 2822 O O . GLN A 1 368 ? -31.236 -0.901 46.122 1.00 97.25 368 GLN A O 1
ATOM 2827 N N . THR A 1 369 ? -32.712 -2.436 45.462 1.00 95.69 369 THR A N 1
ATOM 2828 C CA . THR A 1 369 ? -33.866 -1.524 45.465 1.00 95.69 369 THR A CA 1
ATOM 2829 C C . THR A 1 369 ? -34.297 -1.118 46.874 1.00 95.69 369 THR A C 1
ATOM 2831 O O . THR A 1 369 ? -34.813 -0.014 47.061 1.00 95.69 369 THR A O 1
ATOM 2834 N N . VAL A 1 370 ? -34.031 -1.967 47.871 1.00 90.81 370 VAL A N 1
ATOM 2835 C CA . VAL A 1 370 ? -34.387 -1.757 49.280 1.00 90.81 370 VAL A CA 1
ATOM 2836 C C . VAL A 1 370 ? -33.148 -1.363 50.085 1.00 90.81 370 VAL A C 1
ATOM 2838 O O . VAL A 1 370 ? -32.095 -1.980 49.958 1.00 90.81 370 VAL A O 1
ATOM 2841 N N . ALA A 1 371 ? -33.281 -0.343 50.934 1.00 88.06 371 ALA A N 1
ATOM 2842 C CA . ALA A 1 371 ? -32.234 0.091 51.857 1.00 88.06 371 ALA A CA 1
ATOM 2843 C C . ALA A 1 371 ? -32.429 -0.524 53.254 1.00 88.06 371 ALA A C 1
ATOM 2845 O O . ALA A 1 371 ? -33.564 -0.654 53.715 1.00 88.06 371 ALA A O 1
ATOM 2846 N N . ASN A 1 372 ? -31.334 -0.808 53.964 1.00 84.94 372 ASN A N 1
ATOM 2847 C CA . ASN A 1 372 ? -31.350 -1.110 55.396 1.00 84.94 372 ASN A CA 1
ATOM 2848 C C . ASN A 1 372 ? -30.653 0.016 56.166 1.00 84.94 372 ASN A C 1
ATOM 2850 O O . ASN A 1 372 ? -29.516 0.364 55.862 1.00 84.94 372 ASN A O 1
ATOM 2854 N N . GLY A 1 373 ? -31.343 0.642 57.121 1.00 81.06 373 GLY A N 1
ATOM 2855 C CA . GLY A 1 373 ? -30.800 1.801 57.836 1.00 81.06 373 GLY A CA 1
ATOM 2856 C C . GLY A 1 373 ? -30.558 3.022 56.947 1.00 81.06 373 GLY A C 1
ATOM 2857 O O . GLY A 1 373 ? -29.729 3.868 57.262 1.00 81.06 373 GLY A O 1
ATOM 2858 N N . GLY A 1 374 ? -31.268 3.115 55.818 1.00 83.88 374 GLY A N 1
ATOM 2859 C CA . GLY A 1 374 ? -31.060 4.158 54.808 1.00 83.88 374 GLY A CA 1
ATOM 2860 C C . GLY A 1 374 ? -29.889 3.898 53.854 1.00 83.88 374 GLY A C 1
ATOM 2861 O O . GLY A 1 374 ? -29.677 4.700 52.951 1.00 83.88 374 GLY A O 1
ATOM 2862 N N . VAL A 1 375 ? -29.175 2.776 53.999 1.00 87.12 375 VAL A N 1
ATOM 2863 C CA . VAL A 1 375 ? -28.049 2.398 53.136 1.00 87.12 375 VAL A CA 1
ATOM 2864 C C . VAL A 1 375 ? -28.452 1.231 52.237 1.00 87.12 375 VAL A C 1
ATOM 2866 O O . VAL A 1 375 ? -28.968 0.216 52.705 1.00 87.12 375 VAL A O 1
ATOM 2869 N N . LYS A 1 376 ? -28.229 1.372 50.931 1.00 93.44 376 LYS A N 1
ATOM 2870 C CA . LYS A 1 376 ? -28.381 0.284 49.957 1.00 93.44 376 LYS A CA 1
ATOM 2871 C C . LYS A 1 376 ? -27.045 -0.422 49.771 1.00 93.44 376 LYS A C 1
ATOM 2873 O O . LYS A 1 376 ? -26.015 0.248 49.726 1.00 93.44 376 LYS A O 1
ATOM 2878 N N . GLN A 1 377 ? -27.069 -1.741 49.615 1.00 95.56 377 GLN A N 1
ATOM 2879 C CA . GLN A 1 377 ? -25.895 -2.475 49.148 1.00 95.56 377 GLN A CA 1
ATOM 2880 C C . GLN A 1 377 ? -25.727 -2.256 47.641 1.00 95.56 377 GLN A C 1
ATOM 2882 O O . GLN A 1 377 ? -26.721 -2.211 46.908 1.00 95.56 377 GLN A O 1
ATOM 2887 N N . PHE A 1 378 ? -24.488 -2.093 47.189 1.00 96.88 378 PHE A N 1
ATOM 2888 C CA . PHE A 1 378 ? -24.168 -1.878 45.783 1.00 96.88 378 PHE A CA 1
ATOM 2889 C C . PHE A 1 378 ? -22.757 -2.360 45.457 1.00 96.88 378 PHE A C 1
ATOM 2891 O O . PHE A 1 378 ? -21.910 -2.478 46.340 1.00 96.88 378 PHE A O 1
ATOM 2898 N N . ALA A 1 379 ? -22.503 -2.577 44.174 1.00 97.38 379 ALA A N 1
ATOM 2899 C CA . ALA A 1 379 ? -21.172 -2.761 43.614 1.00 97.38 379 ALA A CA 1
ATOM 2900 C C . ALA A 1 379 ? -21.127 -2.127 42.220 1.00 97.38 379 ALA A C 1
ATOM 2902 O O . ALA A 1 379 ? -22.118 -1.559 41.749 1.00 97.38 379 ALA A O 1
ATOM 2903 N N . TYR A 1 380 ? -19.973 -2.209 41.569 1.00 97.19 380 TYR A N 1
ATOM 2904 C CA . TYR A 1 380 ? -19.768 -1.610 40.262 1.00 97.19 380 TYR A CA 1
ATOM 2905 C C . TYR A 1 380 ? -19.316 -2.635 39.237 1.00 97.19 380 TYR A C 1
ATOM 2907 O O . TYR A 1 380 ? -18.403 -3.405 39.504 1.00 97.19 380 TYR A O 1
ATOM 2915 N N . ILE A 1 381 ? -19.899 -2.564 38.044 1.00 96.25 381 ILE A N 1
ATOM 2916 C CA . ILE A 1 381 ? -19.352 -3.209 36.850 1.00 96.25 381 ILE A CA 1
ATOM 2917 C C . ILE A 1 381 ? -18.496 -2.171 36.128 1.00 96.25 381 ILE A C 1
ATOM 2919 O O . ILE A 1 381 ? -18.949 -1.047 35.913 1.00 96.25 381 ILE A O 1
ATOM 2923 N N . THR A 1 382 ? -17.284 -2.532 35.723 1.00 97.19 382 THR A N 1
ATOM 2924 C CA . THR A 1 382 ? -16.452 -1.698 34.851 1.00 97.19 382 THR A CA 1
ATOM 2925 C C . THR A 1 382 ? -16.464 -2.269 33.441 1.00 97.19 382 THR A C 1
ATOM 2927 O O . THR A 1 382 ? -16.008 -3.388 33.215 1.00 97.19 382 THR A O 1
ATOM 2930 N N . ILE A 1 383 ? -16.955 -1.490 32.479 1.00 97.25 383 ILE A N 1
ATOM 2931 C CA . ILE A 1 383 ? -16.941 -1.841 31.057 1.00 97.25 383 ILE A CA 1
ATOM 2932 C C . ILE A 1 383 ? -15.884 -0.982 30.367 1.00 97.25 383 ILE A C 1
ATOM 2934 O O . ILE A 1 383 ? -15.938 0.247 30.420 1.00 97.25 383 ILE A O 1
ATOM 2938 N N . THR A 1 384 ? -14.925 -1.634 29.717 1.00 97.06 384 THR A N 1
ATOM 2939 C CA . THR A 1 384 ? -13.839 -1.010 28.958 1.00 97.06 384 THR A CA 1
ATOM 2940 C C . THR A 1 384 ? -13.967 -1.365 27.486 1.00 97.06 384 THR A C 1
ATOM 2942 O O . THR A 1 384 ? -14.125 -2.533 27.144 1.00 97.06 384 THR A O 1
ATOM 2945 N N . GLN A 1 385 ? -13.835 -0.376 26.609 1.00 97.12 385 GLN A N 1
ATOM 2946 C CA . GLN A 1 385 ? -13.695 -0.594 25.176 1.00 97.12 385 GLN A CA 1
ATOM 2947 C C . GLN A 1 385 ? -12.354 -0.051 24.693 1.00 97.12 385 GLN A C 1
ATOM 2949 O O . GLN A 1 385 ? -12.093 1.156 24.739 1.00 97.12 385 GLN A O 1
ATOM 2954 N N . ASN A 1 386 ? -11.496 -0.954 24.234 1.00 96.62 386 ASN A N 1
ATOM 2955 C CA . ASN A 1 386 ? -10.153 -0.625 23.784 1.00 96.62 386 ASN A CA 1
ATOM 2956 C C . ASN A 1 386 ? -10.187 0.004 22.382 1.00 96.62 386 ASN A C 1
ATOM 2958 O O . ASN A 1 386 ? -11.035 -0.367 21.564 1.00 96.62 386 ASN A O 1
ATOM 2962 N N . PRO A 1 387 ? -9.318 0.987 22.086 1.00 95.38 387 PRO A N 1
ATOM 2963 C CA . PRO A 1 387 ? -9.158 1.500 20.733 1.00 95.38 387 PRO A CA 1
ATOM 2964 C C . PRO A 1 387 ? -8.465 0.448 19.868 1.00 95.38 387 PRO A C 1
ATOM 2966 O O . PRO A 1 387 ? -7.879 -0.513 20.366 1.00 95.38 387 PRO A O 1
ATOM 2969 N N . GLY A 1 388 ? -8.506 0.643 18.559 1.00 92.62 388 GLY A N 1
ATOM 2970 C CA . GLY A 1 388 ? -7.837 -0.256 17.639 1.00 92.62 388 GLY A CA 1
ATOM 2971 C C . GLY A 1 388 ? -7.869 0.263 16.218 1.00 92.62 388 GLY A C 1
ATOM 2972 O O . GLY A 1 388 ? -8.544 1.240 15.889 1.00 92.62 388 GLY A O 1
ATOM 2973 N N . ASN A 1 389 ? -7.103 -0.395 15.366 1.00 91.56 389 ASN A N 1
ATOM 2974 C CA . ASN A 1 389 ? -7.097 -0.129 13.944 1.00 91.56 389 ASN A CA 1
ATOM 2975 C C . ASN A 1 389 ? -6.968 -1.447 13.179 1.00 91.56 389 ASN A C 1
ATOM 2977 O O . ASN A 1 389 ? -6.505 -2.453 13.714 1.00 91.56 389 ASN A O 1
ATOM 2981 N N . ALA A 1 390 ? -7.402 -1.427 11.926 1.00 90.06 390 ALA A N 1
ATOM 2982 C CA . ALA A 1 390 ? -7.067 -2.440 10.945 1.00 90.06 390 ALA A CA 1
ATOM 2983 C C . ALA A 1 390 ? -6.420 -1.719 9.767 1.00 90.06 390 ALA A C 1
ATOM 2985 O O . ALA A 1 390 ? -7.089 -0.968 9.055 1.00 90.06 390 ALA A O 1
ATOM 2986 N N . ARG A 1 391 ? -5.117 -1.934 9.597 1.00 92.06 391 ARG A N 1
ATOM 2987 C CA . ARG A 1 391 ? -4.330 -1.468 8.456 1.00 92.06 391 ARG A CA 1
ATOM 2988 C C . ARG A 1 391 ? -3.826 -2.705 7.723 1.00 92.06 391 ARG A C 1
ATOM 2990 O O . ARG A 1 391 ? -2.756 -3.219 8.021 1.00 92.06 391 ARG A O 1
ATOM 2997 N N . GLN A 1 392 ? -4.666 -3.236 6.845 1.00 95.50 392 GLN A N 1
ATOM 2998 C CA . GLN A 1 392 ? -4.400 -4.454 6.081 1.00 95.50 392 GLN A CA 1
ATOM 2999 C C . GLN A 1 392 ? -4.238 -4.098 4.611 1.00 95.50 392 GLN A C 1
ATOM 3001 O O . GLN A 1 392 ? -4.859 -3.152 4.117 1.00 95.50 392 GLN A O 1
ATOM 3006 N N . GLY A 1 393 ? -3.407 -4.859 3.917 1.00 96.31 393 GLY A N 1
ATOM 3007 C CA . GLY A 1 393 ? -3.068 -4.598 2.535 1.00 96.31 393 GLY A CA 1
ATOM 3008 C C . GLY A 1 393 ? -1.976 -5.527 2.043 1.00 96.31 393 GLY A C 1
ATOM 3009 O O . GLY A 1 393 ? -1.590 -6.470 2.734 1.00 96.31 393 GLY A O 1
ATOM 3010 N N . TYR A 1 394 ? -1.488 -5.233 0.850 1.00 97.62 394 TYR A N 1
ATOM 3011 C CA . TYR A 1 394 ? -0.338 -5.886 0.243 1.00 97.62 394 TYR A CA 1
ATOM 3012 C C . TYR A 1 394 ? 0.456 -4.863 -0.570 1.00 97.62 394 TYR A C 1
ATOM 3014 O O . TYR A 1 394 ? -0.085 -3.836 -0.978 1.00 97.62 394 TYR A O 1
ATOM 3022 N N . SER A 1 395 ? 1.738 -5.131 -0.799 1.00 97.50 395 SER A N 1
ATOM 3023 C CA . SER A 1 395 ? 2.580 -4.367 -1.724 1.00 97.50 395 SER A CA 1
ATOM 3024 C C . SER A 1 395 ? 2.783 -5.137 -3.023 1.00 97.50 395 SER A C 1
ATOM 3026 O O . SER A 1 395 ? 2.440 -6.317 -3.121 1.00 97.50 395 SER A O 1
ATOM 3028 N N . THR A 1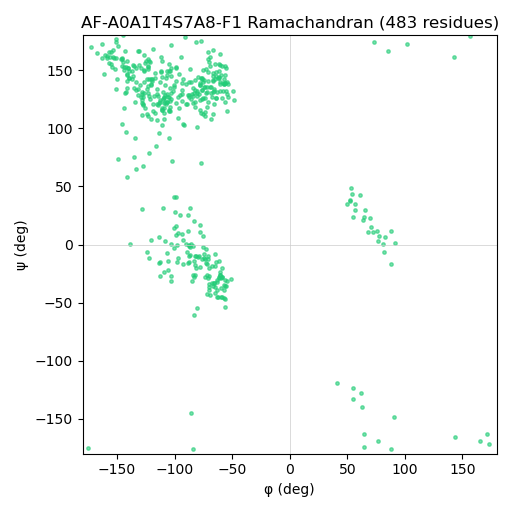 396 ? 3.383 -4.488 -4.016 1.00 97.81 396 THR A N 1
ATOM 3029 C CA . THR A 1 396 ? 4.003 -5.216 -5.122 1.00 97.81 396 THR A CA 1
ATOM 3030 C C . THR A 1 396 ? 5.276 -5.918 -4.652 1.00 97.81 396 THR A C 1
ATOM 3032 O O . THR A 1 396 ? 5.866 -5.568 -3.624 1.00 97.81 396 THR A O 1
ATOM 3035 N N . PHE A 1 397 ? 5.691 -6.931 -5.405 1.00 96.94 397 PHE A N 1
ATOM 3036 C CA . PHE A 1 397 ? 6.979 -7.597 -5.232 1.00 96.94 397 PHE A CA 1
ATOM 3037 C C . PHE A 1 397 ? 7.904 -7.281 -6.407 1.00 96.94 397 PHE A C 1
ATOM 3039 O O . PHE A 1 397 ? 7.439 -6.959 -7.498 1.00 96.94 397 PHE A O 1
ATOM 3046 N N . TYR A 1 398 ? 9.211 -7.428 -6.193 1.00 97.12 398 TYR A N 1
ATOM 3047 C CA . TYR A 1 398 ? 10.239 -7.268 -7.222 1.00 97.12 398 TYR A CA 1
ATOM 3048 C C . TYR A 1 398 ? 11.266 -8.387 -7.079 1.00 97.12 398 TYR A C 1
ATOM 3050 O O . TYR A 1 398 ? 11.618 -8.777 -5.965 1.00 97.12 398 TYR A O 1
ATOM 3058 N N . GLN A 1 399 ? 11.760 -8.901 -8.203 1.00 96.56 399 GLN A N 1
ATOM 3059 C CA . GLN A 1 399 ? 12.911 -9.802 -8.205 1.00 96.56 399 GLN A CA 1
ATOM 3060 C C . GLN A 1 399 ? 14.175 -8.977 -8.431 1.00 96.56 399 GLN A C 1
ATOM 3062 O O . GLN A 1 399 ? 14.163 -8.061 -9.256 1.00 96.56 399 GLN A O 1
ATOM 3067 N N . PHE A 1 400 ? 15.251 -9.298 -7.708 1.00 93.31 400 PHE A N 1
ATOM 3068 C CA . PHE A 1 400 ? 16.495 -8.532 -7.763 1.00 93.31 400 PHE A CA 1
ATOM 3069 C C . PHE A 1 400 ? 16.947 -8.280 -9.205 1.00 93.31 400 PHE A C 1
ATOM 3071 O O . PHE A 1 400 ? 16.960 -9.185 -10.039 1.00 93.31 400 PHE A O 1
ATOM 3078 N N . GLY A 1 401 ? 17.299 -7.029 -9.486 1.00 94.06 401 GLY A N 1
ATOM 3079 C CA . GLY A 1 401 ? 17.770 -6.589 -10.789 1.00 94.06 401 GLY A CA 1
ATOM 3080 C C . GLY A 1 401 ? 16.693 -6.417 -11.857 1.00 94.06 401 GLY A C 1
ATOM 3081 O O . GLY A 1 401 ? 17.046 -6.097 -12.987 1.00 94.06 401 GLY A O 1
ATOM 3082 N N . ARG A 1 402 ? 15.405 -6.617 -11.550 1.00 96.75 402 ARG A N 1
ATOM 3083 C CA . ARG A 1 402 ? 14.292 -6.319 -12.464 1.00 96.75 402 ARG A CA 1
ATOM 3084 C C . ARG A 1 402 ? 13.577 -5.035 -12.067 1.00 96.75 402 ARG A C 1
ATOM 3086 O O . ARG A 1 402 ? 13.458 -4.723 -10.886 1.00 96.75 402 ARG A O 1
ATOM 3093 N N . LYS A 1 403 ? 13.044 -4.342 -13.071 1.00 96.81 403 LYS A N 1
ATOM 3094 C CA . LYS A 1 403 ? 12.192 -3.155 -12.900 1.00 96.81 403 LYS A CA 1
ATOM 3095 C C . LYS A 1 403 ? 10.703 -3.479 -12.743 1.00 96.81 403 LYS A C 1
ATOM 3097 O O . LYS A 1 403 ? 9.915 -2.607 -12.395 1.00 96.81 403 LYS A O 1
ATOM 3102 N N . ASP A 1 404 ? 10.309 -4.701 -13.089 1.00 96.81 404 ASP A N 1
ATOM 3103 C CA . ASP A 1 404 ? 8.908 -5.088 -13.228 1.00 96.81 404 ASP A CA 1
ATOM 3104 C C . ASP A 1 404 ? 8.300 -5.386 -11.858 1.00 96.81 404 ASP A C 1
ATOM 3106 O O . ASP A 1 404 ? 8.846 -6.181 -11.093 1.00 96.81 404 ASP A O 1
ATOM 3110 N N . ALA A 1 405 ? 7.162 -4.758 -11.567 1.00 98.00 405 ALA A N 1
ATOM 3111 C CA . ALA A 1 405 ? 6.380 -5.060 -10.379 1.00 98.00 405 ALA A CA 1
ATOM 3112 C C . ALA A 1 405 ? 5.565 -6.346 -10.586 1.00 98.00 405 ALA A C 1
ATOM 3114 O O . ALA A 1 405 ? 4.915 -6.512 -11.621 1.00 98.00 405 ALA A O 1
ATOM 3115 N N . PHE A 1 406 ? 5.530 -7.210 -9.573 1.00 98.19 406 PHE A N 1
ATOM 3116 C CA . PHE A 1 406 ? 4.634 -8.368 -9.499 1.00 98.19 406 PHE A CA 1
ATOM 3117 C C . PHE A 1 406 ? 3.478 -8.087 -8.543 1.00 98.19 406 PHE A C 1
ATOM 3119 O O . PHE A 1 406 ? 3.679 -7.404 -7.529 1.00 98.19 406 PHE A O 1
ATOM 3126 N N . PRO A 1 407 ? 2.275 -8.609 -8.829 1.00 97.44 407 PRO A N 1
ATOM 3127 C CA . PRO A 1 407 ? 1.126 -8.389 -7.970 1.00 97.44 407 PRO A CA 1
ATOM 3128 C C . PRO A 1 407 ? 1.322 -9.069 -6.611 1.00 97.44 407 PRO A C 1
ATOM 3130 O O . PRO A 1 407 ? 1.788 -10.203 -6.518 1.00 97.44 407 PRO A O 1
ATOM 3133 N N . GLY A 1 408 ? 0.894 -8.390 -5.545 1.00 95.81 408 GLY A N 1
ATOM 3134 C CA . GLY A 1 408 ? 0.813 -8.949 -4.190 1.00 95.81 408 GLY A CA 1
ATOM 3135 C C . GLY A 1 408 ? -0.398 -9.858 -3.955 1.00 95.81 408 GLY A C 1
ATOM 3136 O O . GLY A 1 408 ? -0.801 -10.075 -2.815 1.00 95.81 408 GLY A O 1
ATOM 3137 N N . THR A 1 409 ? -1.039 -10.320 -5.030 1.00 94.81 409 THR A N 1
ATOM 3138 C CA . THR A 1 409 ? -2.304 -11.058 -5.027 1.00 94.81 409 THR A CA 1
ATOM 3139 C C . THR A 1 409 ? -2.406 -11.943 -6.270 1.00 94.81 409 THR A C 1
ATOM 3141 O O . THR A 1 409 ? -1.866 -11.603 -7.321 1.00 94.81 409 THR A O 1
ATOM 3144 N N . ASP A 1 410 ? -3.158 -13.040 -6.176 1.00 91.44 410 ASP A N 1
ATOM 3145 C CA . ASP A 1 410 ? -3.503 -13.882 -7.329 1.00 91.44 410 ASP A CA 1
ATOM 3146 C C . ASP A 1 410 ? -4.602 -13.255 -8.213 1.00 91.44 410 ASP A C 1
ATOM 3148 O O . ASP A 1 410 ? -4.865 -13.723 -9.320 1.00 91.44 410 ASP A O 1
ATOM 3152 N N . THR A 1 411 ? -5.275 -12.200 -7.739 1.00 93.94 411 THR A N 1
ATOM 3153 C CA . THR A 1 411 ? -6.398 -11.577 -8.455 1.00 93.94 411 THR A CA 1
ATOM 3154 C C . THR A 1 411 ? -5.911 -10.422 -9.325 1.00 93.94 411 THR A C 1
ATOM 3156 O O . THR A 1 411 ? -5.631 -9.332 -8.830 1.00 93.94 411 THR A O 1
ATOM 3159 N N . THR A 1 412 ? -5.839 -10.663 -10.634 1.00 95.50 412 THR A N 1
ATOM 3160 C CA . THR A 1 412 ? -5.422 -9.685 -11.652 1.00 95.50 412 THR A CA 1
ATOM 3161 C C . THR A 1 412 ? -6.535 -9.504 -12.691 1.00 95.50 412 THR A C 1
ATOM 3163 O O . THR A 1 412 ? -6.501 -10.132 -13.744 1.00 95.50 412 THR A O 1
ATOM 3166 N N . PRO A 1 413 ? -7.593 -8.725 -12.384 1.00 96.25 413 PRO A N 1
ATOM 3167 C CA . PRO A 1 413 ? -8.784 -8.633 -13.234 1.00 96.25 413 PRO A CA 1
ATOM 3168 C C . PRO A 1 413 ? -8.515 -8.143 -14.662 1.00 96.25 413 PRO A C 1
ATOM 3170 O O . PRO A 1 413 ? -9.248 -8.529 -15.570 1.00 96.25 413 PRO A O 1
ATOM 3173 N N . ASP A 1 414 ? -7.468 -7.343 -14.863 1.00 95.25 414 ASP A N 1
ATOM 3174 C CA . ASP A 1 414 ? -7.019 -6.943 -16.191 1.00 95.25 414 ASP A CA 1
ATOM 3175 C C . ASP A 1 414 ? -5.619 -7.528 -16.419 1.00 95.25 414 ASP A C 1
ATOM 3177 O O . ASP A 1 414 ? -4.699 -7.220 -15.664 1.00 95.25 414 ASP A O 1
ATOM 3181 N N . GLY A 1 415 ? -5.441 -8.353 -17.453 1.00 95.62 415 GLY A N 1
ATOM 3182 C CA . GLY A 1 415 ? -4.157 -8.986 -17.779 1.00 95.62 415 GLY A CA 1
ATOM 3183 C C . GLY A 1 415 ? -3.950 -10.348 -17.108 1.00 95.62 415 GLY A C 1
ATOM 3184 O O . GLY A 1 415 ? -4.895 -11.117 -16.947 1.00 95.62 415 GLY A O 1
ATOM 3185 N N . SER A 1 416 ? -2.700 -10.689 -16.795 1.00 95.00 416 SER A N 1
ATOM 3186 C CA . SER A 1 416 ? -2.354 -11.986 -16.204 1.00 95.00 416 SER A CA 1
ATOM 3187 C C . SER A 1 416 ? -1.041 -11.933 -15.437 1.00 95.00 416 SER A C 1
ATOM 3189 O O . SER A 1 416 ? -0.165 -11.136 -15.761 1.00 95.00 416 SER A O 1
ATOM 3191 N N . PHE A 1 417 ? -0.869 -12.851 -14.490 1.00 96.38 417 PHE A N 1
ATOM 3192 C CA . PHE A 1 417 ? 0.389 -13.082 -13.790 1.00 96.38 417 PHE A CA 1
ATOM 3193 C C . PHE A 1 417 ? 0.752 -14.569 -13.851 1.00 96.38 417 PHE A C 1
ATOM 3195 O O . PHE A 1 417 ? -0.038 -15.421 -13.443 1.00 96.38 417 PHE A O 1
ATOM 3202 N N . ASN A 1 418 ? 1.943 -14.883 -14.362 1.00 95.94 418 ASN A N 1
ATOM 3203 C CA . ASN A 1 418 ? 2.504 -16.224 -14.309 1.00 95.94 418 ASN A CA 1
ATOM 3204 C C . ASN A 1 418 ? 3.465 -16.332 -13.119 1.00 95.94 418 ASN A C 1
ATOM 3206 O O . ASN A 1 418 ? 4.567 -15.787 -13.141 1.00 95.94 418 ASN A O 1
ATOM 3210 N N . LYS A 1 419 ? 3.057 -17.072 -12.087 1.00 93.75 419 LYS A N 1
ATOM 3211 C CA . LYS A 1 419 ? 3.848 -17.269 -10.864 1.00 93.75 419 LYS A CA 1
ATOM 3212 C C . LYS A 1 419 ? 5.042 -18.216 -11.021 1.00 93.75 419 LYS A C 1
ATOM 3214 O O . LYS A 1 419 ? 5.852 -18.298 -10.101 1.00 93.75 419 LYS A O 1
ATOM 3219 N N . ASP A 1 420 ? 5.127 -18.938 -12.137 1.00 94.94 420 ASP A N 1
ATOM 3220 C CA . ASP A 1 420 ? 6.181 -19.920 -12.379 1.00 94.94 420 ASP A CA 1
ATOM 3221 C C . ASP A 1 420 ? 6.632 -19.915 -13.850 1.00 94.94 420 ASP A C 1
ATOM 3223 O O . ASP A 1 420 ? 6.019 -20.514 -14.735 1.00 94.94 420 ASP A O 1
ATOM 3227 N N . GLY A 1 421 ? 7.716 -19.190 -14.115 1.00 94.50 421 GLY A N 1
ATOM 3228 C CA . GLY A 1 421 ? 8.453 -19.208 -15.381 1.00 94.50 421 GLY A CA 1
ATOM 3229 C C . GLY A 1 421 ? 9.633 -20.184 -15.410 1.00 94.50 421 GLY A C 1
ATOM 3230 O O . GLY A 1 421 ? 10.446 -20.115 -16.336 1.00 94.50 421 GLY A O 1
ATOM 3231 N N . GLY A 1 422 ? 9.785 -21.041 -14.392 1.00 96.69 422 GLY A N 1
ATOM 3232 C CA . GLY A 1 422 ? 11.002 -21.821 -14.160 1.00 96.69 422 GLY A CA 1
ATOM 3233 C C . GLY A 1 422 ? 12.226 -20.951 -13.842 1.00 96.69 422 GLY A C 1
ATOM 3234 O O . GLY A 1 422 ? 12.106 -19.766 -13.521 1.00 96.69 422 GLY A O 1
ATOM 3235 N N . ASP A 1 423 ? 13.427 -21.522 -13.953 1.00 93.94 423 ASP A N 1
ATOM 3236 C CA . ASP A 1 423 ? 14.704 -20.874 -13.624 1.00 93.94 423 ASP A CA 1
ATOM 3237 C C . ASP A 1 423 ? 15.443 -20.329 -14.856 1.00 93.94 423 ASP A C 1
ATOM 3239 O O . ASP A 1 423 ? 16.657 -20.443 -14.972 1.00 93.94 423 ASP A O 1
ATOM 3243 N N . ASN A 1 424 ? 14.711 -19.721 -15.792 1.00 93.31 424 ASN A N 1
ATOM 3244 C CA . ASN A 1 424 ? 15.271 -19.166 -17.030 1.00 93.31 424 ASN A CA 1
ATOM 3245 C C . ASN A 1 424 ? 15.465 -17.640 -16.951 1.00 93.31 424 ASN A C 1
ATOM 3247 O O . ASN A 1 424 ? 15.149 -16.922 -17.900 1.00 93.31 424 ASN A O 1
ATOM 3251 N N . MET A 1 425 ? 15.942 -17.107 -15.823 1.00 96.12 425 MET A N 1
ATOM 3252 C CA . MET A 1 425 ? 16.127 -15.659 -15.675 1.00 96.12 425 MET A CA 1
ATOM 3253 C C . MET A 1 425 ? 17.261 -15.134 -16.568 1.00 96.12 425 MET A C 1
ATOM 3255 O O . MET A 1 425 ? 18.385 -15.625 -16.544 1.00 96.12 425 MET A O 1
ATOM 3259 N N . SER A 1 426 ? 16.979 -14.079 -17.324 1.00 96.56 426 SER A N 1
ATOM 3260 C CA . SER A 1 426 ? 17.957 -13.288 -18.074 1.00 96.56 426 SER A CA 1
ATOM 3261 C C . SER A 1 426 ? 17.420 -11.867 -18.247 1.00 96.56 426 SER A C 1
ATOM 3263 O O . SER A 1 426 ? 16.230 -11.633 -18.033 1.00 96.56 426 SER A O 1
ATOM 3265 N N . VAL A 1 427 ? 18.258 -10.915 -18.680 1.00 96.94 427 VAL A N 1
ATOM 3266 C CA . VAL A 1 427 ? 17.775 -9.552 -18.986 1.00 96.94 427 VAL A CA 1
ATOM 3267 C C . VAL A 1 427 ? 16.654 -9.602 -20.030 1.00 96.94 427 VAL A C 1
ATOM 3269 O O . VAL A 1 427 ? 15.594 -9.011 -19.839 1.00 96.94 427 VAL A O 1
ATOM 3272 N N . THR A 1 428 ? 16.872 -10.364 -21.103 1.00 97.25 428 THR A N 1
ATOM 3273 C CA . THR A 1 428 ? 15.908 -10.571 -22.186 1.00 97.25 428 THR A CA 1
ATOM 3274 C C . THR A 1 428 ? 14.585 -11.121 -21.662 1.00 97.25 428 THR A C 1
ATOM 3276 O O . THR A 1 428 ? 13.544 -10.501 -21.863 1.00 97.25 428 THR A O 1
ATOM 3279 N N . ASN A 1 429 ? 14.620 -12.231 -20.923 1.00 97.19 429 ASN A N 1
ATOM 3280 C CA . ASN A 1 429 ? 13.411 -12.876 -20.411 1.00 97.19 429 ASN A CA 1
ATOM 3281 C C . ASN A 1 429 ? 12.682 -12.009 -19.376 1.00 97.19 429 ASN A C 1
ATOM 3283 O O . ASN A 1 429 ? 11.452 -11.977 -19.355 1.00 97.19 429 ASN A O 1
ATOM 3287 N N . GLY A 1 430 ? 13.427 -11.267 -18.550 1.00 96.88 430 GLY A N 1
ATOM 3288 C CA . GLY A 1 430 ? 12.864 -10.317 -17.597 1.00 96.88 430 GLY A CA 1
ATOM 3289 C C . GLY A 1 430 ? 12.106 -9.178 -18.282 1.00 96.88 430 GLY A C 1
ATOM 3290 O O . GLY A 1 430 ? 10.987 -8.870 -17.879 1.00 96.88 430 GLY A O 1
ATOM 3291 N N . ILE A 1 431 ? 12.675 -8.591 -19.343 1.00 98.56 431 ILE A N 1
ATOM 3292 C CA . ILE A 1 431 ? 12.038 -7.494 -20.088 1.00 98.56 431 ILE A CA 1
ATOM 3293 C C . ILE A 1 431 ? 10.855 -7.993 -20.928 1.00 98.56 431 ILE A C 1
ATOM 3295 O O . ILE A 1 431 ? 9.823 -7.326 -20.958 1.00 98.56 431 ILE A O 1
ATOM 3299 N N . GLN A 1 432 ? 10.990 -9.138 -21.605 1.00 98.62 432 GLN A N 1
ATOM 3300 C CA . GLN A 1 432 ? 9.955 -9.663 -22.505 1.00 98.62 432 GLN A CA 1
ATOM 3301 C C . GLN A 1 432 ? 8.724 -10.209 -21.765 1.00 98.62 432 GLN A C 1
ATOM 3303 O O . GLN A 1 432 ? 7.625 -10.192 -22.324 1.00 98.62 432 GLN A O 1
ATOM 3308 N N . HIS A 1 433 ? 8.900 -10.649 -20.514 1.00 98.12 433 HIS A N 1
ATOM 3309 C CA . HIS A 1 433 ? 7.851 -11.253 -19.690 1.00 98.12 433 HIS A CA 1
ATOM 3310 C C . HIS A 1 433 ? 7.724 -10.560 -18.323 1.00 98.12 433 HIS A C 1
ATOM 3312 O O . HIS A 1 433 ? 8.026 -11.159 -17.278 1.00 98.12 433 HIS A O 1
ATOM 3318 N N . PRO A 1 434 ? 7.272 -9.292 -18.287 1.00 98.00 434 PRO A N 1
ATOM 3319 C CA . PRO A 1 434 ? 7.023 -8.575 -17.036 1.00 98.00 434 PRO A CA 1
ATOM 3320 C C . PRO A 1 434 ? 5.955 -9.256 -16.163 1.00 98.00 434 PRO A C 1
ATOM 3322 O O . PRO A 1 434 ? 5.963 -9.087 -14.950 1.00 98.00 434 PRO A O 1
ATOM 3325 N N . GLU A 1 435 ? 5.065 -10.056 -16.754 1.00 97.19 435 GLU A N 1
ATOM 3326 C CA . GLU A 1 435 ? 4.064 -10.866 -16.053 1.00 97.19 435 GLU A CA 1
ATOM 3327 C C . GLU A 1 435 ? 4.599 -12.164 -15.441 1.00 97.19 435 GLU A C 1
ATOM 3329 O O . GLU A 1 435 ? 3.850 -12.838 -14.741 1.00 97.19 435 GLU A O 1
ATOM 3334 N N . THR A 1 436 ? 5.836 -12.568 -15.735 1.00 97.44 436 THR A N 1
ATOM 3335 C CA . THR A 1 436 ? 6.349 -13.883 -15.329 1.00 97.44 436 THR A CA 1
ATOM 3336 C C . THR A 1 436 ? 7.340 -13.755 -14.183 1.00 97.44 436 THR A C 1
ATOM 3338 O O . THR A 1 436 ? 8.362 -13.075 -14.300 1.00 97.44 436 THR A O 1
ATOM 3341 N N . PHE A 1 437 ? 7.052 -14.439 -13.079 1.00 96.56 437 PHE A N 1
ATOM 3342 C CA . PHE A 1 437 ? 7.970 -14.637 -11.966 1.00 96.56 437 PHE A CA 1
ATOM 3343 C C . PHE A 1 437 ? 8.828 -15.876 -12.223 1.00 96.56 437 PHE A C 1
ATOM 3345 O O . PHE A 1 437 ? 8.304 -16.950 -12.506 1.00 96.56 437 PHE A O 1
ATOM 3352 N N . TYR A 1 438 ? 10.147 -15.746 -12.106 1.00 97.06 438 TYR A N 1
ATOM 3353 C CA . TYR A 1 438 ? 11.068 -16.861 -12.350 1.00 97.06 438 TYR A CA 1
ATOM 3354 C C . TYR A 1 438 ? 11.574 -17.443 -11.038 1.00 97.06 438 TYR A C 1
ATOM 3356 O O . TYR A 1 438 ? 12.042 -16.710 -10.166 1.00 97.06 438 TYR A O 1
ATOM 3364 N N . THR A 1 439 ? 11.495 -18.756 -10.888 1.00 95.75 439 THR A N 1
ATOM 3365 C CA . THR A 1 439 ? 11.907 -19.444 -9.666 1.00 95.75 439 THR A CA 1
ATOM 3366 C C . THR A 1 439 ? 13.420 -19.407 -9.493 1.00 95.75 439 THR A C 1
ATOM 3368 O O . THR A 1 439 ? 14.176 -19.257 -10.456 1.00 95.75 439 THR A O 1
ATOM 3371 N N . TRP A 1 440 ? 13.877 -19.561 -8.251 1.00 94.56 440 TRP A N 1
ATOM 3372 C CA . TRP A 1 440 ? 15.300 -19.710 -7.965 1.00 94.56 440 TRP A CA 1
ATOM 3373 C C . TRP A 1 440 ? 15.871 -20.949 -8.663 1.00 94.56 440 TRP A C 1
ATOM 3375 O O . TRP A 1 440 ? 15.256 -22.013 -8.652 1.00 94.56 440 TRP A O 1
ATOM 3385 N N . GLY A 1 441 ? 17.065 -20.814 -9.232 1.00 95.00 441 GLY A N 1
ATOM 3386 C CA . GLY A 1 441 ? 17.747 -21.887 -9.941 1.00 95.00 441 GLY A CA 1
ATOM 3387 C C . GLY A 1 441 ? 18.992 -21.383 -10.657 1.00 95.00 441 GLY A C 1
ATOM 3388 O O . GLY A 1 441 ? 19.513 -20.311 -10.336 1.00 95.00 441 GLY A O 1
ATOM 3389 N N . SER A 1 442 ? 19.488 -22.178 -11.598 1.00 95.31 442 SER A N 1
ATOM 3390 C CA . SER A 1 442 ? 20.839 -22.045 -12.150 1.00 95.31 442 SER A CA 1
ATOM 3391 C C . SER A 1 442 ? 21.102 -20.691 -12.803 1.00 95.31 442 SER A C 1
ATOM 3393 O O . SER A 1 442 ? 22.172 -20.108 -12.611 1.00 95.31 442 SER A O 1
ATOM 3395 N N . SER A 1 443 ? 20.103 -20.122 -13.480 1.00 94.94 443 SER A N 1
ATOM 3396 C CA . SER A 1 443 ? 20.218 -18.804 -14.098 1.00 94.94 443 SER A CA 1
ATOM 3397 C C . SER A 1 443 ? 20.519 -17.687 -13.104 1.00 94.94 443 SER A C 1
ATOM 3399 O O . SER A 1 443 ? 21.065 -16.670 -13.502 1.00 94.94 443 SER A O 1
ATOM 3401 N N . TRP A 1 444 ? 20.153 -17.822 -11.828 1.00 95.31 444 TRP A N 1
ATOM 3402 C CA . TRP A 1 444 ? 20.298 -16.748 -10.844 1.00 95.31 444 TRP A CA 1
ATOM 3403 C C . TRP A 1 444 ? 21.680 -16.693 -10.198 1.00 95.31 444 TRP A C 1
ATOM 3405 O O . TRP A 1 444 ? 22.131 -15.609 -9.837 1.00 95.31 444 TRP A O 1
ATOM 3415 N N . TYR A 1 445 ? 22.347 -17.839 -10.041 1.00 93.25 445 TYR A N 1
ATOM 3416 C CA . TYR A 1 445 ? 23.629 -17.923 -9.332 1.00 93.25 445 TYR A CA 1
ATOM 3417 C C . TYR A 1 445 ? 24.815 -18.280 -10.231 1.00 93.25 445 TYR A C 1
ATOM 3419 O O . TYR A 1 445 ? 25.958 -18.094 -9.815 1.00 93.25 445 TYR A O 1
ATOM 3427 N N . ASN A 1 446 ? 24.585 -18.769 -11.455 1.00 95.88 446 ASN A N 1
ATOM 3428 C CA . ASN A 1 446 ? 25.672 -18.975 -12.407 1.00 95.88 446 ASN A CA 1
ATOM 3429 C C . ASN A 1 446 ? 26.342 -17.640 -12.748 1.00 95.88 446 ASN A C 1
ATOM 3431 O O . ASN A 1 446 ? 25.682 -16.601 -12.847 1.00 95.88 446 ASN A O 1
ATOM 3435 N N . SER A 1 447 ? 27.661 -17.664 -12.932 1.00 95.81 447 SER A N 1
ATOM 3436 C CA . SER A 1 447 ? 28.419 -16.467 -13.291 1.00 95.81 447 SER A CA 1
ATOM 3437 C C . SER A 1 447 ? 28.001 -15.939 -14.670 1.00 95.81 447 SER A C 1
ATOM 3439 O O . SER A 1 447 ? 27.664 -16.728 -15.560 1.00 95.81 447 SER A O 1
ATOM 3441 N N . PRO A 1 448 ? 28.053 -14.619 -14.903 1.00 95.19 448 PRO A N 1
ATOM 3442 C CA . PRO A 1 448 ? 27.803 -14.080 -16.229 1.00 95.19 448 PRO A CA 1
ATOM 3443 C C . PRO A 1 448 ? 28.873 -14.530 -17.245 1.00 95.19 448 PRO A C 1
ATOM 3445 O O . PRO A 1 448 ? 30.003 -14.833 -16.854 1.00 95.19 448 PRO A O 1
ATOM 3448 N N . PRO A 1 449 ? 28.560 -14.560 -18.554 1.00 89.75 449 PRO A N 1
ATOM 3449 C CA . PRO A 1 449 ? 27.312 -14.094 -19.165 1.00 89.75 449 PRO A CA 1
ATOM 3450 C C . PRO A 1 449 ? 26.190 -15.146 -19.199 1.00 89.75 449 PRO A C 1
ATOM 3452 O O . PRO A 1 449 ? 25.108 -14.840 -19.688 1.00 89.75 449 PRO A O 1
ATOM 3455 N N . THR A 1 450 ? 26.427 -16.376 -18.728 1.00 89.62 450 THR A N 1
ATOM 3456 C CA . THR A 1 450 ? 25.424 -17.456 -18.782 1.00 89.62 450 THR A CA 1
ATOM 3457 C C . THR A 1 450 ? 24.396 -17.385 -17.654 1.00 89.62 450 THR A C 1
ATOM 3459 O O . THR A 1 450 ? 23.314 -17.947 -17.801 1.00 89.62 450 THR A O 1
ATOM 3462 N N . GLY A 1 451 ? 24.701 -16.693 -16.551 1.00 92.69 451 GLY A N 1
ATOM 3463 C CA . GLY A 1 451 ? 23.740 -16.371 -15.495 1.00 92.69 451 GLY A CA 1
ATOM 3464 C C . GLY A 1 451 ? 23.518 -14.869 -15.277 1.00 92.69 451 GLY A C 1
ATOM 3465 O O . GLY A 1 451 ? 24.252 -14.016 -15.775 1.00 92.69 451 GLY A O 1
ATOM 3466 N N . TYR A 1 452 ? 22.482 -14.564 -14.497 1.00 96.00 452 TYR A N 1
ATOM 3467 C CA . TYR A 1 452 ? 21.944 -13.250 -14.140 1.00 96.00 452 TYR A CA 1
ATOM 3468 C C . TYR A 1 452 ? 22.495 -12.721 -12.798 1.00 96.00 452 TYR A C 1
ATOM 3470 O O . TYR A 1 452 ? 21.862 -11.921 -12.117 1.00 96.00 452 TYR A O 1
ATOM 3478 N N . SER A 1 453 ? 23.685 -13.158 -12.386 1.00 95.56 453 SER A N 1
ATOM 3479 C CA . SER A 1 453 ? 24.273 -12.846 -11.070 1.00 95.56 453 SER A CA 1
ATOM 3480 C C . SER A 1 453 ? 25.065 -11.523 -11.027 1.00 95.56 453 SER A C 1
ATOM 3482 O O . SER A 1 453 ? 26.049 -11.394 -10.299 1.00 95.56 453 SER A O 1
ATOM 3484 N N . TYR A 1 454 ? 24.667 -10.521 -11.817 1.00 97.38 454 TYR A N 1
ATOM 3485 C CA . TYR A 1 454 ? 25.325 -9.208 -11.847 1.00 97.38 454 TYR A CA 1
ATOM 3486 C C . TYR A 1 454 ? 25.062 -8.397 -10.567 1.00 97.38 454 TYR A C 1
ATOM 3488 O O . TYR A 1 454 ? 23.940 -8.356 -10.069 1.00 97.38 454 TYR A O 1
ATOM 3496 N N . TYR A 1 455 ? 26.072 -7.684 -10.065 1.00 96.81 455 TYR A N 1
ATOM 3497 C CA . TYR A 1 455 ? 25.974 -6.925 -8.806 1.00 96.81 455 TYR A CA 1
ATOM 3498 C C . TYR A 1 455 ? 25.332 -5.549 -8.965 1.00 96.81 455 TYR A C 1
ATOM 3500 O O . TYR A 1 455 ? 24.753 -5.013 -8.020 1.00 96.81 455 TYR A O 1
ATOM 3508 N N . ASN A 1 456 ? 25.455 -4.959 -10.151 1.00 97.50 456 ASN A N 1
ATOM 3509 C CA . ASN A 1 456 ? 25.164 -3.551 -10.383 1.00 97.50 456 ASN A CA 1
ATOM 3510 C C . ASN A 1 456 ? 23.780 -3.293 -10.989 1.00 97.50 456 ASN A C 1
ATOM 3512 O O . ASN A 1 456 ? 23.545 -2.213 -11.513 1.00 97.50 456 ASN A O 1
ATOM 3516 N N . LEU A 1 457 ? 22.860 -4.264 -10.949 1.00 97.12 457 LEU A N 1
ATOM 3517 C CA . LEU A 1 457 ? 21.602 -4.184 -11.700 1.00 97.12 457 LEU A CA 1
ATOM 3518 C C . LEU A 1 457 ? 20.668 -3.061 -11.232 1.00 97.12 457 LEU A C 1
ATOM 3520 O O . LEU A 1 457 ? 20.005 -2.483 -12.082 1.00 97.12 457 LEU A O 1
ATOM 3524 N N . TRP A 1 458 ? 20.637 -2.711 -9.943 1.00 97.25 458 TRP A N 1
ATOM 3525 C CA . TRP A 1 458 ? 19.863 -1.566 -9.417 1.00 97.25 458 TRP A CA 1
ATOM 3526 C C . TRP A 1 458 ? 20.728 -0.355 -9.038 1.00 97.25 458 TRP A C 1
ATOM 3528 O O . TRP A 1 458 ? 20.257 0.779 -9.078 1.00 97.25 458 TRP A O 1
ATOM 3538 N N . SER A 1 459 ? 22.021 -0.574 -8.776 1.00 97.12 459 SER A N 1
ATOM 3539 C CA . SER A 1 459 ? 22.998 0.483 -8.499 1.00 97.12 459 SER A CA 1
ATOM 3540 C C . SER A 1 459 ? 24.224 0.329 -9.394 1.00 97.12 459 SER A C 1
ATOM 3542 O O . SER A 1 459 ? 24.993 -0.616 -9.225 1.00 97.12 459 SER A O 1
ATOM 3544 N N . MET A 1 460 ? 24.422 1.260 -10.329 1.00 97.19 460 MET A N 1
ATOM 3545 C CA . MET A 1 460 ? 25.432 1.169 -11.386 1.00 97.19 460 MET A CA 1
ATOM 3546 C C . MET A 1 460 ? 26.857 0.993 -10.850 1.00 97.19 460 MET A C 1
ATOM 3548 O O . MET A 1 460 ? 27.653 0.241 -11.418 1.00 97.19 460 MET A O 1
ATOM 3552 N N . ASP A 1 461 ? 27.171 1.685 -9.757 1.00 95.31 461 ASP A N 1
ATOM 3553 C CA . ASP A 1 461 ? 28.517 1.715 -9.187 1.00 95.31 461 ASP A CA 1
ATOM 3554 C C . ASP A 1 461 ? 28.752 0.602 -8.154 1.00 95.31 461 ASP A C 1
ATOM 3556 O O . ASP A 1 461 ? 29.854 0.485 -7.616 1.00 95.31 461 ASP A O 1
ATOM 3560 N N . ASN A 1 462 ? 27.758 -0.258 -7.897 1.00 96.44 462 ASN A N 1
ATOM 3561 C CA . ASN A 1 462 ? 27.928 -1.367 -6.968 1.00 96.44 462 ASN A CA 1
ATOM 3562 C C . AS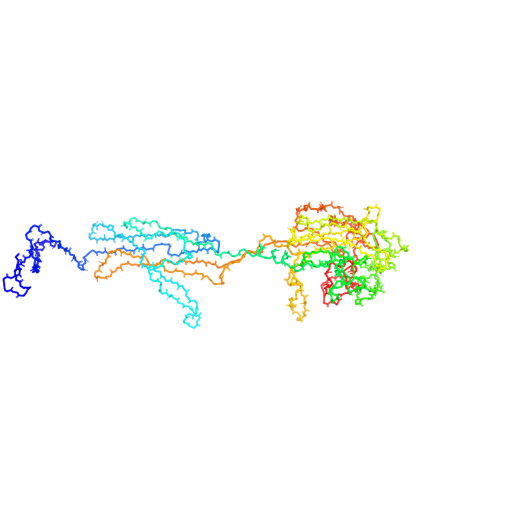N A 1 462 ? 28.853 -2.449 -7.546 1.00 96.44 462 ASN A C 1
ATOM 3564 O O . ASN A 1 462 ? 28.581 -3.038 -8.591 1.00 96.44 462 ASN A O 1
ATOM 3568 N N . THR A 1 463 ? 29.930 -2.752 -6.823 1.00 95.31 463 THR A N 1
ATOM 3569 C CA . THR A 1 463 ? 30.915 -3.778 -7.203 1.00 95.31 463 THR A CA 1
ATOM 3570 C C . THR A 1 463 ? 31.053 -4.899 -6.179 1.00 95.31 463 THR A C 1
ATOM 3572 O O . THR A 1 463 ? 31.882 -5.793 -6.349 1.00 95.31 463 THR A O 1
ATOM 3575 N N . VAL A 1 464 ? 30.234 -4.876 -5.127 1.00 94.25 464 VAL A N 1
ATOM 3576 C CA . VAL A 1 464 ? 30.340 -5.782 -3.984 1.00 94.25 464 VAL A CA 1
ATOM 3577 C C . VAL A 1 464 ? 29.024 -6.501 -3.712 1.00 94.25 464 VAL A C 1
ATOM 3579 O O . VAL A 1 464 ? 27.949 -6.098 -4.159 1.00 94.25 464 VAL A O 1
ATOM 3582 N N . THR A 1 465 ? 29.123 -7.572 -2.933 1.00 89.94 465 THR A N 1
ATOM 3583 C CA . THR A 1 465 ? 27.988 -8.253 -2.308 1.00 89.94 465 THR A CA 1
ATOM 3584 C C . THR A 1 465 ? 27.945 -7.915 -0.819 1.00 89.94 465 THR A C 1
ATOM 3586 O O . THR A 1 465 ? 28.996 -7.770 -0.198 1.00 89.94 465 THR A O 1
ATOM 3589 N N . GLY A 1 466 ? 26.753 -7.878 -0.224 1.00 89.00 466 GLY A N 1
ATOM 3590 C CA . GLY A 1 466 ? 26.567 -7.646 1.213 1.00 89.00 466 GLY A CA 1
ATOM 3591 C C . GLY A 1 466 ? 26.124 -6.223 1.563 1.00 89.00 466 GLY A C 1
ATOM 3592 O O . GLY A 1 466 ? 26.046 -5.344 0.706 1.00 89.00 466 GLY A O 1
ATOM 3593 N N . TYR A 1 467 ? 25.796 -6.017 2.838 1.00 89.25 467 TYR A N 1
ATOM 3594 C CA . TYR A 1 467 ? 25.227 -4.763 3.336 1.00 89.25 467 TYR A CA 1
ATOM 3595 C C . TYR A 1 467 ? 26.293 -3.675 3.466 1.00 89.25 467 TYR A C 1
ATOM 3597 O O . TYR A 1 467 ? 27.375 -3.921 3.997 1.00 89.25 467 TYR A O 1
ATOM 3605 N N . ASN A 1 468 ? 25.986 -2.479 2.974 1.00 92.06 468 ASN A N 1
ATOM 3606 C CA . ASN A 1 468 ? 26.857 -1.311 3.024 1.00 92.06 468 ASN A CA 1
ATOM 3607 C C . ASN A 1 468 ? 26.022 -0.031 2.865 1.00 92.06 468 ASN A C 1
ATOM 3609 O O . ASN A 1 468 ? 24.901 -0.096 2.367 1.00 92.06 468 ASN A O 1
ATOM 3613 N N . ASP A 1 469 ? 26.594 1.112 3.243 1.00 92.06 469 ASP A N 1
ATOM 3614 C CA . ASP A 1 469 ? 25.980 2.439 3.090 1.00 92.06 469 ASP A CA 1
ATOM 3615 C C . ASP A 1 469 ? 26.530 3.189 1.850 1.00 92.06 469 ASP A C 1
ATOM 3617 O O . ASP A 1 469 ? 26.624 4.419 1.846 1.00 92.06 469 AS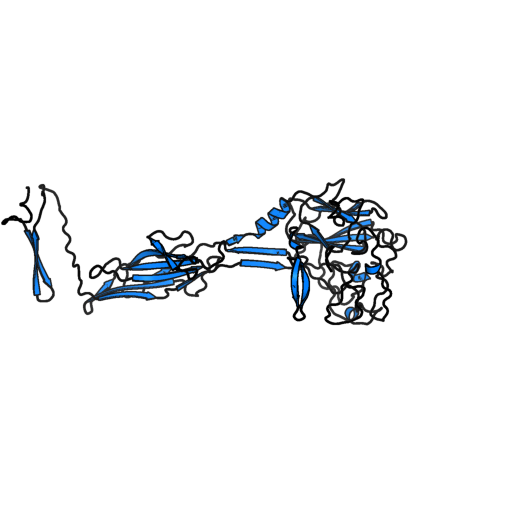P A O 1
ATOM 3621 N N . ASN A 1 470 ? 26.984 2.476 0.806 1.00 93.25 470 ASN A N 1
ATOM 3622 C CA . ASN A 1 470 ? 27.491 3.137 -0.399 1.00 93.25 470 ASN A CA 1
ATOM 3623 C C . ASN A 1 470 ? 26.357 3.872 -1.117 1.00 93.25 470 ASN A C 1
ATOM 3625 O O . ASN A 1 470 ? 25.224 3.397 -1.188 1.00 93.25 470 ASN A O 1
ATOM 3629 N N . ALA A 1 471 ? 26.690 5.012 -1.723 1.00 92.81 471 ALA A N 1
ATOM 3630 C CA . ALA A 1 471 ? 25.732 5.771 -2.511 1.00 92.81 471 ALA A CA 1
ATOM 3631 C C . ALA A 1 471 ? 25.161 4.922 -3.658 1.00 92.81 471 ALA A C 1
ATOM 3633 O O . ALA A 1 471 ? 25.900 4.295 -4.423 1.00 92.81 471 ALA A O 1
ATOM 3634 N N . VAL A 1 472 ? 23.838 4.939 -3.800 1.00 94.44 472 VAL A N 1
ATOM 3635 C CA . VAL A 1 472 ? 23.146 4.221 -4.868 1.00 94.44 472 VAL A CA 1
ATOM 3636 C C . VAL A 1 472 ? 23.104 5.085 -6.125 1.00 94.44 472 VAL A C 1
ATOM 3638 O O . VAL A 1 472 ? 22.608 6.214 -6.119 1.00 94.44 472 VAL A O 1
ATOM 3641 N N . VAL A 1 473 ? 23.598 4.536 -7.235 1.00 95.81 473 VAL A N 1
ATOM 3642 C CA . VAL A 1 473 ? 23.490 5.161 -8.559 1.00 95.81 473 VAL A CA 1
ATOM 3643 C C . VAL A 1 473 ? 22.431 4.423 -9.358 1.00 95.81 473 VAL A C 1
ATOM 3645 O O . VAL A 1 473 ? 22.715 3.442 -10.039 1.00 95.81 473 VAL A O 1
ATOM 3648 N N . LYS A 1 474 ? 21.196 4.909 -9.258 1.00 96.56 474 LYS A N 1
ATOM 3649 C CA . LYS A 1 474 ? 20.010 4.315 -9.878 1.00 96.56 474 LYS A CA 1
ATOM 3650 C C . LYS A 1 474 ? 20.201 3.975 -11.361 1.00 96.56 474 LYS A C 1
ATOM 3652 O O . LYS A 1 474 ? 20.485 4.856 -12.182 1.00 96.56 474 LYS A O 1
ATOM 3657 N N . THR A 1 475 ? 19.964 2.717 -11.712 1.00 98.38 475 THR A N 1
ATOM 3658 C CA . THR A 1 475 ? 20.050 2.222 -13.093 1.00 98.38 475 THR A CA 1
ATOM 3659 C C . THR A 1 475 ? 18.715 2.312 -13.832 1.00 98.38 475 THR A C 1
ATOM 3661 O O . THR A 1 475 ? 17.682 2.682 -13.276 1.00 98.38 475 THR A O 1
ATOM 3664 N N . ILE A 1 476 ? 18.708 1.916 -15.103 1.00 98.50 476 ILE A N 1
ATOM 3665 C CA . ILE A 1 476 ? 17.475 1.723 -15.870 1.00 98.50 476 ILE A CA 1
ATOM 3666 C C . ILE A 1 476 ? 16.652 0.498 -15.439 1.00 98.50 476 ILE A C 1
ATOM 3668 O O . ILE A 1 476 ? 15.507 0.398 -15.864 1.00 98.50 476 ILE A O 1
ATOM 3672 N N . TYR A 1 477 ? 17.178 -0.425 -14.627 1.00 98.50 477 TYR A N 1
ATOM 3673 C CA . TYR A 1 477 ? 16.407 -1.574 -14.117 1.00 98.50 477 TYR A CA 1
ATOM 3674 C C . TYR A 1 477 ? 15.907 -1.379 -12.688 1.00 98.50 477 TYR A C 1
ATOM 3676 O O . TYR A 1 477 ? 15.215 -2.248 -12.162 1.00 98.50 477 TYR A O 1
ATOM 3684 N N . ASP A 1 478 ? 16.257 -0.264 -12.055 1.00 97.94 478 ASP A N 1
ATOM 3685 C CA . ASP A 1 478 ? 15.768 0.070 -10.728 1.00 97.94 478 ASP A CA 1
ATOM 3686 C C . ASP A 1 478 ? 14.247 0.339 -10.747 1.00 97.94 478 ASP A C 1
ATOM 3688 O O . ASP A 1 478 ? 13.775 1.092 -11.607 1.00 97.94 478 ASP A O 1
ATOM 3692 N N . PRO A 1 479 ? 13.456 -0.262 -9.843 1.00 97.25 479 PRO A N 1
ATOM 3693 C CA . PRO A 1 479 ? 12.000 -0.143 -9.858 1.00 97.25 479 PRO A CA 1
ATOM 3694 C C . PRO A 1 479 ? 11.470 1.165 -9.255 1.00 97.25 479 PRO A C 1
ATOM 3696 O O . PRO A 1 479 ? 10.275 1.442 -9.373 1.00 97.25 479 PRO A O 1
ATOM 3699 N N . CYS A 1 480 ? 12.305 1.969 -8.593 1.00 96.81 480 CYS A N 1
ATOM 3700 C CA . CYS A 1 480 ? 11.827 3.079 -7.782 1.00 96.81 480 CYS A CA 1
ATOM 3701 C C . CYS A 1 480 ? 11.234 4.220 -8.637 1.00 96.81 480 CYS A C 1
ATOM 3703 O O . CYS A 1 480 ? 11.648 4.440 -9.785 1.00 96.81 480 CYS A O 1
ATOM 3705 N N . PRO A 1 481 ? 10.306 5.020 -8.081 1.00 96.44 481 PRO A N 1
ATOM 3706 C CA . PRO A 1 481 ? 9.850 6.269 -8.691 1.00 96.44 481 PRO A CA 1
ATOM 3707 C C . PRO A 1 481 ? 10.973 7.297 -8.884 1.00 96.44 481 PRO A C 1
ATOM 3709 O O . PRO A 1 481 ? 12.042 7.188 -8.280 1.00 96.44 481 PRO A O 1
ATOM 3712 N N . ALA A 1 482 ? 10.741 8.313 -9.719 1.00 92.94 482 ALA A N 1
ATOM 3713 C CA . ALA A 1 482 ? 11.665 9.445 -9.863 1.00 92.94 482 ALA A CA 1
ATOM 3714 C C . ALA A 1 482 ? 11.948 10.103 -8.496 1.00 92.94 482 ALA A C 1
ATOM 3716 O O . ALA A 1 482 ? 11.046 10.222 -7.667 1.00 92.94 482 ALA A O 1
ATOM 3717 N N . GLY A 1 483 ? 13.201 10.493 -8.250 1.00 90.69 483 GLY A N 1
ATOM 3718 C CA . GLY A 1 483 ? 13.652 11.033 -6.960 1.00 90.69 483 GLY A CA 1
ATOM 3719 C C . GLY A 1 483 ? 13.996 9.995 -5.877 1.00 90.69 483 GLY A C 1
ATOM 3720 O O . GLY A 1 483 ? 14.549 10.375 -4.847 1.00 90.69 483 GLY A O 1
ATOM 3721 N N . PHE A 1 484 ? 13.742 8.703 -6.117 1.00 94.19 484 PHE A N 1
ATOM 3722 C CA . PHE A 1 484 ? 14.041 7.590 -5.201 1.00 94.19 484 PHE A CA 1
ATOM 3723 C C . PHE A 1 484 ? 14.968 6.560 -5.848 1.00 94.19 484 PHE A C 1
ATOM 3725 O O . PHE A 1 484 ? 15.029 6.479 -7.079 1.00 94.19 484 PHE A O 1
ATOM 3732 N N . HIS A 1 485 ? 15.671 5.786 -5.022 1.00 90.81 485 HIS A N 1
ATOM 3733 C CA . HIS A 1 485 ? 16.617 4.740 -5.410 1.00 90.81 485 HIS A CA 1
ATOM 3734 C C . HIS A 1 485 ? 16.731 3.663 -4.331 1.00 90.81 485 HIS A C 1
ATOM 3736 O O . HIS A 1 485 ? 16.336 3.959 -3.179 1.00 90.81 485 HIS A O 1
#

Mean predicted aligned error: 9.05 Å

Nearest PDB structures (foldseek):
  5v5x-assembly1_A  TM=1.369E-01  e=5.304E-04  Mus musculus
  5vt8-assembly6_C-3  TM=1.759E-01  e=5.070E-02  Mus musculus
  5t9t-assembly1_B  TM=1.159E-01  e=5.186E-03  Mus musculus
  4bfi-assembly1_B  TM=2.492E-01  e=1.357E+00  Mus musculus
  7me5-assembly1_A  TM=2.721E-01  e=1.967E+00  Drosophila melanogaster